Protein AF-0000000066029547 (afdb_homodimer)

Nearest PDB structures (foldseek):
  2bkv-assembly1_A  TM=9.837E-01  e=4.843E-33  Bacillus subtilis
  7lqm-assembly1_A  TM=9.516E-01  e=4.464E-29  Pasteurella multocida subsp. multocida str. Pm70
  4r7t-assembly1_B  TM=9.477E-01  e=7.312E-29  Vibrio cholerae O1 biovar El Tor str. N16961
  2ri0-assembly2_B  TM=9.368E-01  e=5.263E-28  Streptococcus mutans
  7lqm-assembly2_C  TM=9.392E-01  e=7.316E-26  Pasteurella multocida subsp. multocida str. Pm70

pLDDT: mean 96.09, std 4.31, range [75.12, 98.94]

InterPro domains:
  IPR004547 Glucosamine-6-phosphate isomerase [MF_01241] (1-241)
  IPR004547 Glucosamine-6-phosphate isomerase [PTHR11280] (1-239)
  IPR004547 Glucosamine-6-phosphate isomerase [TIGR00502] (1-240)
  IPR004547 Glucosamine-6-phosphate isomerase [cd01399] (10-241)
  IPR006148 Glucosamine/galactosamine-6-phosphate isomerase [PF01182] (13-230)
  IPR018321 Glucosamine-6-phosphate isomerase, conserved site [PS01161] (120-138)
  IPR037171 NagB/RpiA transferase-like [SSF100950] (1-239)

Radius of gyration: 24.26 Å; Cα contacts (8 Å, |Δi|>4): 1106; chains: 2; bounding box: 45×75×63 Å

Secondary structure (DSSP, 8-state):
-EEEEESSHHHHHHHHHHHHHHHHHH-TT-EEEE--SSTTHHHHHHHHHHHHHH----TT-EEEESEEETT--TTSTTSHHHHHHHHTGGGS---GGGEE---TT-S-HHHHHHHHHHHHHHTT--SEEEE---TTS-BTTB-S-SSB--SSEEEEPPHHHHHHHGGGSSSGGGS-SEEEE--HHHHHTSSEEEEEE-SGGGHHHHHHHHHS-BBTTBGGGGGGG-SSEEEEEETTTTTT-/-EEEEESSHHHHHHHHHHHHHHHHHH-TT-EEEE--SSTTHHHHHHHHHHHHHH----TT-EEEESEEETT--TTSTTSHHHHHHHHTGGGS---GGGEE---TT-S-HHHHHHHHHHHHHHTT--SEEEE---TTS-BTTB-S-SSB--S-EEEEPPHHHHHHHGGGSSSGGGS-SEEEE--HHHHHTSSEEEEEE-SGGGHHHHHHHHHS-BBTTBGGGGGGG-SSEEEEEETTTTTT-

Foldseek 3Di:
DAEAAAAALLVLLLVLLVVVLVVCVVPVLAEEEDEDDDRNLSVLVNNLVCCVPVVRANQNYAYEYFKWAAPDQLCPCLTVNVVCCVRHDVSHNHDPVRYDYQGNDDPCFPCSQVVSLVVCVVSVHHQEHEWEADLQQDTWQLAQDQDFFATWHKDFHDPSRLVVCQVVDPGSVPRGRIMTGGTPNSQLRHNAYEYEDEAQSLQVLVCCLAPNDPGSSNPSVVCNPRPHYYYYYYCNSPVND/DAEAAAAALLVLLLVLLVVVLVVCVVPVLAEEEDEDDDRNLSVLVNNLVCCVPVVRANQNYAYEYFKWAAPDQLCPCLTVNVVCCVRHDVSHNHDPVRYDYQGNDDPCFPCSFVVSLVVCVVSVHHQEHEWEADLQQDTWQLAQDQDFFATWGKDFHDPSRLVVCQVVDPGSVPRGRIMTGGTPNSQLRHNAYEYEDEAQSLQVSVCCLAPNDPGSSNPSVVCNVRPHYYYYYYCNSPVND

Structure (mmCIF, N/CA/C/O backbone):
data_AF-0000000066029547-model_v1
#
loop_
_entity.id
_entity.type
_entity.pdbx_description
1 polymer 'Glucosamine-6-phosphate deaminase'
#
loop_
_atom_site.group_PDB
_atom_site.id
_atom_site.type_symbol
_atom_site.label_atom_id
_atom_site.label_alt_id
_atom_site.label_comp_id
_atom_site.label_asym_id
_atom_site.label_entity_id
_atom_site.label_seq_id
_atom_site.pdbx_PDB_ins_code
_atom_site.Cartn_x
_atom_site.Cartn_y
_atom_site.Cartn_z
_atom_site.occupancy
_atom_site.B_iso_or_equiv
_atom_site.auth_seq_id
_atom_site.auth_comp_id
_atom_site.auth_asym_id
_atom_site.auth_atom_id
_atom_site.pdbx_PDB_model_num
ATOM 1 N N . MET A 1 1 ? 11.234 -4.414 2.719 1 90.94 1 MET A N 1
ATOM 2 C CA . MET A 1 1 ? 11.398 -5.492 1.749 1 90.94 1 MET A CA 1
ATOM 3 C C . MET A 1 1 ? 12.734 -6.207 1.957 1 90.94 1 MET A C 1
ATOM 5 O O . MET A 1 1 ? 13.773 -5.562 2.072 1 90.94 1 MET A O 1
ATOM 9 N N . LYS A 1 2 ? 12.672 -7.5 2.094 1 95.5 2 LYS A N 1
ATOM 10 C CA . LYS A 1 2 ? 13.852 -8.352 2.234 1 95.5 2 LYS A CA 1
ATOM 11 C C . LYS A 1 2 ? 14.18 -9.055 0.92 1 95.5 2 LYS A C 1
ATOM 13 O O . LYS A 1 2 ? 13.32 -9.719 0.334 1 95.5 2 LYS A O 1
ATOM 18 N N . ILE A 1 3 ? 15.414 -8.875 0.468 1 98.12 3 ILE A N 1
ATOM 19 C CA . ILE A 1 3 ? 15.828 -9.5 -0.784 1 98.12 3 ILE A CA 1
ATOM 20 C C . ILE A 1 3 ? 16.828 -10.617 -0.499 1 98.12 3 ILE A C 1
ATOM 22 O O . ILE A 1 3 ? 17.891 -10.383 0.09 1 98.12 3 ILE A O 1
ATOM 26 N N . VAL A 1 4 ? 16.516 -11.773 -0.835 1 98.31 4 VAL A N 1
ATOM 27 C CA . VAL A 1 4 ? 17.375 -12.938 -0.723 1 98.31 4 VAL A CA 1
ATOM 28 C C . VAL A 1 4 ? 17.844 -13.375 -2.111 1 98.31 4 VAL A C 1
ATOM 30 O O . VAL A 1 4 ? 17.031 -13.805 -2.934 1 98.31 4 VAL A O 1
ATOM 33 N N . THR A 1 5 ? 19.094 -13.242 -2.361 1 98.5 5 THR A N 1
ATOM 34 C CA . THR A 1 5 ? 19.656 -13.688 -3.631 1 98.5 5 THR A CA 1
ATOM 35 C C . THR A 1 5 ? 20.281 -15.07 -3.492 1 98.5 5 THR A C 1
ATOM 37 O O . THR A 1 5 ? 21.141 -15.281 -2.635 1 98.5 5 THR A O 1
ATOM 40 N N . VAL A 1 6 ? 19.859 -15.938 -4.258 1 98.62 6 VAL A N 1
ATOM 41 C CA . VAL A 1 6 ? 20.375 -17.297 -4.234 1 98.62 6 VAL A CA 1
ATOM 42 C C . VAL A 1 6 ? 21.062 -17.625 -5.555 1 98.62 6 VAL A C 1
ATOM 44 O O . VAL A 1 6 ? 21.078 -16.797 -6.469 1 98.62 6 VAL A O 1
ATOM 47 N N . ASN A 1 7 ? 21.609 -18.828 -5.645 1 97.94 7 ASN A N 1
ATOM 48 C CA . ASN A 1 7 ? 22.469 -19.141 -6.781 1 97.94 7 ASN A CA 1
ATOM 49 C C . ASN A 1 7 ? 21.656 -19.406 -8.047 1 97.94 7 ASN A C 1
ATOM 51 O O . ASN A 1 7 ? 22.016 -18.953 -9.133 1 97.94 7 ASN A O 1
ATOM 55 N N . ASP A 1 8 ? 20.641 -20.203 -7.906 1 98.06 8 ASP A N 1
ATOM 56 C CA . ASP A 1 8 ? 19.891 -20.641 -9.078 1 98.06 8 ASP A CA 1
ATOM 57 C C . ASP A 1 8 ? 18.453 -20.984 -8.711 1 98.06 8 ASP A C 1
ATOM 59 O O . ASP A 1 8 ? 18.031 -20.797 -7.57 1 98.06 8 ASP A O 1
ATOM 63 N N . TYR A 1 9 ? 17.703 -21.406 -9.727 1 98.44 9 TYR A N 1
ATOM 64 C CA . TYR A 1 9 ? 16.297 -21.719 -9.617 1 98.44 9 TYR A CA 1
ATOM 65 C C . TYR A 1 9 ? 16.047 -22.781 -8.547 1 98.44 9 TYR A C 1
ATOM 67 O O . TYR A 1 9 ? 15.102 -22.688 -7.766 1 98.44 9 TYR A O 1
ATOM 75 N N . ASP A 1 10 ? 16.891 -23.781 -8.492 1 98.62 10 ASP A N 1
ATOM 76 C CA . ASP A 1 10 ? 16.734 -24.875 -7.535 1 98.62 10 ASP A CA 1
ATOM 77 C C . ASP A 1 10 ? 16.859 -24.375 -6.098 1 98.62 10 ASP A C 1
ATOM 79 O O . ASP A 1 10 ? 16.031 -24.688 -5.246 1 98.62 10 ASP A O 1
ATOM 83 N N . GLU A 1 11 ? 17.828 -23.594 -5.871 1 98.75 11 GLU A N 1
ATOM 84 C CA . GLU A 1 11 ? 18.016 -23.031 -4.535 1 98.75 11 GLU A CA 1
ATOM 85 C C . GLU A 1 11 ? 16.875 -22.094 -4.164 1 98.75 11 GLU A C 1
ATOM 87 O O . GLU A 1 11 ? 16.438 -22.062 -3.014 1 98.75 11 GLU A O 1
ATOM 92 N N . MET A 1 12 ? 16.422 -21.328 -5.121 1 98.75 12 MET A N 1
ATOM 93 C CA . MET A 1 12 ? 15.266 -20.453 -4.898 1 98.75 12 MET A CA 1
ATOM 94 C C . MET A 1 12 ? 14.055 -21.266 -4.453 1 98.75 12 MET A C 1
ATOM 96 O O . MET A 1 12 ? 13.398 -20.922 -3.469 1 98.75 12 MET A O 1
ATOM 100 N N . SER A 1 13 ? 13.844 -22.328 -5.16 1 98.88 13 SER A N 1
ATOM 101 C CA . SER A 1 13 ? 12.695 -23.188 -4.902 1 98.88 13 SER A CA 1
ATOM 102 C C . SER A 1 13 ? 12.766 -23.797 -3.508 1 98.88 13 SER A C 1
ATOM 104 O O . SER A 1 13 ? 11.773 -23.812 -2.777 1 98.88 13 SER A O 1
ATOM 106 N N . LYS A 1 14 ? 13.922 -24.266 -3.113 1 98.69 14 LYS A N 1
ATOM 107 C CA . LYS A 1 14 ? 14.125 -24.891 -1.806 1 98.69 14 LYS A CA 1
ATOM 108 C C . LYS A 1 14 ? 13.922 -23.875 -0.682 1 98.69 14 LYS A C 1
ATOM 110 O O . LYS A 1 14 ? 13.266 -24.172 0.318 1 98.69 14 LYS A O 1
ATOM 115 N N . PHE A 1 15 ? 14.484 -22.734 -0.875 1 98.69 15 PHE A N 1
ATOM 116 C CA . PHE A 1 15 ? 14.375 -21.688 0.137 1 98.69 15 PHE A CA 1
ATOM 117 C C . PHE A 1 15 ? 12.922 -21.25 0.308 1 98.69 15 PHE A C 1
ATOM 119 O O . PHE A 1 15 ? 12.445 -21.094 1.434 1 98.69 15 PHE A O 1
ATOM 126 N N . ALA A 1 16 ? 12.25 -21.062 -0.806 1 98.81 16 ALA A N 1
ATOM 127 C CA . ALA A 1 16 ? 10.844 -20.672 -0.771 1 98.81 16 ALA A CA 1
ATOM 128 C C . ALA A 1 16 ? 10.008 -21.719 -0.047 1 98.81 16 ALA A C 1
ATOM 130 O O . ALA A 1 16 ? 9.164 -21.375 0.79 1 98.81 16 ALA A O 1
ATOM 131 N N . ALA A 1 17 ? 10.25 -22.953 -0.349 1 98.88 17 ALA A N 1
ATOM 132 C CA . ALA A 1 17 ? 9.508 -24.047 0.28 1 98.88 17 ALA A CA 1
ATOM 133 C C . ALA A 1 17 ? 9.719 -24.047 1.791 1 98.88 17 ALA A C 1
ATOM 135 O O . ALA A 1 17 ? 8.781 -24.297 2.555 1 98.88 17 ALA A O 1
ATOM 136 N N . LYS A 1 18 ? 10.953 -23.781 2.236 1 98.5 18 LYS A N 1
ATOM 137 C CA . LYS A 1 18 ? 11.258 -23.734 3.664 1 98.5 18 LYS A CA 1
ATOM 138 C C . LYS A 1 18 ? 10.453 -22.641 4.363 1 98.5 18 LYS A C 1
ATOM 140 O O . LYS A 1 18 ? 9.977 -22.828 5.48 1 98.5 18 LYS A O 1
ATOM 145 N N . ILE A 1 19 ? 10.32 -21.547 3.729 1 98.69 19 ILE A N 1
ATOM 146 C CA . ILE A 1 19 ? 9.57 -20.438 4.301 1 98.69 19 ILE A CA 1
ATOM 147 C C . ILE A 1 19 ? 8.102 -20.828 4.445 1 98.69 19 ILE A C 1
ATOM 149 O O . ILE A 1 19 ? 7.5 -20.625 5.508 1 98.69 19 ILE A O 1
ATOM 153 N N . ILE A 1 20 ? 7.504 -21.375 3.385 1 98.81 20 ILE A N 1
ATOM 154 C CA . ILE A 1 20 ? 6.105 -21.781 3.416 1 98.81 20 ILE A CA 1
ATOM 155 C C . ILE A 1 20 ? 5.91 -22.875 4.473 1 98.81 20 ILE A C 1
ATOM 157 O O . ILE A 1 20 ? 4.945 -22.828 5.246 1 98.81 20 ILE A O 1
ATOM 161 N N . ALA A 1 21 ? 6.84 -23.812 4.492 1 98.62 21 ALA A N 1
ATOM 162 C CA . ALA A 1 21 ? 6.773 -24.875 5.492 1 98.62 21 ALA A CA 1
ATOM 163 C C . ALA A 1 21 ? 6.809 -24.297 6.906 1 98.62 21 ALA A C 1
ATOM 165 O O . ALA A 1 21 ? 6.051 -24.734 7.777 1 98.62 21 ALA A O 1
ATOM 166 N N . SER A 1 22 ? 7.707 -23.391 7.156 1 98.5 22 SER A N 1
ATOM 167 C CA . SER A 1 22 ? 7.812 -22.75 8.461 1 98.5 22 SER A CA 1
ATOM 168 C C . SER A 1 22 ? 6.512 -22.047 8.844 1 98.5 22 SER A C 1
ATOM 170 O O . SER A 1 22 ? 6.086 -22.125 10 1 98.5 22 SER A O 1
ATOM 172 N N . GLN A 1 23 ? 5.914 -21.391 7.887 1 98.5 23 GLN A N 1
ATOM 173 C CA . GLN A 1 23 ? 4.629 -20.75 8.125 1 98.5 23 GLN A CA 1
ATOM 174 C C . GLN A 1 23 ? 3.58 -21.766 8.578 1 98.5 23 GLN A C 1
ATOM 176 O O . GLN A 1 23 ? 2.838 -21.516 9.531 1 98.5 23 GLN A O 1
ATOM 181 N N . ILE A 1 24 ? 3.512 -22.875 7.898 1 98.31 24 ILE A N 1
ATOM 182 C CA . ILE A 1 24 ? 2.537 -23.922 8.195 1 98.31 24 ILE A CA 1
ATOM 183 C C . ILE A 1 24 ? 2.816 -24.5 9.578 1 98.31 24 ILE A C 1
ATOM 185 O O . ILE A 1 24 ? 1.888 -24.781 10.336 1 98.31 24 ILE A O 1
ATOM 189 N N . ILE A 1 25 ? 4.07 -24.703 9.914 1 97.69 25 ILE A N 1
ATOM 190 C CA . ILE A 1 25 ? 4.469 -25.266 11.203 1 97.69 25 ILE A CA 1
ATOM 191 C C . ILE A 1 25 ? 4.074 -24.312 12.328 1 97.69 25 ILE A C 1
ATOM 193 O O . ILE A 1 25 ? 3.576 -24.75 13.367 1 97.69 25 ILE A O 1
ATOM 197 N N . LEU A 1 26 ? 4.215 -23.031 12.141 1 97.56 26 LEU A N 1
ATOM 198 C CA . LEU A 1 26 ? 3.93 -22.031 13.156 1 97.56 26 LEU A CA 1
ATOM 199 C C . LEU A 1 26 ? 2.428 -21.812 13.297 1 97.56 26 LEU A C 1
ATOM 201 O O . LEU A 1 26 ? 1.951 -21.438 14.375 1 97.56 26 LEU A O 1
ATOM 205 N N . LYS A 1 27 ? 1.722 -22.078 12.195 1 98.31 27 LYS A N 1
ATOM 206 C CA . LYS A 1 27 ? 0.268 -21.953 12.164 1 98.31 27 LYS A CA 1
ATOM 207 C C . LYS A 1 27 ? -0.356 -23.031 11.281 1 98.31 27 LYS A C 1
ATOM 209 O O . LYS A 1 27 ? -0.583 -22.828 10.094 1 98.31 27 LYS A O 1
ATOM 214 N N . GLU A 1 28 ? -0.783 -24.016 11.844 1 97.88 28 GLU A N 1
ATOM 215 C CA . GLU A 1 28 ? -1.191 -25.219 11.125 1 97.88 28 GLU A CA 1
ATOM 216 C C . GLU A 1 28 ? -2.396 -24.953 10.227 1 97.88 28 GLU A C 1
ATOM 218 O O . GLU A 1 28 ? -2.607 -25.641 9.234 1 97.88 28 GLU A O 1
ATOM 223 N N . ASN A 1 29 ? -3.227 -23.953 10.641 1 98.56 29 ASN A N 1
ATOM 224 C CA . ASN A 1 29 ? -4.375 -23.594 9.82 1 98.56 29 ASN A CA 1
ATOM 225 C C . ASN A 1 29 ? -4.094 -22.375 8.961 1 98.56 29 ASN A C 1
ATOM 227 O O . ASN A 1 29 ? -4.973 -21.531 8.766 1 98.56 29 ASN A O 1
ATOM 231 N N . SER A 1 30 ? -2.836 -22.25 8.484 1 98.75 30 SER A N 1
ATOM 232 C CA . SER A 1 30 ? -2.418 -21.125 7.66 1 98.75 30 SER A CA 1
ATOM 233 C C . SER A 1 30 ? -3.295 -20.984 6.422 1 98.75 30 SER A C 1
ATOM 235 O O . SER A 1 30 ? -3.695 -22 5.828 1 98.75 30 SER A O 1
ATOM 237 N N . VAL A 1 31 ? -3.602 -19.75 6.121 1 98.88 31 VAL A N 1
ATOM 238 C CA . VAL A 1 31 ? -4.203 -19.406 4.836 1 98.88 31 VAL A CA 1
ATOM 239 C C . VAL A 1 31 ? -3.111 -19 3.848 1 98.88 31 VAL A C 1
ATOM 241 O O . VAL A 1 31 ? -2.465 -17.969 4.02 1 98.88 31 VAL A O 1
ATOM 244 N N . LEU A 1 32 ? -2.939 -19.812 2.795 1 98.94 32 LEU A N 1
ATOM 245 C CA . LEU A 1 32 ? -1.86 -19.594 1.839 1 98.94 32 LEU A CA 1
ATOM 246 C C . LEU A 1 32 ? -2.404 -19.016 0.533 1 98.94 32 LEU A C 1
ATOM 248 O O . LEU A 1 32 ? -3.375 -19.547 -0.02 1 98.94 32 LEU A O 1
ATOM 252 N N . GLY A 1 33 ? -1.848 -17.891 0.101 1 98.88 33 GLY A N 1
ATOM 253 C CA . GLY A 1 33 ? -2.031 -17.453 -1.273 1 98.88 33 GLY A CA 1
ATOM 254 C C . GLY A 1 33 ? -1.029 -18.062 -2.234 1 98.88 33 GLY A C 1
ATOM 255 O O . GLY A 1 33 ? 0.181 -17.938 -2.035 1 98.88 33 GLY A O 1
ATOM 256 N N . LEU A 1 34 ? -1.495 -18.656 -3.303 1 98.88 34 LEU A N 1
ATOM 257 C CA . LEU A 1 34 ? -0.601 -19.438 -4.148 1 98.88 34 LEU A CA 1
ATOM 258 C C . LEU A 1 34 ? -0.584 -18.891 -5.574 1 98.88 34 LEU A C 1
ATOM 260 O O . LEU A 1 34 ? -1.603 -18.406 -6.066 1 98.88 34 LEU A O 1
ATOM 264 N N . ALA A 1 35 ? 0.521 -18.969 -6.176 1 98.19 35 ALA A N 1
ATOM 265 C CA . ALA A 1 35 ? 0.742 -18.5 -7.539 1 98.19 35 ALA A CA 1
ATOM 266 C C . ALA A 1 35 ? 0.777 -19.656 -8.523 1 98.19 35 ALA A C 1
ATOM 268 O O . ALA A 1 35 ? 0.911 -20.812 -8.125 1 98.19 35 ALA A O 1
ATOM 269 N N . THR A 1 36 ? 0.589 -19.344 -9.734 1 94.88 36 THR A N 1
ATOM 270 C CA . THR A 1 36 ? 0.734 -20.312 -10.82 1 94.88 36 THR A CA 1
ATOM 271 C C . THR A 1 36 ? 1.846 -19.891 -11.773 1 94.88 36 THR A C 1
ATOM 273 O O . THR A 1 36 ? 2.658 -19.016 -11.445 1 94.88 36 THR A O 1
ATOM 276 N N . GLY A 1 37 ? 1.937 -20.656 -12.859 1 91.06 37 GLY A N 1
ATOM 277 C CA . GLY A 1 37 ? 3.023 -20.375 -13.781 1 91.06 37 GLY A CA 1
ATOM 278 C C . GLY A 1 37 ? 4.238 -21.266 -13.562 1 91.06 37 GLY A C 1
ATOM 279 O O . GLY A 1 37 ? 4.156 -22.281 -12.867 1 91.06 37 GLY A O 1
ATOM 280 N N . GLY A 1 38 ? 5.34 -20.875 -14.242 1 92.69 38 GLY A N 1
ATOM 281 C CA . GLY A 1 38 ? 6.531 -21.703 -14.227 1 92.69 38 GLY A CA 1
ATOM 282 C C . GLY A 1 38 ? 7.387 -21.5 -12.992 1 92.69 38 GLY A C 1
ATOM 283 O O . GLY A 1 38 ? 7.988 -22.453 -12.484 1 92.69 38 GLY A O 1
ATOM 284 N N . THR A 1 39 ? 7.387 -20.375 -12.43 1 96.44 39 THR A N 1
ATOM 285 C CA . THR A 1 39 ? 8.32 -19.984 -11.375 1 96.44 39 THR A CA 1
ATOM 286 C C . THR A 1 39 ? 8.039 -20.75 -10.094 1 96.44 39 THR A C 1
ATOM 288 O O . THR A 1 39 ? 8.961 -21.297 -9.469 1 96.44 39 THR A O 1
ATOM 291 N N . PRO A 1 40 ? 6.859 -20.938 -9.633 1 97.94 40 PRO A N 1
ATOM 292 C CA . PRO A 1 40 ? 6.633 -21.547 -8.328 1 97.94 40 PRO A CA 1
ATOM 293 C C . PRO A 1 40 ? 6.664 -23.078 -8.391 1 97.94 40 PRO A C 1
ATOM 295 O O . PRO A 1 40 ? 6.566 -23.75 -7.355 1 97.94 40 PRO A O 1
ATOM 298 N N . LEU A 1 41 ? 6.785 -23.656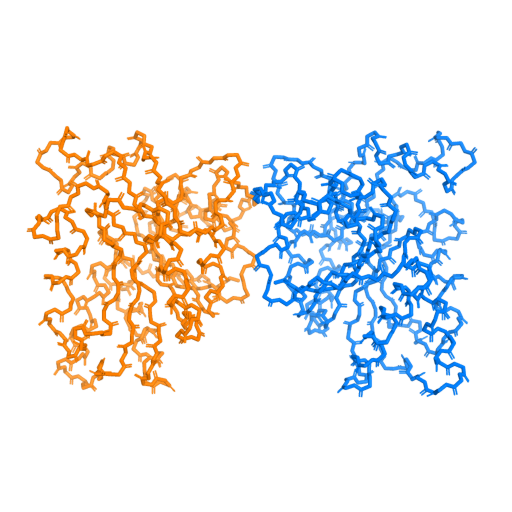 -9.609 1 98 41 LEU A N 1
ATOM 299 C CA . LEU A 1 41 ? 6.719 -25.109 -9.781 1 98 41 LEU A CA 1
ATOM 300 C C . LEU A 1 41 ? 7.738 -25.812 -8.891 1 98 41 LEU A C 1
ATOM 302 O O . LEU A 1 41 ? 7.414 -26.797 -8.219 1 98 41 LEU A O 1
ATOM 306 N N . GLY A 1 42 ? 8.984 -25.297 -8.922 1 98.62 42 GLY A N 1
ATOM 307 C CA . GLY A 1 42 ? 10.023 -25.891 -8.094 1 98.62 42 GLY A CA 1
ATOM 308 C C . GLY A 1 42 ? 9.703 -25.844 -6.609 1 98.62 42 GLY A C 1
ATOM 309 O O . GLY A 1 42 ? 9.992 -26.781 -5.871 1 98.62 42 GLY A O 1
ATOM 310 N N . MET A 1 43 ? 9.141 -24.781 -6.129 1 98.81 43 MET A N 1
ATOM 311 C CA . MET A 1 43 ? 8.734 -24.656 -4.734 1 98.81 43 MET A CA 1
ATOM 312 C C . MET A 1 43 ? 7.688 -25.703 -4.367 1 98.81 43 MET A C 1
ATOM 314 O O . MET A 1 43 ? 7.785 -26.344 -3.318 1 98.81 43 MET A O 1
ATOM 318 N N . TYR A 1 44 ? 6.672 -25.922 -5.262 1 98.81 44 TYR A N 1
ATOM 319 C CA . TYR A 1 44 ? 5.625 -26.906 -5 1 98.81 44 TYR A CA 1
ATOM 320 C C . TYR A 1 44 ? 6.211 -28.312 -4.906 1 98.81 44 TYR A C 1
ATOM 322 O O . TYR A 1 44 ? 5.824 -29.094 -4.035 1 98.81 44 TYR A O 1
ATOM 330 N N . LYS A 1 45 ? 7.125 -28.609 -5.809 1 98.69 45 LYS A N 1
ATOM 331 C CA . LYS A 1 45 ? 7.785 -29.906 -5.766 1 98.69 45 LYS A CA 1
ATOM 332 C C . LYS A 1 45 ? 8.508 -30.109 -4.434 1 98.69 45 LYS A C 1
ATOM 334 O O . LYS A 1 45 ? 8.438 -31.188 -3.846 1 98.69 45 LYS A O 1
ATOM 339 N N . GLU A 1 46 ? 9.188 -29.078 -3.998 1 98.75 46 GLU A N 1
ATOM 340 C CA . GLU A 1 46 ? 9.898 -29.156 -2.729 1 98.75 46 GLU A CA 1
ATOM 341 C C . GLU A 1 46 ? 8.938 -29.297 -1.557 1 98.75 46 GLU A C 1
ATOM 343 O O . GLU A 1 46 ? 9.219 -30.016 -0.592 1 98.75 46 GLU A O 1
ATOM 348 N N . LEU A 1 47 ? 7.828 -28.625 -1.56 1 98.81 47 LEU A N 1
ATOM 349 C CA . LEU A 1 47 ? 6.824 -28.75 -0.508 1 98.81 47 LEU A CA 1
ATOM 350 C C . LEU A 1 47 ? 6.281 -30.188 -0.437 1 98.81 47 LEU A C 1
ATOM 352 O O . LEU A 1 47 ? 6.062 -30.719 0.654 1 98.81 47 LEU A O 1
ATOM 356 N N . ILE A 1 48 ? 6.047 -30.766 -1.633 1 98.75 48 ILE A N 1
ATOM 357 C CA . ILE A 1 48 ? 5.605 -32.156 -1.699 1 98.75 48 ILE A CA 1
ATOM 358 C C . ILE A 1 48 ? 6.652 -33.062 -1.052 1 98.75 48 ILE A C 1
ATOM 360 O O . ILE A 1 48 ? 6.309 -33.969 -0.295 1 98.75 48 ILE A O 1
ATOM 364 N N . ASN A 1 49 ? 7.918 -32.75 -1.324 1 98.38 49 ASN A N 1
ATOM 365 C CA . ASN A 1 49 ? 9 -33.531 -0.711 1 98.38 49 ASN A CA 1
ATOM 366 C C . ASN A 1 49 ? 8.984 -33.406 0.81 1 98.38 49 ASN A C 1
ATOM 368 O O . ASN A 1 49 ? 9.164 -34.406 1.52 1 98.38 49 ASN A O 1
ATOM 372 N N . LEU A 1 50 ? 8.773 -32.25 1.255 1 97.94 50 LEU A N 1
ATOM 373 C CA . LEU A 1 50 ? 8.719 -32 2.693 1 97.94 50 LEU A CA 1
ATOM 374 C C . LEU A 1 50 ? 7.523 -32.719 3.32 1 97.94 50 LEU A C 1
ATOM 376 O O . LEU A 1 50 ? 7.617 -33.219 4.438 1 97.94 50 LEU A O 1
ATOM 380 N N . TYR A 1 51 ? 6.43 -32.656 2.637 1 97.75 51 TYR A N 1
ATOM 381 C CA . TYR A 1 51 ? 5.262 -33.406 3.086 1 97.75 51 TYR A CA 1
ATOM 382 C C . TYR A 1 51 ? 5.574 -34.906 3.205 1 97.75 51 TYR A C 1
ATOM 384 O O . TYR A 1 51 ? 5.281 -35.531 4.227 1 97.75 51 TYR A O 1
ATOM 392 N N . ASN A 1 52 ? 6.266 -35.5 2.215 1 97.56 52 ASN A N 1
ATOM 393 C CA . ASN A 1 52 ? 6.527 -36.938 2.141 1 97.56 52 ASN A CA 1
ATOM 394 C C . ASN A 1 52 ? 7.641 -37.344 3.096 1 97.56 52 ASN A C 1
ATOM 396 O O . ASN A 1 52 ? 7.559 -38.406 3.729 1 97.56 52 ASN A O 1
ATOM 400 N N . LYS A 1 53 ? 8.586 -36.5 3.309 1 95.56 53 LYS A N 1
ATOM 401 C CA . LYS A 1 53 ? 9.797 -36.938 4.008 1 95.56 53 LYS A CA 1
ATOM 402 C C . LYS A 1 53 ? 9.852 -36.344 5.418 1 95.56 53 LYS A C 1
ATOM 404 O O . LYS A 1 53 ? 10.469 -36.938 6.309 1 95.56 53 LYS A O 1
ATOM 409 N N . GLU A 1 54 ? 9.227 -35.219 5.621 1 92.25 54 GLU A N 1
ATOM 410 C CA . GLU A 1 54 ? 9.383 -34.562 6.902 1 92.25 54 GLU A CA 1
ATOM 411 C C . GLU A 1 54 ? 8.039 -34.344 7.59 1 92.25 54 GLU A C 1
ATOM 413 O O . GLU A 1 54 ? 7.926 -33.562 8.531 1 92.25 54 GLU A O 1
ATOM 418 N N . ASN A 1 55 ? 7.047 -34.844 7.133 1 92.62 55 ASN A N 1
ATOM 419 C CA . ASN A 1 55 ? 5.707 -34.875 7.715 1 92.62 55 ASN A CA 1
ATOM 420 C C . ASN A 1 55 ? 5.113 -33.5 7.824 1 92.62 55 ASN A C 1
ATOM 422 O O . ASN A 1 55 ? 4.512 -33.125 8.844 1 92.62 55 ASN A O 1
ATOM 426 N N . LEU A 1 56 ? 5.445 -32.688 6.871 1 96.62 56 LEU A N 1
ATOM 427 C CA . LEU A 1 56 ? 4.707 -31.438 6.789 1 96.62 56 LEU A CA 1
ATOM 428 C C . LEU A 1 56 ? 3.219 -31.688 6.59 1 96.62 56 LEU A C 1
ATOM 430 O O . LEU A 1 56 ? 2.828 -32.406 5.668 1 96.62 56 LEU A O 1
ATOM 434 N N . ASN A 1 57 ? 2.422 -31.188 7.445 1 98.12 57 ASN A N 1
ATOM 435 C CA . ASN A 1 57 ? 0.996 -31.484 7.441 1 98.12 57 ASN A CA 1
ATOM 436 C C . ASN A 1 57 ? 0.179 -30.359 6.84 1 98.12 57 ASN A C 1
ATOM 438 O O . ASN A 1 57 ? 0.169 -29.234 7.371 1 98.12 57 ASN A O 1
ATOM 442 N N . PHE A 1 58 ? -0.538 -30.578 5.766 1 98.62 58 PHE A N 1
ATOM 443 C CA . PHE A 1 58 ? -1.328 -29.562 5.078 1 98.62 58 PHE A CA 1
ATOM 444 C C . PHE A 1 58 ? -2.805 -29.703 5.426 1 98.62 58 PHE A C 1
ATOM 446 O O . PHE A 1 58 ? -3.641 -28.953 4.914 1 98.62 58 PHE A O 1
ATOM 453 N N . SER A 1 59 ? -3.209 -30.562 6.262 1 98.25 59 SER A N 1
ATOM 454 C CA . SER A 1 59 ? -4.598 -30.969 6.422 1 98.25 59 SER A CA 1
ATOM 455 C C . SER A 1 59 ? -5.469 -29.828 6.918 1 98.25 59 SER A C 1
ATOM 457 O O . SER A 1 59 ? -6.684 -29.828 6.723 1 98.25 59 SER A O 1
ATOM 459 N N . LYS A 1 60 ? -4.859 -28.828 7.531 1 98.5 60 LYS A N 1
ATOM 460 C CA . LYS A 1 60 ? -5.637 -27.703 8.07 1 98.5 60 LYS A CA 1
ATOM 461 C C . LYS A 1 60 ? -5.379 -26.422 7.277 1 98.5 60 LYS A C 1
ATOM 463 O O . LYS A 1 60 ? -5.941 -25.375 7.59 1 98.5 60 LYS A O 1
ATOM 468 N N . VAL A 1 61 ? -4.555 -26.547 6.262 1 98.69 61 VAL A N 1
ATOM 469 C CA . VAL A 1 61 ? -4.188 -25.391 5.438 1 98.69 61 VAL A CA 1
ATOM 470 C C . VAL A 1 61 ? -5.344 -25.047 4.504 1 98.69 61 VAL A C 1
ATOM 472 O O . VAL A 1 61 ? -6.016 -25.922 3.973 1 98.69 61 VAL A O 1
ATOM 475 N N . GLN A 1 62 ? -5.617 -23.75 4.391 1 98.88 62 GLN A N 1
ATOM 476 C CA . GLN A 1 62 ? -6.512 -23.219 3.371 1 98.88 62 GLN A CA 1
ATOM 477 C C . GLN A 1 62 ? -5.738 -22.453 2.297 1 98.88 62 GLN A C 1
ATOM 479 O O . GLN A 1 62 ? -4.766 -21.766 2.6 1 98.88 62 GLN A O 1
ATOM 484 N N . THR A 1 63 ? -6.16 -22.641 1.049 1 98.88 63 THR A N 1
ATOM 485 C CA . THR A 1 63 ? -5.402 -22 -0.022 1 98.88 63 THR A CA 1
ATOM 486 C C . THR A 1 63 ? -6.312 -21.141 -0.894 1 98.88 63 THR A C 1
ATOM 488 O O . THR A 1 63 ? -7.492 -21.453 -1.066 1 98.88 63 THR A O 1
ATOM 491 N N . PHE A 1 64 ? -5.832 -20.047 -1.351 1 98.88 64 PHE A N 1
ATOM 492 C CA . PHE A 1 64 ? -6.422 -19.188 -2.371 1 98.88 64 PHE A CA 1
ATOM 493 C C . PHE A 1 64 ? -5.434 -18.938 -3.5 1 98.88 64 PHE A C 1
ATOM 495 O O . PHE A 1 64 ? -4.348 -18.406 -3.27 1 98.88 64 PHE A O 1
ATOM 502 N N . ASN A 1 65 ? -5.801 -19.312 -4.707 1 98.81 65 ASN A N 1
ATOM 503 C CA . ASN A 1 65 ? -4.922 -19.031 -5.836 1 98.81 65 ASN A CA 1
ATOM 504 C C . ASN A 1 65 ? -5.145 -17.625 -6.387 1 98.81 65 ASN A C 1
ATOM 506 O O . ASN A 1 65 ? -6.254 -17.094 -6.324 1 98.81 65 ASN A O 1
ATOM 510 N N . LEU A 1 66 ? -4.125 -17.078 -6.996 1 98.19 66 LEU A N 1
ATOM 511 C CA . LEU A 1 66 ? -4.098 -15.688 -7.449 1 98.19 66 LEU A CA 1
ATOM 512 C C . LEU A 1 66 ? -5.062 -15.477 -8.609 1 98.19 66 LEU A C 1
ATOM 514 O O . LEU A 1 66 ? -5.617 -14.391 -8.766 1 98.19 66 LEU A O 1
ATOM 518 N N . ASP A 1 67 ? -5.117 -16.453 -9.484 1 97.25 67 ASP A N 1
ATOM 519 C CA . ASP A 1 67 ? -5.824 -16.141 -10.727 1 97.25 67 ASP A CA 1
ATOM 520 C C . ASP A 1 67 ? -6.293 -17.406 -11.43 1 97.25 67 ASP A C 1
ATOM 522 O O . ASP A 1 67 ? -6.008 -18.516 -10.969 1 97.25 67 ASP A O 1
ATOM 526 N N . GLU A 1 68 ? -7.148 -17.297 -12.352 1 97.88 68 GLU A N 1
ATOM 527 C CA . GLU A 1 68 ? -7.656 -18.328 -13.25 1 97.88 68 GLU A CA 1
ATOM 528 C C . GLU A 1 68 ? -8.039 -17.734 -14.609 1 97.88 68 GLU A C 1
ATOM 530 O O . GLU A 1 68 ? -8.586 -16.641 -14.688 1 97.88 68 GLU A O 1
ATOM 535 N N . TYR A 1 69 ? -7.668 -18.484 -15.656 1 96.38 69 TYR A N 1
ATOM 536 C CA . TYR A 1 69 ? -8.109 -18.062 -16.984 1 96.38 69 TYR A CA 1
ATOM 537 C C . TYR A 1 69 ? -9.625 -18.047 -17.078 1 96.38 69 TYR A C 1
ATOM 539 O O . TYR A 1 69 ? -10.297 -18.938 -16.531 1 96.38 69 TYR A O 1
ATOM 547 N N . TYR A 1 70 ? -10.125 -17.031 -17.734 1 96.56 70 TYR A N 1
ATOM 548 C CA . TYR A 1 70 ? -11.562 -16.953 -17.969 1 96.56 70 TYR A CA 1
ATOM 549 C C . TYR A 1 70 ? -11.945 -17.703 -19.234 1 96.56 70 TYR A C 1
ATOM 551 O O . TYR A 1 70 ? -11.258 -17.594 -20.25 1 96.56 70 TYR A O 1
ATOM 559 N N . GLY A 1 71 ? -13 -18.438 -19.141 1 93.69 71 GLY A N 1
ATOM 560 C CA . GLY A 1 71 ? -13.492 -19.172 -20.312 1 93.69 71 GLY A CA 1
ATOM 561 C C . GLY A 1 71 ? -12.828 -20.516 -20.484 1 93.69 71 GLY A C 1
ATOM 562 O O . GLY A 1 71 ? -12.938 -21.141 -21.547 1 93.69 71 GLY A O 1
ATOM 563 N N . VAL A 1 72 ? -12.109 -20.953 -19.562 1 93 72 VAL A N 1
ATOM 564 C CA . VAL A 1 72 ? -11.414 -22.219 -19.625 1 93 72 VAL A CA 1
ATOM 565 C C . VAL A 1 72 ? -11.945 -23.156 -18.531 1 93 72 VAL A C 1
ATOM 567 O O . VAL A 1 72 ? -12.023 -22.766 -17.359 1 93 72 VAL A O 1
ATOM 570 N N . SER A 1 73 ? -12.336 -24.281 -18.906 1 93.75 73 SER A N 1
ATOM 571 C CA . SER A 1 73 ? -12.875 -25.219 -17.938 1 93.75 73 SER A CA 1
ATOM 572 C C . SER A 1 73 ? -11.789 -25.734 -17 1 93.75 73 SER A C 1
ATOM 574 O O . SER A 1 73 ? -10.602 -25.719 -17.344 1 93.75 73 SER A O 1
ATOM 576 N N . ASP A 1 74 ? -12.203 -26.203 -15.844 1 93.5 74 ASP A N 1
ATOM 577 C CA . ASP A 1 74 ? -11.273 -26.609 -14.789 1 93.5 74 ASP A CA 1
ATOM 578 C C . ASP A 1 74 ? -10.508 -27.859 -15.188 1 93.5 74 ASP A C 1
ATOM 580 O O . ASP A 1 74 ? -9.43 -28.141 -14.656 1 93.5 74 ASP A O 1
ATOM 584 N N . ASP A 1 75 ? -11.039 -28.656 -16.125 1 91.88 75 ASP A N 1
ATOM 585 C CA . ASP A 1 75 ? -10.391 -29.891 -16.547 1 91.88 75 ASP A CA 1
ATOM 586 C C . ASP A 1 75 ? -9.461 -29.656 -17.734 1 91.88 75 ASP A C 1
ATOM 588 O O . ASP A 1 75 ? -8.711 -30.547 -18.125 1 91.88 75 ASP A O 1
ATOM 592 N N . ASN A 1 76 ? -9.578 -28.438 -18.312 1 91.81 76 ASN A N 1
ATOM 593 C CA . ASN A 1 76 ? -8.641 -28.078 -19.359 1 91.81 76 ASN A CA 1
ATOM 594 C C . ASN A 1 76 ? -7.207 -28.031 -18.844 1 91.81 76 ASN A C 1
ATOM 596 O O . ASN A 1 76 ? -6.934 -27.406 -17.812 1 91.81 76 ASN A O 1
ATOM 600 N N . PRO A 1 77 ? -6.273 -28.688 -19.5 1 91.25 77 PRO A N 1
ATOM 601 C CA . PRO A 1 77 ? -4.887 -28.719 -19.031 1 91.25 77 PRO A CA 1
ATOM 602 C C . PRO A 1 77 ? -4.254 -27.328 -18.938 1 91.25 77 PRO A C 1
ATOM 604 O O . PRO A 1 77 ? -3.225 -27.172 -18.281 1 91.25 77 PRO A O 1
ATOM 607 N N . GLN A 1 78 ? -4.859 -26.391 -19.5 1 88.44 78 GLN A N 1
ATOM 608 C CA . GLN A 1 78 ? -4.312 -25.031 -19.5 1 88.44 78 GLN A CA 1
ATOM 609 C C . GLN A 1 78 ? -4.863 -24.234 -18.328 1 88.44 78 GLN A C 1
ATOM 611 O O . GLN A 1 78 ? -4.391 -23.125 -18.062 1 88.44 78 GLN A O 1
ATOM 616 N N . SER A 1 79 ? -5.918 -24.734 -17.703 1 94.31 79 SER A N 1
ATOM 617 C CA . SER A 1 79 ? -6.492 -24.031 -16.562 1 94.31 79 SER A CA 1
ATOM 618 C C . SER A 1 79 ? -5.57 -24.094 -15.344 1 94.31 79 SER A C 1
ATOM 620 O O . SER A 1 79 ? -4.777 -25.031 -15.211 1 94.31 79 SER A O 1
ATOM 622 N N . TYR A 1 80 ? -5.66 -23.156 -14.523 1 96.12 80 TYR A N 1
ATOM 623 C CA . TYR A 1 80 ? -4.848 -23.156 -13.312 1 96.12 80 TYR A CA 1
ATOM 624 C C . TYR A 1 80 ? -5.418 -24.109 -12.273 1 96.12 80 TYR A C 1
ATOM 626 O O . TYR A 1 80 ? -4.695 -24.594 -11.391 1 96.12 80 TYR A O 1
ATOM 634 N N . HIS A 1 81 ? -6.719 -24.469 -12.391 1 97.12 81 HIS A N 1
ATOM 635 C CA . HIS A 1 81 ? -7.25 -25.594 -11.625 1 97.12 81 HIS A CA 1
ATOM 636 C C . HIS A 1 81 ? -6.469 -26.859 -11.914 1 97.12 81 HIS A C 1
ATOM 638 O O . HIS A 1 81 ? -6 -27.531 -10.992 1 97.12 81 HIS A O 1
ATOM 644 N N . TYR A 1 82 ? -6.363 -27.109 -13.188 1 96.38 82 TYR A N 1
ATOM 645 C CA . TYR A 1 82 ? -5.637 -28.297 -13.625 1 96.38 82 TYR A CA 1
ATOM 646 C C . TYR A 1 82 ? -4.168 -28.219 -13.211 1 96.38 82 TYR A C 1
ATOM 648 O O . TYR A 1 82 ? -3.617 -29.188 -12.68 1 96.38 82 TYR A O 1
ATOM 656 N N . TYR A 1 83 ? -3.605 -27.109 -13.383 1 96.31 83 TYR A N 1
ATOM 657 C CA . TYR A 1 83 ? -2.215 -26.859 -13.023 1 96.31 83 TYR A CA 1
ATOM 658 C C . TYR A 1 83 ? -1.962 -27.203 -11.555 1 96.31 83 TYR A C 1
ATOM 660 O O . TYR A 1 83 ? -1.07 -27.984 -11.242 1 96.31 83 TYR A O 1
ATOM 668 N N . MET A 1 84 ? -2.744 -26.641 -10.695 1 98.38 84 MET A N 1
ATOM 669 C CA . MET A 1 84 ? -2.518 -26.812 -9.266 1 98.38 84 MET A CA 1
ATOM 670 C C . MET A 1 84 ? -2.793 -28.25 -8.836 1 98.38 84 MET A C 1
ATOM 672 O O . MET A 1 84 ? -2.061 -28.812 -8.023 1 98.38 84 MET A O 1
ATOM 676 N N . LYS A 1 85 ? -3.857 -28.781 -9.359 1 98 85 LYS A N 1
ATOM 677 C CA . LYS A 1 85 ? -4.207 -30.172 -9.031 1 98 85 LYS A CA 1
ATOM 678 C C . LYS A 1 85 ? -3.062 -31.125 -9.367 1 98 85 LYS A C 1
ATOM 680 O O . LYS A 1 85 ? -2.676 -31.953 -8.547 1 98 85 LYS A O 1
ATOM 685 N N . ASN A 1 86 ? -2.455 -30.891 -10.477 1 97.62 86 ASN A N 1
ATOM 686 C CA . ASN A 1 86 ? -1.515 -31.875 -11.016 1 97.62 86 ASN A CA 1
ATOM 687 C C . ASN A 1 86 ? -0.08 -31.547 -10.602 1 97.62 86 ASN A C 1
ATOM 689 O O . ASN A 1 86 ? 0.818 -32.375 -10.781 1 97.62 86 ASN A O 1
ATOM 693 N N . ASN A 1 87 ? 0.085 -30.391 -10.039 1 97.88 87 ASN A N 1
ATOM 694 C CA . ASN A 1 87 ? 1.453 -30.047 -9.672 1 97.88 87 ASN A CA 1
ATOM 695 C C . ASN A 1 87 ? 1.605 -29.906 -8.156 1 97.88 87 ASN A C 1
ATOM 697 O O . ASN A 1 87 ? 2.725 -29.859 -7.645 1 97.88 87 ASN A O 1
ATOM 701 N N . PHE A 1 88 ? 0.467 -29.891 -7.426 1 98.75 88 PHE A N 1
ATOM 702 C CA . PHE A 1 88 ? 0.638 -29.641 -5.996 1 98.75 88 PHE A CA 1
ATOM 703 C C . PHE A 1 88 ? -0.444 -30.359 -5.195 1 98.75 88 PHE A C 1
ATOM 705 O O . PHE A 1 88 ? -0.157 -31.297 -4.457 1 98.75 88 PHE A O 1
ATOM 712 N N . PHE A 1 89 ? -1.734 -30.078 -5.438 1 98.69 89 PHE A N 1
ATOM 713 C CA . PHE A 1 89 ? -2.811 -30.438 -4.52 1 98.69 89 PHE A CA 1
ATOM 714 C C . PHE A 1 89 ? -2.955 -31.953 -4.426 1 98.69 89 PHE A C 1
ATOM 716 O O . PHE A 1 89 ? -3.107 -32.5 -3.334 1 98.69 89 PHE A O 1
ATOM 723 N N . LYS A 1 90 ? -2.844 -32.656 -5.539 1 97.81 90 LYS A N 1
ATOM 724 C CA . LYS A 1 90 ? -3.043 -34.125 -5.547 1 97.81 90 LYS A CA 1
ATOM 725 C C . LYS A 1 90 ? -1.922 -34.812 -4.797 1 97.81 90 LYS A C 1
ATOM 727 O O . LYS A 1 90 ? -2.047 -36 -4.457 1 97.81 90 LYS A O 1
ATOM 732 N N . PHE A 1 91 ? -0.854 -34.188 -4.523 1 98.38 91 PHE A N 1
ATOM 733 C CA . PHE A 1 91 ? 0.327 -34.844 -3.945 1 98.38 91 PHE A CA 1
ATOM 734 C C . PHE A 1 91 ? 0.486 -34.438 -2.479 1 98.38 91 PHE A C 1
ATOM 736 O O . PHE A 1 91 ? 1.541 -34.688 -1.883 1 98.38 91 PHE A O 1
ATOM 743 N N . THR A 1 92 ? -0.52 -33.812 -1.887 1 98.19 92 THR A N 1
ATOM 744 C CA . THR A 1 92 ? -0.538 -33.406 -0.481 1 98.19 92 THR A CA 1
ATOM 745 C C . THR A 1 92 ? -1.833 -33.875 0.189 1 98.19 92 THR A C 1
ATOM 747 O O . THR A 1 92 ? -2.672 -34.5 -0.441 1 98.19 92 THR A O 1
ATOM 750 N N . ASN A 1 93 ? -1.977 -33.562 1.487 1 98.44 93 ASN A N 1
ATOM 751 C CA . ASN A 1 93 ? -3.201 -33.938 2.184 1 98.44 93 ASN A CA 1
ATOM 752 C C . ASN A 1 93 ? -4.105 -32.719 2.422 1 98.44 93 ASN A C 1
ATOM 754 O O . ASN A 1 93 ? -4.891 -32.719 3.371 1 98.44 93 ASN A O 1
ATOM 758 N N . ILE A 1 94 ? -3.934 -31.672 1.603 1 98.5 94 ILE A N 1
ATOM 759 C CA . ILE A 1 94 ? -4.863 -30.547 1.667 1 98.5 94 ILE A CA 1
ATOM 760 C C . ILE A 1 94 ? -6.273 -31.031 1.344 1 98.5 94 ILE A C 1
ATOM 762 O O . ILE A 1 94 ? -6.477 -31.781 0.387 1 98.5 94 ILE A O 1
ATOM 766 N N . LYS A 1 95 ? -7.199 -30.641 2.156 1 98.38 95 LYS A N 1
ATOM 767 C CA . LYS A 1 95 ? -8.586 -31.016 1.918 1 98.38 95 LYS A CA 1
ATOM 768 C C . LYS A 1 95 ? -9.18 -30.25 0.74 1 98.38 95 LYS A C 1
ATOM 770 O O . LYS A 1 95 ? -8.93 -29.047 0.592 1 98.38 95 LYS A O 1
ATOM 775 N N . ASN A 1 96 ? -9.945 -30.906 -0.047 1 97.81 96 ASN A N 1
ATOM 776 C CA . ASN A 1 96 ? -10.547 -30.297 -1.229 1 97.81 96 ASN A CA 1
ATOM 777 C C . ASN A 1 96 ? -11.375 -29.062 -0.865 1 97.81 96 ASN A C 1
ATOM 779 O O . ASN A 1 96 ? -11.359 -28.078 -1.588 1 97.81 96 ASN A O 1
ATOM 783 N N . GLU A 1 97 ? -12.055 -29.062 0.236 1 97.88 97 GLU A N 1
ATOM 784 C CA . GLU A 1 97 ? -12.93 -27.969 0.647 1 97.88 97 GLU A CA 1
ATOM 785 C C . GLU A 1 97 ? -12.125 -26.75 1.062 1 97.88 97 GLU A C 1
ATOM 787 O O . GLU A 1 97 ? -12.68 -25.656 1.205 1 97.88 97 GLU A O 1
ATOM 792 N N . ASN A 1 98 ? -10.82 -26.969 1.297 1 98.5 98 ASN A N 1
ATOM 793 C CA . ASN A 1 98 ? -9.953 -25.875 1.726 1 98.5 98 ASN A CA 1
ATOM 794 C C . ASN A 1 98 ? -9.242 -25.234 0.542 1 98.5 98 ASN A C 1
ATOM 796 O O . ASN A 1 98 ? -8.516 -24.25 0.711 1 98.5 98 ASN A O 1
ATOM 800 N N . ILE A 1 99 ? -9.461 -25.812 -0.661 1 98.69 99 ILE A N 1
ATOM 801 C CA . ILE A 1 99 ? -8.836 -25.312 -1.879 1 98.69 99 ILE A CA 1
ATOM 802 C C . ILE A 1 99 ? -9.766 -24.312 -2.559 1 98.69 99 ILE A C 1
ATOM 804 O O . ILE A 1 99 ? -10.93 -24.609 -2.824 1 98.69 99 ILE A O 1
ATOM 808 N N . ASN A 1 100 ? -9.25 -23.094 -2.713 1 98.81 100 ASN A N 1
ATOM 809 C CA . ASN A 1 100 ? -10.047 -22.062 -3.369 1 98.81 100 ASN A CA 1
ATOM 810 C C . ASN A 1 100 ? -9.352 -21.516 -4.613 1 98.81 100 ASN A C 1
ATOM 812 O O . ASN A 1 100 ? -8.266 -20.938 -4.516 1 98.81 100 ASN A O 1
ATOM 816 N N . ILE A 1 101 ? -9.961 -21.734 -5.742 1 98.62 101 ILE A N 1
ATOM 817 C CA . ILE A 1 101 ? -9.555 -21.172 -7.031 1 98.62 101 ILE A CA 1
ATOM 818 C C . ILE A 1 101 ? -10.758 -20.531 -7.719 1 98.62 101 ILE A C 1
ATOM 820 O O . ILE A 1 101 ? -11.875 -21.062 -7.641 1 98.62 101 ILE A O 1
ATOM 824 N N . LEU A 1 102 ? -10.539 -19.422 -8.367 1 98.5 102 LEU A N 1
ATOM 825 C CA . LEU A 1 102 ? -11.609 -18.75 -9.086 1 98.5 102 LEU A CA 1
ATOM 826 C C . LEU A 1 102 ? -12.203 -19.656 -10.156 1 98.5 102 LEU A C 1
ATOM 828 O O . LEU A 1 102 ? -11.484 -20.406 -10.805 1 98.5 102 LEU A O 1
ATOM 832 N N . ASP A 1 103 ? -13.484 -19.531 -10.336 1 98 103 ASP A N 1
ATOM 833 C CA . ASP A 1 103 ? -14.188 -20.281 -11.367 1 98 103 ASP A CA 1
ATOM 834 C C . ASP A 1 103 ? -14.062 -19.609 -12.727 1 98 103 ASP A C 1
ATOM 836 O O . ASP A 1 103 ? -14.766 -18.641 -13.016 1 98 103 ASP A O 1
ATOM 840 N N . GLY A 1 104 ? -13.227 -20.188 -13.555 1 96.94 104 GLY A N 1
ATOM 841 C CA . GLY A 1 104 ? -12.984 -19.609 -14.867 1 96.94 104 GLY A CA 1
ATOM 842 C C . GLY A 1 104 ? -14.156 -19.734 -15.812 1 96.94 104 GLY A C 1
ATOM 843 O O . GLY A 1 104 ? -14.164 -19.156 -16.891 1 96.94 104 GLY A O 1
ATOM 844 N N . THR A 1 105 ? -15.219 -20.422 -15.422 1 96.88 105 THR A N 1
ATOM 845 C CA . THR A 1 105 ? -16.359 -20.641 -16.297 1 96.88 105 THR A CA 1
ATOM 846 C C . THR A 1 105 ? -17.609 -19.953 -15.742 1 96.88 105 THR A C 1
ATOM 848 O O . THR A 1 105 ? -18.719 -20.188 -16.219 1 96.88 105 THR A O 1
ATOM 851 N N . THR A 1 106 ? -17.438 -19.141 -14.789 1 97.25 106 THR A N 1
ATOM 852 C CA . THR A 1 106 ? -18.562 -18.484 -14.133 1 97.25 106 THR A CA 1
ATOM 853 C C . THR A 1 106 ? -19.359 -17.641 -15.133 1 97.25 106 THR A C 1
ATOM 855 O O . THR A 1 106 ? -18.781 -17.016 -16.016 1 97.25 106 THR A O 1
ATOM 858 N N . SER A 1 107 ? -20.672 -17.672 -15.008 1 96.94 107 SER A N 1
ATOM 859 C CA . SER A 1 107 ? -21.531 -16.812 -15.812 1 96.94 107 SER A CA 1
ATOM 860 C C . SER A 1 107 ? -21.766 -15.469 -15.133 1 96.94 107 SER A C 1
ATOM 862 O O . SER A 1 107 ? -22.266 -14.531 -15.758 1 96.94 107 SER A O 1
ATOM 864 N N . ASP A 1 108 ? -21.438 -15.352 -13.898 1 98 108 ASP A N 1
ATOM 865 C CA . ASP A 1 108 ? -21.594 -14.125 -13.117 1 98 108 ASP A CA 1
ATOM 866 C C . ASP A 1 108 ? -20.234 -13.664 -12.562 1 98 108 ASP A C 1
ATOM 868 O O . ASP A 1 108 ? -19.938 -13.875 -11.391 1 98 108 ASP A O 1
ATOM 872 N N . ILE A 1 109 ? -19.562 -12.953 -13.398 1 97.81 109 ILE A N 1
ATOM 873 C CA . ILE A 1 109 ? -18.203 -12.539 -13.125 1 97.81 109 ILE A CA 1
ATOM 874 C C . ILE A 1 109 ? -18.156 -11.68 -11.859 1 97.81 109 ILE A C 1
ATOM 876 O O . ILE A 1 109 ? -17.328 -11.906 -10.977 1 97.81 109 ILE A O 1
ATOM 880 N N . GLU A 1 110 ? -19.047 -10.742 -11.75 1 97.44 110 GLU A N 1
ATOM 881 C CA . GLU A 1 110 ? -19.078 -9.828 -10.609 1 97.44 110 GLU A CA 1
ATOM 882 C C . GLU A 1 110 ? -19.25 -10.594 -9.305 1 97.44 110 GLU A C 1
ATOM 884 O O . GLU A 1 110 ? -18.531 -10.359 -8.336 1 97.44 110 GLU A O 1
ATOM 889 N N . ASN A 1 111 ? -20.172 -11.461 -9.273 1 98.25 111 ASN A N 1
ATOM 890 C CA . ASN A 1 111 ? -20.422 -12.234 -8.062 1 98.25 111 ASN A CA 1
ATOM 891 C C . ASN A 1 111 ? -19.25 -13.156 -7.738 1 98.25 111 ASN A C 1
ATOM 893 O O . ASN A 1 111 ? -18.906 -13.336 -6.57 1 98.25 111 ASN A O 1
ATOM 897 N N . GLU A 1 112 ? -18.688 -13.812 -8.727 1 98.5 112 GLU A N 1
ATOM 898 C CA . GLU A 1 112 ? -17.547 -14.688 -8.516 1 98.5 112 GLU A CA 1
ATOM 899 C C . GLU A 1 112 ? -16.391 -13.93 -7.871 1 98.5 112 GLU A C 1
ATOM 901 O O . GLU A 1 112 ? -15.812 -14.391 -6.879 1 98.5 112 GLU A O 1
ATOM 906 N N . CYS A 1 113 ? -16.125 -12.773 -8.359 1 98.25 113 CYS A N 1
ATOM 907 C CA . CYS A 1 113 ? -15.023 -11.953 -7.855 1 98.25 113 CYS A CA 1
ATOM 908 C C . CYS A 1 113 ? -15.312 -11.469 -6.441 1 98.25 113 CYS A C 1
ATOM 910 O O . CYS A 1 113 ? -14.469 -11.602 -5.551 1 98.25 113 CYS A O 1
ATOM 912 N N . LYS A 1 114 ? -16.516 -10.961 -6.238 1 97.88 114 LYS A N 1
ATOM 913 C CA . LYS A 1 114 ? -16.906 -10.453 -4.926 1 97.88 114 LYS A CA 1
ATOM 914 C C . LYS A 1 114 ? -16.875 -11.562 -3.879 1 97.88 114 LYS A C 1
ATOM 916 O O . LYS A 1 114 ? -16.391 -11.367 -2.766 1 97.88 114 LYS A O 1
ATOM 921 N N . SER A 1 115 ? -17.422 -12.68 -4.242 1 98.38 115 SER A N 1
ATOM 922 C CA . SER A 1 115 ? -17.469 -13.82 -3.33 1 98.38 115 SER A CA 1
ATOM 923 C C . SER A 1 115 ? -16.078 -14.312 -2.979 1 98.38 115 SER A C 1
ATOM 925 O O . SER A 1 115 ? -15.82 -14.719 -1.845 1 98.38 115 SER A O 1
ATOM 927 N N . TYR A 1 116 ? -15.211 -14.312 -3.91 1 98.62 116 TYR A N 1
ATOM 928 C CA . TYR A 1 116 ? -13.836 -14.742 -3.689 1 98.62 116 TYR A CA 1
ATOM 929 C C . TYR A 1 116 ? -13.141 -13.844 -2.678 1 98.62 116 TYR A C 1
ATOM 931 O O . TYR A 1 116 ? -12.539 -14.328 -1.713 1 98.62 116 TYR A O 1
ATOM 939 N N . ASP A 1 117 ? -13.234 -12.531 -2.844 1 98.06 117 ASP A N 1
ATOM 940 C CA . ASP A 1 117 ? -12.672 -11.562 -1.906 1 98.06 117 ASP A CA 1
ATOM 941 C C . ASP A 1 117 ? -13.266 -11.734 -0.512 1 98.06 117 ASP A C 1
ATOM 943 O O . ASP A 1 117 ? -12.547 -11.719 0.487 1 98.06 117 ASP A O 1
ATOM 947 N N . ASN A 1 118 ? -14.57 -11.914 -0.477 1 97.94 118 ASN A N 1
ATOM 948 C CA . ASN A 1 118 ? -15.242 -12.086 0.803 1 97.94 118 ASN A CA 1
ATOM 949 C C . ASN A 1 118 ? -14.781 -13.352 1.516 1 97.94 118 ASN A C 1
ATOM 951 O O . ASN A 1 118 ? -14.656 -13.375 2.74 1 97.94 118 ASN A O 1
ATOM 955 N N . LYS A 1 119 ? -14.586 -14.383 0.74 1 98.56 119 LYS A N 1
ATOM 956 C CA . LYS A 1 119 ? -14.125 -15.641 1.325 1 98.56 119 LYS A CA 1
ATOM 957 C C . LYS A 1 119 ? -12.734 -15.492 1.931 1 98.56 119 LYS A C 1
ATOM 959 O O . LYS A 1 119 ? -12.461 -16.031 3.008 1 98.56 119 LYS A O 1
ATOM 964 N N . ILE A 1 120 ? -11.875 -14.773 1.277 1 98.31 120 ILE A N 1
ATOM 965 C CA . ILE A 1 120 ? -10.539 -14.508 1.806 1 98.31 120 ILE A CA 1
ATOM 966 C C . ILE A 1 120 ? -10.656 -13.758 3.133 1 98.31 120 ILE A C 1
ATOM 968 O O . ILE A 1 120 ? -10.031 -14.148 4.125 1 98.31 120 ILE A O 1
ATOM 972 N N . LEU A 1 121 ? -11.484 -12.742 3.137 1 95.69 121 LEU A N 1
ATOM 973 C CA . LEU A 1 121 ? -11.664 -11.945 4.344 1 95.69 121 LEU A CA 1
ATOM 974 C C . LEU A 1 121 ? -12.227 -12.797 5.477 1 95.69 121 LEU A C 1
ATOM 976 O O . LEU A 1 121 ? -11.75 -12.719 6.609 1 95.69 121 LEU A O 1
ATOM 980 N N . SER A 1 122 ? -13.188 -13.594 5.164 1 97.56 122 SER A N 1
ATOM 981 C CA . SER A 1 122 ? -13.852 -14.422 6.168 1 97.56 122 SER A CA 1
ATOM 982 C C . SER A 1 122 ? -12.914 -15.5 6.711 1 97.56 122 SER A C 1
ATOM 984 O O . SER A 1 122 ? -13.148 -16.047 7.793 1 97.56 122 SER A O 1
ATOM 986 N N . SER A 1 123 ? -11.883 -15.781 5.992 1 98.06 123 SER A N 1
ATOM 987 C CA . SER A 1 123 ? -10.906 -16.781 6.406 1 98.06 123 SER A CA 1
ATOM 988 C C . SER A 1 123 ? -9.82 -16.172 7.285 1 98.06 123 SER A C 1
ATOM 990 O O . SER A 1 123 ? -8.875 -16.859 7.68 1 98.06 123 SER A O 1
ATOM 992 N N . GLY A 1 124 ? -9.945 -14.883 7.539 1 96.06 124 GLY A N 1
ATOM 993 C CA . GLY A 1 124 ? -8.969 -14.195 8.367 1 96.06 124 GLY A CA 1
ATOM 994 C C . GLY A 1 124 ? -7.848 -13.555 7.57 1 96.06 124 GLY A C 1
ATOM 995 O O . GLY A 1 124 ? -6.859 -13.094 8.141 1 96.06 124 GLY A O 1
ATOM 996 N N . GLY A 1 125 ? -8.008 -13.508 6.273 1 97.5 125 GLY A N 1
ATOM 997 C CA . GLY A 1 125 ? -6.973 -12.977 5.406 1 97.5 125 GLY A CA 1
ATOM 998 C C . GLY A 1 125 ? -5.887 -13.984 5.082 1 97.5 125 GLY A C 1
ATOM 999 O O . GLY A 1 125 ? -5.812 -15.047 5.703 1 97.5 125 GLY A O 1
ATOM 1000 N N . ILE A 1 126 ? -5.066 -13.688 4.141 1 98.44 126 ILE A N 1
ATOM 1001 C CA . ILE A 1 126 ? -3.982 -14.562 3.703 1 98.44 126 ILE A CA 1
ATOM 1002 C C . ILE A 1 126 ? -2.764 -14.359 4.602 1 98.44 126 ILE A C 1
ATOM 1004 O O . ILE A 1 126 ? -2.314 -13.227 4.809 1 98.44 126 ILE A O 1
ATOM 1008 N N . ASP A 1 127 ? -2.264 -15.477 5.113 1 98.69 127 ASP A N 1
ATOM 1009 C CA . ASP A 1 127 ? -1.101 -15.414 5.992 1 98.69 127 ASP A CA 1
ATOM 1010 C C . ASP A 1 127 ? 0.175 -15.148 5.199 1 98.69 127 ASP A C 1
ATOM 1012 O O . ASP A 1 127 ? 1.021 -14.359 5.613 1 98.69 127 ASP A O 1
ATOM 1016 N N . ILE A 1 128 ? 0.343 -15.82 4.109 1 98.81 128 ILE A N 1
ATOM 1017 C CA . ILE A 1 128 ? 1.49 -15.602 3.234 1 98.81 128 ILE A CA 1
ATOM 1018 C C . ILE A 1 128 ? 1.066 -15.773 1.776 1 98.81 128 ILE A C 1
ATOM 1020 O O . ILE A 1 128 ? 0.512 -16.812 1.4 1 98.81 128 ILE A O 1
ATOM 1024 N N . GLN A 1 129 ? 1.188 -14.742 0.98 1 98.88 129 GLN A N 1
ATOM 1025 C CA . GLN A 1 129 ? 0.868 -14.719 -0.443 1 98.88 129 GLN A CA 1
ATOM 1026 C C . GLN A 1 129 ? 2.117 -14.93 -1.293 1 98.88 129 GLN A C 1
ATOM 1028 O O . GLN A 1 129 ? 3.039 -14.109 -1.264 1 98.88 129 GLN A O 1
ATOM 1033 N N . VAL A 1 130 ? 2.16 -16.016 -2.021 1 98.94 130 VAL A N 1
ATOM 1034 C CA . VAL A 1 130 ? 3.238 -16.281 -2.967 1 98.94 130 VAL A CA 1
ATOM 1035 C C . VAL A 1 130 ? 2.957 -15.57 -4.285 1 98.94 130 VAL A C 1
ATOM 1037 O O . VAL A 1 130 ? 1.845 -15.648 -4.816 1 98.94 130 VAL A O 1
ATOM 1040 N N . LEU A 1 131 ? 3.941 -14.898 -4.75 1 98.81 131 LEU A N 1
ATOM 1041 C CA . LEU A 1 131 ? 3.82 -14.18 -6.02 1 98.81 131 LEU A CA 1
ATOM 1042 C C . LEU A 1 131 ? 4.957 -14.562 -6.965 1 98.81 131 LEU A C 1
ATOM 1044 O O . LEU A 1 131 ? 6.07 -14.844 -6.52 1 98.81 131 LEU A O 1
ATOM 1048 N N . GLY A 1 132 ? 4.625 -14.672 -8.211 1 98.06 132 GLY A N 1
ATOM 1049 C CA . GLY A 1 132 ? 5.598 -14.445 -9.266 1 98.06 132 GLY A CA 1
ATOM 1050 C C . GLY A 1 132 ? 5.527 -13.039 -9.844 1 98.06 132 GLY A C 1
ATOM 1051 O O . GLY A 1 132 ? 4.695 -12.234 -9.43 1 98.06 132 GLY A O 1
ATOM 1052 N N . ILE A 1 133 ? 6.449 -12.812 -10.773 1 98 133 ILE A N 1
ATOM 1053 C CA . ILE A 1 133 ? 6.441 -11.5 -11.422 1 98 133 ILE A CA 1
ATOM 1054 C C . ILE A 1 133 ? 6.645 -11.664 -12.922 1 98 133 ILE A C 1
ATOM 1056 O O . ILE A 1 133 ? 7.461 -12.484 -13.359 1 98 133 ILE A O 1
ATOM 1060 N N . GLY A 1 134 ? 5.809 -10.992 -13.727 1 96.31 134 GLY A N 1
ATOM 1061 C CA . GLY A 1 134 ? 6.023 -10.969 -15.172 1 96.31 134 GLY A CA 1
ATOM 1062 C C . GLY A 1 134 ? 7.184 -10.086 -15.578 1 96.31 134 GLY A C 1
ATOM 1063 O O . GLY A 1 134 ? 7.652 -9.258 -14.797 1 96.31 134 GLY A O 1
ATOM 1064 N N . GLU A 1 135 ? 7.547 -10.219 -16.797 1 95.62 135 GLU A N 1
ATOM 1065 C CA . GLU A 1 135 ? 8.641 -9.406 -17.328 1 95.62 135 GLU A CA 1
ATOM 1066 C C . GLU A 1 135 ? 8.266 -7.922 -17.344 1 95.62 135 GLU A C 1
ATOM 1068 O O . GLU A 1 135 ? 9.141 -7.055 -17.25 1 95.62 135 GLU A O 1
ATOM 1073 N N . ASN A 1 136 ? 6.984 -7.695 -17.422 1 95 136 ASN A N 1
ATOM 1074 C CA . ASN A 1 136 ? 6.512 -6.316 -17.453 1 95 136 ASN A CA 1
ATOM 1075 C C . ASN A 1 136 ? 6.148 -5.82 -16.047 1 95 136 ASN A C 1
ATOM 1077 O O . ASN A 1 136 ? 5.535 -4.758 -15.906 1 95 136 ASN A O 1
ATOM 1081 N N . GLY A 1 137 ? 6.445 -6.625 -15.094 1 96.94 137 GLY A N 1
ATOM 1082 C CA . GLY A 1 137 ? 6.262 -6.203 -13.711 1 96.94 137 GLY A CA 1
ATOM 1083 C C . GLY A 1 137 ? 4.887 -6.543 -13.164 1 96.94 137 GLY A C 1
ATOM 1084 O O . GLY A 1 137 ? 4.539 -6.145 -12.055 1 96.94 137 GLY A O 1
ATOM 1085 N N . HIS A 1 138 ? 4.035 -7.273 -13.914 1 97.31 138 HIS A N 1
ATOM 1086 C CA . HIS A 1 138 ? 2.727 -7.613 -13.375 1 97.31 138 HIS A CA 1
ATOM 1087 C C . HIS A 1 138 ? 2.842 -8.641 -12.25 1 97.31 138 HIS A C 1
ATOM 1089 O O . HIS A 1 138 ? 3.773 -9.445 -12.242 1 97.31 138 HIS A O 1
ATOM 1095 N N . ILE A 1 139 ? 2 -8.68 -11.305 1 97.56 139 ILE A N 1
ATOM 1096 C CA . ILE A 1 139 ? 1.774 -9.711 -10.297 1 97.56 139 ILE A CA 1
ATOM 1097 C C . ILE A 1 139 ? 0.332 -10.203 -10.375 1 97.56 139 ILE A C 1
ATOM 1099 O O . ILE A 1 139 ? -0.588 -9.414 -10.602 1 97.56 139 ILE A O 1
ATOM 1103 N N . GLY A 1 140 ? 0.111 -11.516 -10.164 1 96.06 140 GLY A N 1
ATOM 1104 C CA . GLY A 1 140 ? -1.142 -12.016 -10.703 1 96.06 140 GLY A CA 1
ATOM 1105 C C . GLY A 1 140 ? -1.344 -11.656 -12.164 1 96.06 140 GLY A C 1
ATOM 1106 O O . GLY A 1 140 ? -0.439 -11.828 -12.984 1 96.06 140 GLY A O 1
ATOM 1107 N N . PHE A 1 141 ? -2.498 -11.297 -12.5 1 95.94 141 PHE A N 1
ATOM 1108 C CA . PHE A 1 141 ? -2.723 -10.805 -13.852 1 95.94 141 PHE A CA 1
ATOM 1109 C C . PHE A 1 141 ? -3.023 -9.312 -13.852 1 95.94 141 PHE A C 1
ATOM 1111 O O . PHE A 1 141 ? -3.744 -8.82 -14.719 1 95.94 141 PHE A O 1
ATOM 1118 N N . ASN A 1 142 ? -2.516 -8.664 -12.734 1 96.94 142 ASN A N 1
ATOM 1119 C CA . ASN A 1 142 ? -2.572 -7.211 -12.75 1 96.94 142 ASN A CA 1
ATOM 1120 C C . ASN A 1 142 ? -1.518 -6.617 -13.68 1 96.94 142 ASN A C 1
ATOM 1122 O O . ASN A 1 142 ? -0.376 -6.398 -13.273 1 96.94 142 ASN A O 1
ATOM 1126 N N . GLU A 1 143 ? -1.925 -6.266 -14.883 1 95.38 143 GLU A N 1
ATOM 1127 C CA . GLU A 1 143 ? -1.061 -5.773 -15.945 1 95.38 143 GLU A CA 1
ATOM 1128 C C . GLU A 1 143 ? -0.773 -4.281 -15.781 1 95.38 143 GLU A C 1
ATOM 1130 O O . GLU A 1 143 ? -1.489 -3.584 -15.062 1 95.38 143 GLU A O 1
ATOM 1135 N N . PRO A 1 144 ? 0.384 -3.838 -16.375 1 95.5 144 PRO A N 1
ATOM 1136 C CA . PRO A 1 144 ? 0.626 -2.393 -16.375 1 95.5 144 PRO A CA 1
ATOM 1137 C C . PRO A 1 144 ? -0.587 -1.589 -16.828 1 95.5 144 PRO A C 1
ATOM 1139 O O . PRO A 1 144 ? -1.261 -1.975 -17.781 1 95.5 144 PRO A O 1
ATOM 1142 N N . ASP A 1 145 ? -0.895 -0.558 -16.172 1 95.25 145 ASP A N 1
ATOM 1143 C CA . ASP A 1 145 ? -2.061 0.282 -16.438 1 95.25 145 ASP A CA 1
ATOM 1144 C C . ASP A 1 145 ? -1.877 1.676 -15.844 1 95.25 145 ASP A C 1
ATOM 1146 O O . ASP A 1 145 ? -0.771 2.041 -15.438 1 95.25 145 ASP A O 1
ATOM 1150 N N . ILE A 1 146 ? -2.939 2.486 -15.852 1 94.12 146 ILE A N 1
ATOM 1151 C CA . ILE A 1 146 ? -2.898 3.83 -15.289 1 94.12 146 ILE A CA 1
ATOM 1152 C C . ILE A 1 146 ? -3.348 3.787 -13.828 1 94.12 146 ILE A C 1
ATOM 1154 O O . ILE A 1 146 ? -3.143 4.746 -13.078 1 94.12 146 ILE A O 1
ATOM 1158 N N . ASN A 1 147 ? -4 2.656 -13.438 1 96.19 147 ASN A N 1
ATOM 1159 C CA . ASN A 1 147 ? -4.453 2.471 -12.062 1 96.19 147 ASN A CA 1
ATOM 1160 C C . ASN A 1 147 ? -4.184 1.052 -11.57 1 96.19 147 ASN A C 1
ATOM 1162 O O . ASN A 1 147 ? -3.938 0.149 -12.375 1 96.19 147 ASN A O 1
ATOM 1166 N N . PHE A 1 148 ? -4.121 0.866 -10.227 1 95.94 148 PHE A N 1
ATOM 1167 C CA . PHE A 1 148 ? -4.109 -0.452 -9.602 1 95.94 148 PHE A CA 1
ATOM 1168 C C . PHE A 1 148 ? -5.531 -0.956 -9.375 1 95.94 148 PHE A C 1
ATOM 1170 O O . PHE A 1 148 ? -6.359 -0.256 -8.789 1 95.94 148 PHE A O 1
ATOM 1177 N N . GLU A 1 149 ? -5.789 -2.107 -9.867 1 93.5 149 GLU A N 1
ATOM 1178 C CA . GLU A 1 149 ? -7.105 -2.678 -9.594 1 93.5 149 GLU A CA 1
ATOM 1179 C C . GLU A 1 149 ? -7.168 -3.256 -8.18 1 93.5 149 GLU A C 1
ATOM 1181 O O . GLU A 1 149 ? -6.375 -4.125 -7.82 1 93.5 149 GLU A O 1
ATOM 1186 N N . ALA A 1 150 ? -8.117 -2.838 -7.434 1 93.38 150 ALA A N 1
ATOM 1187 C CA . ALA A 1 150 ? -8.141 -3.133 -6.004 1 93.38 150 ALA A CA 1
ATOM 1188 C C . ALA A 1 150 ? -8.617 -4.559 -5.746 1 93.38 150 ALA A C 1
ATOM 1190 O O . ALA A 1 150 ? -7.906 -5.355 -5.125 1 93.38 150 ALA A O 1
ATOM 1191 N N . LYS A 1 151 ? -9.781 -4.848 -6.293 1 95.62 151 LYS A N 1
ATOM 1192 C CA . LYS A 1 151 ? -10.445 -6.102 -5.953 1 95.62 151 LYS A CA 1
ATOM 1193 C C . LYS A 1 151 ? -10.273 -7.137 -7.062 1 95.62 151 LYS A C 1
ATOM 1195 O O . LYS A 1 151 ? -9.773 -6.812 -8.148 1 95.62 151 LYS A O 1
ATOM 1200 N N . THR A 1 152 ? -10.555 -8.398 -6.711 1 98 152 THR A N 1
ATOM 1201 C CA . THR A 1 152 ? -10.586 -9.438 -7.738 1 98 152 THR A CA 1
ATOM 1202 C C . THR A 1 152 ? -11.445 -9.008 -8.922 1 98 152 THR A C 1
ATOM 1204 O O . THR A 1 152 ? -12.516 -8.414 -8.734 1 98 152 THR A O 1
ATOM 1207 N N . HIS A 1 153 ? -10.922 -9.273 -10.109 1 97.31 153 HIS A N 1
ATOM 1208 C CA . HIS A 1 153 ? -11.586 -8.703 -11.281 1 97.31 153 HIS A CA 1
ATOM 1209 C C . HIS A 1 153 ? -11.242 -9.484 -12.539 1 97.31 153 HIS A C 1
ATOM 1211 O O . HIS A 1 153 ? -10.312 -10.289 -12.547 1 97.31 153 HIS A O 1
ATOM 1217 N N . LEU A 1 154 ? -12.102 -9.266 -13.547 1 97.31 154 LEU A N 1
ATOM 1218 C CA . LEU A 1 154 ? -11.789 -9.75 -14.891 1 97.31 154 LEU A CA 1
ATOM 1219 C C . LEU A 1 154 ? -10.781 -8.836 -15.578 1 97.31 154 LEU A C 1
ATOM 1221 O O . LEU A 1 154 ? -10.93 -7.617 -15.57 1 97.31 154 LEU A O 1
ATOM 1225 N N . VAL A 1 155 ? -9.727 -9.43 -16.109 1 96.12 155 VAL A N 1
ATOM 1226 C CA . VAL A 1 155 ? -8.68 -8.641 -16.75 1 96.12 155 VAL A CA 1
ATOM 1227 C C . VAL A 1 155 ? -8.438 -9.164 -18.172 1 96.12 155 VAL A C 1
ATOM 1229 O O . VAL A 1 155 ? -8.453 -10.375 -18.406 1 96.12 155 VAL A O 1
ATOM 1232 N N . LYS A 1 156 ? -8.297 -8.234 -19.094 1 92.88 156 LYS A N 1
ATOM 1233 C CA . LYS A 1 156 ? -7.77 -8.57 -20.422 1 92.88 156 LYS A CA 1
ATOM 1234 C C . LYS A 1 156 ? -6.242 -8.641 -20.406 1 92.88 156 LYS A C 1
ATOM 1236 O O . LYS A 1 156 ? -5.578 -7.699 -19.969 1 92.88 156 LYS A O 1
ATOM 1241 N N . LEU A 1 157 ? -5.691 -9.695 -20.875 1 92.5 157 LEU A N 1
ATOM 1242 C CA . LEU A 1 157 ? -4.254 -9.922 -20.797 1 92.5 157 LEU A CA 1
ATOM 1243 C C . LEU A 1 157 ? -3.512 -9.094 -21.844 1 92.5 157 LEU A C 1
ATOM 1245 O O . LEU A 1 157 ? -3.98 -8.953 -22.969 1 92.5 157 LEU A O 1
ATOM 1249 N N . ASP A 1 158 ? -2.424 -8.555 -21.422 1 89.75 158 ASP A N 1
ATOM 1250 C CA . ASP A 1 158 ? -1.55 -7.84 -22.344 1 89.75 158 ASP A CA 1
ATOM 1251 C C . ASP A 1 158 ? -0.956 -8.781 -23.391 1 89.75 158 ASP A C 1
ATOM 1253 O O . ASP A 1 158 ? -0.782 -9.977 -23.125 1 89.75 158 ASP A O 1
ATOM 1257 N N . GLU A 1 159 ? -0.655 -8.164 -24.578 1 86.94 159 GLU A N 1
ATOM 1258 C CA . GLU A 1 159 ? -0.051 -8.953 -25.641 1 86.94 159 GLU A CA 1
ATOM 1259 C C . GLU A 1 159 ? 1.244 -9.617 -25.188 1 86.94 159 GLU A C 1
ATOM 1261 O O . GLU A 1 159 ? 1.522 -10.766 -25.531 1 86.94 159 GLU A O 1
ATOM 1266 N N . LYS A 1 160 ? 1.975 -8.906 -24.422 1 86.44 160 LYS A N 1
ATOM 1267 C CA . LYS A 1 160 ? 3.234 -9.445 -23.922 1 86.44 160 LYS A CA 1
ATOM 1268 C C . LYS A 1 160 ? 2.994 -10.656 -23.016 1 86.44 160 LYS A C 1
ATOM 1270 O O . LYS A 1 160 ? 3.744 -11.633 -23.062 1 86.44 160 LYS A O 1
ATOM 1275 N N . THR A 1 161 ? 2.021 -10.586 -22.172 1 85.5 161 THR A N 1
ATOM 1276 C CA . THR A 1 161 ? 1.663 -11.688 -21.297 1 85.5 161 THR A CA 1
ATOM 1277 C C . THR A 1 161 ? 1.184 -12.891 -22.094 1 85.5 161 THR A C 1
ATOM 1279 O O . THR A 1 161 ? 1.553 -14.031 -21.812 1 85.5 161 THR A O 1
ATOM 1282 N N . ILE A 1 162 ? 0.406 -12.617 -23.109 1 87.19 162 ILE A N 1
ATOM 1283 C CA . ILE A 1 162 ? -0.086 -13.688 -23.984 1 87.19 162 ILE A CA 1
ATOM 1284 C C . ILE A 1 162 ? 1.09 -14.383 -24.656 1 87.19 162 ILE A C 1
ATOM 1286 O O . ILE A 1 162 ? 1.144 -15.609 -24.719 1 87.19 162 ILE A O 1
ATOM 1290 N N . GLU A 1 163 ? 1.998 -13.578 -25.125 1 85.19 163 GLU A N 1
ATOM 1291 C CA . GLU A 1 163 ? 3.189 -14.125 -25.766 1 85.19 163 GLU A CA 1
ATOM 1292 C C . GLU A 1 163 ? 4.008 -14.961 -24.781 1 85.19 163 GLU A C 1
ATOM 1294 O O . GLU A 1 163 ? 4.426 -16.078 -25.109 1 85.19 163 GLU A O 1
ATOM 1299 N N . ALA A 1 164 ? 4.207 -14.453 -23.625 1 81.25 164 ALA A N 1
ATOM 1300 C CA . ALA A 1 164 ? 4.992 -15.164 -22.609 1 81.25 164 ALA A CA 1
ATOM 1301 C C . ALA A 1 164 ? 4.328 -16.484 -22.219 1 81.25 164 ALA A C 1
ATOM 1303 O O . ALA A 1 164 ? 5.008 -17.484 -21.984 1 81.25 164 ALA A O 1
ATOM 1304 N N . ASN A 1 165 ? 3.025 -16.469 -22.203 1 83.94 165 ASN A N 1
ATOM 1305 C CA . ASN A 1 165 ? 2.271 -17.641 -21.766 1 83.94 165 ASN A CA 1
ATOM 1306 C C . ASN A 1 165 ? 2.119 -18.656 -22.891 1 83.94 165 ASN A C 1
ATOM 1308 O O . ASN A 1 165 ? 1.744 -19.797 -22.656 1 83.94 165 ASN A O 1
ATOM 1312 N N . SER A 1 166 ? 2.389 -18.203 -24.078 1 83.06 166 SER A N 1
ATOM 1313 C CA . SER A 1 166 ? 2.221 -19.094 -25.219 1 83.06 166 SER A CA 1
ATOM 1314 C C . SER A 1 166 ? 3.061 -20.344 -25.062 1 83.06 166 SER A C 1
ATOM 1316 O O . SER A 1 166 ? 2.73 -21.391 -25.625 1 83.06 166 SER A O 1
ATOM 1318 N N . ARG A 1 167 ? 4.09 -20.266 -24.25 1 75.88 167 ARG A N 1
ATOM 1319 C CA . ARG A 1 167 ? 4.984 -21.406 -24.047 1 75.88 167 ARG A CA 1
ATOM 1320 C C . ARG A 1 167 ? 4.273 -22.547 -23.312 1 75.88 167 ARG A C 1
ATOM 1322 O O . ARG A 1 167 ? 4.727 -23.688 -23.344 1 75.88 167 ARG A O 1
ATOM 1329 N N . PHE A 1 168 ? 3.168 -22.219 -22.703 1 75.12 168 PHE A N 1
ATOM 1330 C CA . PHE A 1 168 ? 2.422 -23.203 -21.922 1 75.12 168 PHE A CA 1
ATOM 1331 C C . PHE A 1 168 ? 1.303 -23.812 -22.766 1 75.12 168 PHE A C 1
ATOM 1333 O O . PHE A 1 168 ? 0.589 -24.703 -22.297 1 75.12 168 PHE A O 1
ATOM 1340 N N . PHE A 1 169 ? 1.202 -23.328 -24.031 1 81.62 169 PHE A N 1
ATOM 1341 C CA . PHE A 1 169 ? 0.139 -23.766 -24.922 1 81.62 169 PHE A CA 1
ATOM 1342 C C . PHE A 1 169 ? 0.715 -24.266 -26.25 1 81.62 169 PHE A C 1
ATOM 1344 O O . PHE A 1 169 ? 1.907 -24.109 -26.516 1 81.62 169 PHE A O 1
ATOM 1351 N N . ASN A 1 170 ? -0.122 -24.953 -26.969 1 80.69 170 ASN A N 1
ATOM 1352 C CA . ASN A 1 170 ? 0.356 -25.484 -28.234 1 80.69 170 ASN A CA 1
ATOM 1353 C C . ASN A 1 170 ? 0.589 -24.375 -29.266 1 80.69 170 ASN A C 1
ATOM 1355 O O . ASN A 1 170 ? 1.437 -24.516 -30.141 1 80.69 170 ASN A O 1
ATOM 1359 N N . SER A 1 171 ? -0.288 -23.359 -29.203 1 80.56 171 SER A N 1
ATOM 1360 C CA . SER A 1 171 ? -0.142 -22.188 -30.078 1 80.56 171 SER A CA 1
ATOM 1361 C C . SER A 1 171 ? -0.58 -20.922 -29.359 1 80.56 171 SER A C 1
ATOM 1363 O O . SER A 1 171 ? -1.347 -20.969 -2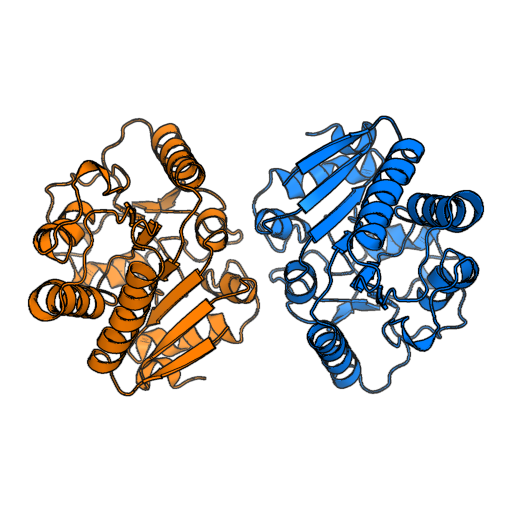8.391 1 80.56 171 SER A O 1
ATOM 1365 N N . LYS A 1 172 ? -0.065 -19.781 -29.844 1 81.31 172 LYS A N 1
ATOM 1366 C CA . LYS A 1 172 ? -0.415 -18.484 -29.281 1 81.31 172 LYS A CA 1
ATOM 1367 C C . LYS A 1 172 ? -1.924 -18.25 -29.328 1 81.31 172 LYS A C 1
ATOM 1369 O O . LYS A 1 172 ? -2.486 -17.641 -28.422 1 81.31 172 LYS A O 1
ATOM 1374 N N . ASN A 1 173 ? -2.531 -18.766 -30.312 1 81.06 173 ASN A N 1
ATOM 1375 C CA . ASN A 1 173 ? -3.961 -18.562 -30.5 1 81.06 173 ASN A CA 1
ATOM 1376 C C . ASN A 1 173 ? -4.785 -19.297 -29.453 1 81.06 173 ASN A C 1
ATOM 1378 O O . ASN A 1 173 ? -5.969 -19 -29.281 1 81.06 173 ASN A O 1
ATOM 1382 N N . GLU A 1 174 ? -4.16 -20.172 -28.703 1 82.81 174 GLU A N 1
ATOM 1383 C CA . GLU A 1 174 ? -4.863 -20.953 -27.688 1 82.81 174 GLU A CA 1
ATOM 1384 C C . GLU A 1 174 ? -4.789 -20.281 -26.328 1 82.81 174 GLU A C 1
ATOM 1386 O O . GLU A 1 174 ? -5.48 -20.688 -25.391 1 82.81 174 GLU A O 1
ATOM 1391 N N . VAL A 1 175 ? -3.965 -19.359 -26.234 1 83.69 175 VAL A N 1
ATOM 1392 C CA . VAL A 1 175 ? -3.818 -18.656 -24.953 1 83.69 175 VAL A CA 1
ATOM 1393 C C . VAL A 1 175 ? -5.055 -17.812 -24.688 1 83.69 175 VAL A C 1
ATOM 1395 O O . VAL A 1 175 ? -5.43 -16.969 -25.5 1 83.69 175 VAL A O 1
ATOM 1398 N N . PRO A 1 176 ? -5.656 -18.109 -23.547 1 88.88 176 PRO A N 1
ATOM 1399 C CA . PRO A 1 176 ? -6.797 -17.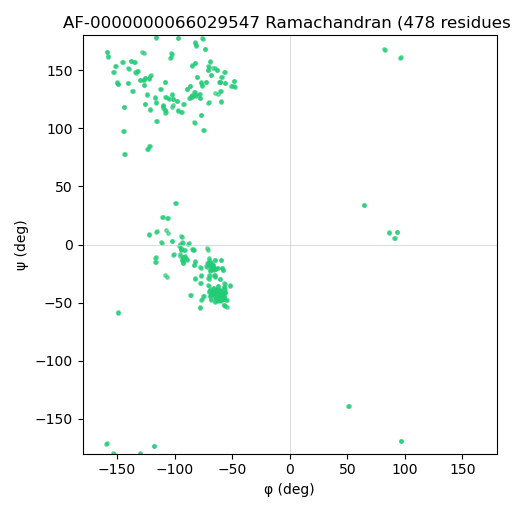25 -23.219 1 88.88 176 PRO A CA 1
ATOM 1400 C C . PRO A 1 176 ? -6.422 -15.773 -23.156 1 88.88 176 PRO A C 1
ATOM 1402 O O . PRO A 1 176 ? -5.305 -15.43 -22.766 1 88.88 176 PRO A O 1
ATOM 1405 N N . THR A 1 177 ? -7.359 -14.906 -23.516 1 91.38 177 THR A N 1
ATOM 1406 C CA . THR A 1 177 ? -7.055 -13.484 -23.609 1 91.38 177 THR A CA 1
ATOM 1407 C C . THR A 1 177 ? -7.559 -12.734 -22.375 1 91.38 177 THR A C 1
ATOM 1409 O O . THR A 1 177 ? -7.301 -11.539 -22.219 1 91.38 177 THR A O 1
ATOM 1412 N N . SER A 1 178 ? -8.312 -13.469 -21.562 1 95.62 178 SER A N 1
ATOM 1413 C CA . SER A 1 178 ? -8.797 -12.859 -20.328 1 95.62 178 SER A CA 1
ATOM 1414 C C . SER A 1 178 ? -8.625 -13.805 -19.141 1 95.62 178 SER A C 1
ATOM 1416 O O . SER A 1 178 ? -8.5 -15.023 -19.328 1 95.62 178 SER A O 1
ATOM 1418 N N . ALA A 1 179 ? -8.586 -13.258 -18.016 1 97.25 179 ALA A N 1
ATOM 1419 C CA . ALA A 1 179 ? -8.43 -14.016 -16.766 1 97.25 179 ALA A CA 1
ATOM 1420 C C . ALA A 1 179 ? -9.094 -13.297 -15.602 1 97.25 179 ALA A C 1
ATOM 1422 O O . ALA A 1 179 ? -9.359 -12.094 -15.672 1 97.25 179 ALA A O 1
ATOM 1423 N N . LEU A 1 180 ? -9.477 -14.055 -14.625 1 98.06 180 LEU A N 1
ATOM 1424 C CA . LEU A 1 180 ? -9.812 -13.508 -13.312 1 98.06 180 LEU A CA 1
ATOM 1425 C C . LEU A 1 180 ? -8.578 -13.445 -12.414 1 98.06 180 LEU A C 1
ATOM 1427 O O . LEU A 1 180 ? -7.797 -14.398 -12.367 1 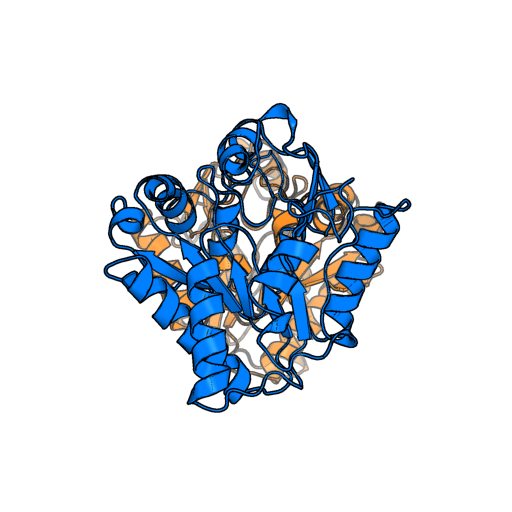98.06 180 LEU A O 1
ATOM 1431 N N . SER A 1 181 ? -8.359 -12.344 -11.734 1 98.25 181 SER A N 1
ATOM 1432 C CA . SER A 1 181 ? -7.184 -12.18 -10.891 1 98.25 181 SER A CA 1
ATOM 1433 C C . SER A 1 181 ? -7.523 -11.453 -9.594 1 98.25 181 SER A C 1
ATOM 1435 O O . SER A 1 181 ? -8.312 -10.5 -9.602 1 98.25 181 SER A O 1
ATOM 1437 N N . MET A 1 182 ? -6.926 -11.953 -8.492 1 98.19 182 MET A N 1
ATOM 1438 C CA . MET A 1 182 ? -6.93 -11.109 -7.301 1 98.19 182 MET A CA 1
ATOM 1439 C C . MET A 1 182 ? -6.473 -9.695 -7.637 1 98.19 182 MET A C 1
ATOM 1441 O O . MET A 1 182 ? -5.562 -9.508 -8.445 1 98.19 182 MET A O 1
ATOM 1445 N N . GLY A 1 183 ? -7.105 -8.773 -7.047 1 97.12 183 GLY A N 1
ATOM 1446 C CA . GLY A 1 183 ? -6.672 -7.395 -7.211 1 97.12 183 GLY A CA 1
ATOM 1447 C C . GLY A 1 183 ? -5.508 -7.02 -6.312 1 97.12 183 GLY A C 1
ATOM 1448 O O . GLY A 1 183 ? -5.133 -7.789 -5.426 1 97.12 183 GLY A O 1
ATOM 1449 N N . ILE A 1 184 ? -4.992 -5.855 -6.566 1 97.62 184 ILE A N 1
ATOM 1450 C CA . ILE A 1 184 ? -3.801 -5.375 -5.871 1 97.62 184 ILE A CA 1
ATOM 1451 C C . ILE A 1 184 ? -4.105 -5.203 -4.387 1 97.62 184 ILE A C 1
ATOM 1453 O O . ILE A 1 184 ? -3.273 -5.527 -3.533 1 97.62 184 ILE A O 1
ATOM 1457 N N . LYS A 1 185 ? -5.258 -4.656 -4.035 1 95.06 185 LYS A N 1
ATOM 1458 C CA . LYS A 1 185 ? -5.621 -4.484 -2.633 1 95.06 185 LYS A CA 1
ATOM 1459 C C . LYS A 1 185 ? -5.68 -5.828 -1.912 1 95.06 185 LYS A C 1
ATOM 1461 O O . LYS A 1 185 ? -5.164 -5.965 -0.799 1 95.06 185 LYS A O 1
ATOM 1466 N N . THR A 1 186 ? -6.309 -6.801 -2.578 1 95.62 186 THR A N 1
ATOM 1467 C CA . THR A 1 186 ? -6.391 -8.141 -2.008 1 95.62 186 THR A CA 1
ATOM 1468 C C . THR A 1 186 ? -5 -8.711 -1.752 1 95.62 186 THR A C 1
ATOM 1470 O O . THR A 1 186 ? -4.73 -9.25 -0.676 1 95.62 186 THR A O 1
ATOM 1473 N N . ILE A 1 187 ? -4.129 -8.562 -2.676 1 97.75 187 ILE A N 1
ATOM 1474 C CA . ILE A 1 187 ? -2.756 -9.039 -2.555 1 97.75 187 ILE A CA 1
ATOM 1475 C C . ILE A 1 187 ? -2.059 -8.305 -1.41 1 97.75 187 ILE A C 1
ATOM 1477 O O . ILE A 1 187 ? -1.45 -8.938 -0.542 1 97.75 187 ILE A O 1
ATOM 1481 N N . MET A 1 188 ? -2.229 -7.031 -1.346 1 96.56 188 MET A N 1
ATOM 1482 C CA . MET A 1 188 ? -1.517 -6.184 -0.396 1 96.56 188 MET A CA 1
ATOM 1483 C C . MET A 1 188 ? -2.043 -6.391 1.021 1 96.56 188 MET A C 1
ATOM 1485 O O . MET A 1 188 ? -1.378 -6.031 1.993 1 96.56 188 MET A O 1
ATOM 1489 N N . GLN A 1 189 ? -3.195 -6.926 1.186 1 94.56 189 GLN A N 1
ATOM 1490 C CA . GLN A 1 189 ? -3.793 -7.148 2.498 1 94.56 189 GLN A CA 1
ATOM 1491 C C . GLN A 1 189 ? -3.307 -8.461 3.109 1 94.56 189 GLN A C 1
ATOM 1493 O O . GLN A 1 189 ? -3.629 -8.773 4.258 1 94.56 189 GLN A O 1
ATOM 1498 N N . SER A 1 190 ? -2.51 -9.227 2.377 1 97.06 190 SER A N 1
ATOM 1499 C CA . SER A 1 190 ? -1.874 -10.398 2.967 1 97.06 190 SER A CA 1
ATOM 1500 C C . SER A 1 190 ? -0.92 -10.008 4.09 1 97.06 190 SER A C 1
ATOM 1502 O O . SER A 1 190 ? -0.334 -8.922 4.062 1 97.06 190 SER A O 1
ATOM 1504 N N . LYS A 1 191 ? -0.794 -10.922 5.043 1 96.56 191 LYS A N 1
ATOM 1505 C CA . LYS A 1 191 ? 0.069 -10.617 6.18 1 96.56 191 LYS A CA 1
ATOM 1506 C C . LYS A 1 191 ? 1.539 -10.609 5.77 1 96.56 191 LYS A C 1
ATOM 1508 O O . LYS A 1 191 ? 2.305 -9.742 6.195 1 96.56 191 LYS A O 1
ATOM 1513 N N . LYS A 1 192 ? 1.926 -11.547 4.922 1 98.06 192 LYS A N 1
ATOM 1514 C CA . LYS A 1 192 ? 3.264 -11.656 4.348 1 98.06 192 LYS A CA 1
ATOM 1515 C C . LYS A 1 192 ? 3.195 -11.875 2.838 1 98.06 192 LYS A C 1
ATOM 1517 O O . LYS A 1 192 ? 2.238 -12.469 2.334 1 98.06 192 LYS A O 1
ATOM 1522 N N . ILE A 1 193 ? 4.195 -11.391 2.148 1 98.69 193 ILE A N 1
ATOM 1523 C CA . ILE A 1 193 ? 4.301 -11.625 0.712 1 98.69 193 ILE A CA 1
ATOM 1524 C C . ILE A 1 193 ? 5.645 -12.273 0.393 1 98.69 193 ILE A C 1
ATOM 1526 O O . ILE A 1 193 ? 6.684 -11.852 0.908 1 98.69 193 ILE A O 1
ATOM 1530 N N . LEU A 1 194 ? 5.633 -13.32 -0.313 1 98.88 194 LEU A N 1
ATOM 1531 C CA . LEU A 1 194 ? 6.812 -14.023 -0.82 1 98.88 194 LEU A CA 1
ATOM 1532 C C . LEU A 1 194 ? 6.848 -13.984 -2.344 1 98.88 194 LEU A C 1
ATOM 1534 O O . LEU A 1 194 ? 6.051 -14.656 -3.004 1 98.88 194 LEU A O 1
ATOM 1538 N N . LEU A 1 195 ? 7.715 -13.195 -2.893 1 98.88 195 LEU A N 1
ATOM 1539 C CA . LEU A 1 195 ? 7.824 -13.102 -4.344 1 98.88 195 LEU A CA 1
ATOM 1540 C C . LEU A 1 195 ? 9.023 -13.891 -4.852 1 98.88 195 LEU A C 1
ATOM 1542 O O . LEU A 1 195 ? 10.133 -13.75 -4.324 1 98.88 195 LEU A O 1
ATOM 1546 N N . LEU A 1 196 ? 8.781 -14.734 -5.836 1 98.88 196 LEU A N 1
ATOM 1547 C CA . LEU A 1 196 ? 9.812 -15.57 -6.457 1 98.88 196 LEU A CA 1
ATOM 1548 C C . LEU A 1 196 ? 10.062 -15.133 -7.898 1 98.88 196 LEU A C 1
ATOM 1550 O O . LEU A 1 196 ? 9.125 -14.93 -8.664 1 98.88 196 LEU A O 1
ATOM 1554 N N . ALA A 1 197 ? 11.289 -15.008 -8.273 1 98.75 197 ALA A N 1
ATOM 1555 C CA . ALA A 1 197 ? 11.656 -14.703 -9.648 1 98.75 197 ALA A CA 1
ATOM 1556 C C . ALA A 1 197 ? 13.016 -15.297 -10 1 98.75 197 ALA A C 1
ATOM 1558 O O . ALA A 1 197 ? 13.938 -15.289 -9.18 1 98.75 197 ALA A O 1
ATOM 1559 N N . ASN A 1 198 ? 13.125 -15.82 -11.156 1 98.25 198 ASN A N 1
ATOM 1560 C CA . ASN A 1 198 ? 14.383 -16.375 -11.625 1 98.25 198 ASN A CA 1
ATOM 1561 C C . ASN A 1 198 ? 14.641 -16.047 -13.094 1 98.25 198 ASN A C 1
ATOM 1563 O O . ASN A 1 198 ? 13.695 -15.891 -13.875 1 98.25 198 ASN A O 1
ATOM 1567 N N . GLY A 1 199 ? 15.922 -15.961 -13.445 1 97.69 199 GLY A N 1
ATOM 1568 C CA . GLY A 1 199 ? 16.312 -15.766 -14.836 1 97.69 199 GLY A CA 1
ATOM 1569 C C . GLY A 1 199 ? 16.578 -14.312 -15.18 1 97.69 199 GLY A C 1
ATOM 1570 O O . GLY A 1 199 ? 15.977 -13.414 -14.586 1 97.69 199 GLY A O 1
ATOM 1571 N N . GLU A 1 200 ? 17.281 -14.133 -16.25 1 97.75 200 GLU A N 1
ATOM 1572 C CA . GLU A 1 200 ? 17.719 -12.805 -16.656 1 97.75 200 GLU A CA 1
ATOM 1573 C C . GLU A 1 200 ? 16.547 -11.977 -17.156 1 97.75 200 GLU A C 1
ATOM 1575 O O . GLU A 1 200 ? 16.531 -10.75 -17 1 97.75 200 GLU A O 1
ATOM 1580 N N . LYS A 1 201 ? 15.578 -12.648 -17.688 1 96.75 201 LYS A N 1
ATOM 1581 C CA . LYS A 1 201 ? 14.43 -11.961 -18.281 1 96.75 201 LYS A CA 1
ATOM 1582 C C . LYS A 1 201 ? 13.633 -11.211 -17.203 1 96.75 201 LYS A C 1
ATOM 1584 O O . LYS A 1 201 ? 12.852 -10.312 -17.531 1 96.75 201 LYS A O 1
ATOM 1589 N N . LYS A 1 202 ? 13.781 -11.633 -15.953 1 97.88 202 LYS A N 1
ATOM 1590 C CA . LYS A 1 202 ? 13.023 -11.008 -14.867 1 97.88 202 LYS A CA 1
ATOM 1591 C C . LYS A 1 202 ? 13.797 -9.859 -14.242 1 97.88 202 LYS A C 1
ATOM 1593 O O . LYS A 1 202 ? 13.273 -9.133 -13.398 1 97.88 202 LYS A O 1
ATOM 1598 N N . ALA A 1 203 ? 15.023 -9.625 -14.648 1 98.44 203 ALA A N 1
ATOM 1599 C CA . ALA A 1 203 ? 15.938 -8.711 -13.961 1 98.44 203 ALA A CA 1
ATOM 1600 C C . ALA A 1 203 ? 15.406 -7.281 -13.984 1 98.44 203 ALA A C 1
ATOM 1602 O O . ALA A 1 203 ? 15.438 -6.586 -12.969 1 98.44 203 ALA A O 1
ATOM 1603 N N . GLU A 1 204 ? 14.961 -6.84 -15.125 1 98.31 204 GLU A N 1
ATOM 1604 C CA . GLU A 1 204 ? 14.469 -5.469 -15.234 1 98.31 204 GLU A CA 1
ATOM 1605 C C . GLU A 1 204 ? 13.227 -5.258 -14.367 1 98.31 204 GLU A C 1
ATOM 1607 O O . GLU A 1 204 ? 13.109 -4.242 -13.688 1 98.31 204 GLU A O 1
ATOM 1612 N N . ALA A 1 205 ? 12.312 -6.207 -14.445 1 98.19 205 ALA A N 1
ATOM 1613 C CA . ALA A 1 205 ? 11.102 -6.125 -13.633 1 98.19 205 ALA A CA 1
ATOM 1614 C C . ALA A 1 205 ? 11.445 -6.074 -12.148 1 98.19 205 ALA A C 1
ATOM 1616 O O . ALA A 1 205 ? 10.859 -5.281 -11.398 1 98.19 205 ALA A O 1
ATOM 1617 N N . ILE A 1 206 ? 12.406 -6.895 -11.719 1 98.56 206 ILE A N 1
ATOM 1618 C CA . ILE A 1 206 ? 12.828 -6.934 -10.32 1 98.56 206 ILE A CA 1
ATOM 1619 C C . ILE A 1 206 ? 13.43 -5.59 -9.93 1 98.56 206 ILE A C 1
ATOM 1621 O O . ILE A 1 206 ? 13.102 -5.035 -8.875 1 98.56 206 ILE A O 1
ATOM 1625 N N . PHE A 1 207 ? 14.258 -5.043 -10.789 1 98.31 207 PHE A N 1
ATOM 1626 C CA . PHE A 1 207 ? 14.875 -3.752 -10.516 1 98.31 207 PHE A CA 1
ATOM 1627 C C . PHE A 1 207 ? 13.82 -2.664 -10.352 1 98.31 207 PHE A C 1
ATOM 1629 O O . PHE A 1 207 ? 13.852 -1.905 -9.383 1 98.31 207 PHE A O 1
ATOM 1636 N N . LYS A 1 208 ? 12.883 -2.617 -11.266 1 97.81 208 LYS A N 1
ATOM 1637 C CA . LYS A 1 208 ? 11.844 -1.597 -11.242 1 97.81 208 LYS A CA 1
ATOM 1638 C C . LYS A 1 208 ? 10.93 -1.766 -10.023 1 97.81 208 LYS A C 1
ATOM 1640 O O . LYS A 1 208 ? 10.508 -0.78 -9.422 1 97.81 208 LYS A O 1
ATOM 1645 N N . MET A 1 209 ? 10.641 -2.986 -9.656 1 97.75 209 MET A N 1
ATOM 1646 C CA . MET A 1 209 ? 9.773 -3.271 -8.516 1 97.75 209 MET A CA 1
ATOM 1647 C C . MET A 1 209 ? 10.43 -2.812 -7.215 1 97.75 209 MET A C 1
ATOM 1649 O O . MET A 1 209 ? 9.758 -2.258 -6.344 1 97.75 209 MET A O 1
ATOM 1653 N N . VAL A 1 210 ? 11.727 -3.031 -7.121 1 96.81 210 VAL A N 1
ATOM 1654 C CA . VAL A 1 210 ? 12.438 -2.807 -5.867 1 96.81 210 VAL A CA 1
ATOM 1655 C C . VAL A 1 210 ? 12.859 -1.342 -5.77 1 96.81 210 VAL A C 1
ATOM 1657 O O . VAL A 1 210 ? 12.672 -0.704 -4.73 1 96.81 210 VAL A O 1
ATOM 1660 N N . ASN A 1 211 ? 13.375 -0.785 -6.875 1 94.62 211 ASN A N 1
ATOM 1661 C CA . ASN A 1 211 ? 14.055 0.503 -6.801 1 94.62 211 ASN A CA 1
ATOM 1662 C C . ASN A 1 211 ? 13.32 1.572 -7.605 1 94.62 211 ASN A C 1
ATOM 1664 O O . ASN A 1 211 ? 13.648 2.756 -7.523 1 94.62 211 ASN A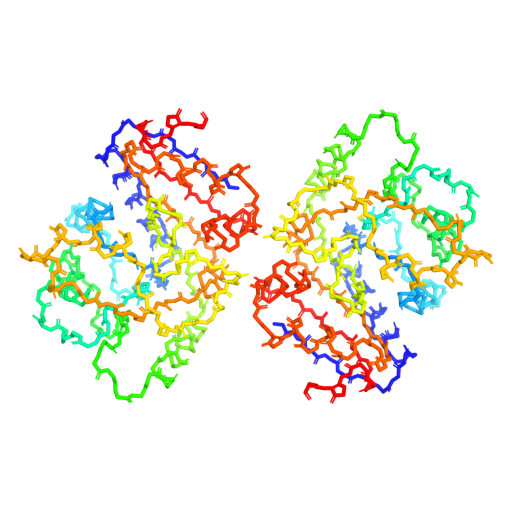 O 1
ATOM 1668 N N . GLY A 1 212 ? 12.453 1.166 -8.422 1 94.12 212 GLY A N 1
ATOM 1669 C CA . GLY A 1 212 ? 11.758 2.111 -9.281 1 94.12 212 GLY A CA 1
ATOM 1670 C C . GLY A 1 212 ? 10.688 2.906 -8.562 1 94.12 212 GLY A C 1
ATOM 1671 O O . GLY A 1 212 ? 10.469 2.717 -7.359 1 94.12 212 GLY A O 1
ATOM 1672 N N . LYS A 1 213 ? 10.062 3.812 -9.289 1 94.5 213 LYS A N 1
ATOM 1673 C CA . LYS A 1 213 ? 8.93 4.566 -8.766 1 94.5 213 LYS A CA 1
ATOM 1674 C C . LYS A 1 213 ? 7.715 3.666 -8.562 1 94.5 213 LYS A C 1
ATOM 1676 O O . LYS A 1 213 ? 7.547 2.676 -9.281 1 94.5 213 LYS A O 1
ATOM 1681 N N . ILE A 1 214 ? 6.953 3.953 -7.566 1 97.19 214 ILE A N 1
ATOM 1682 C CA . ILE A 1 214 ? 5.715 3.213 -7.355 1 97.19 214 ILE A CA 1
ATOM 1683 C C . ILE A 1 214 ? 4.652 3.697 -8.336 1 97.19 214 ILE A C 1
ATOM 1685 O O . ILE A 1 214 ? 4.207 4.844 -8.266 1 97.19 214 ILE A O 1
ATOM 1689 N N . SER A 1 215 ? 4.309 2.811 -9.273 1 96.81 215 SER A N 1
ATOM 1690 C CA . SER A 1 215 ? 3.418 3.209 -10.359 1 96.81 215 SER A CA 1
ATOM 1691 C C . SER A 1 215 ? 2.631 2.016 -10.891 1 96.81 215 SER A C 1
ATOM 1693 O O . SER A 1 215 ? 3.15 0.9 -10.953 1 96.81 215 SER A O 1
ATOM 1695 N N . PRO A 1 216 ? 1.369 2.307 -11.375 1 96.75 216 PRO A N 1
ATOM 1696 C CA . PRO A 1 216 ? 0.613 1.223 -12.008 1 96.75 216 PRO A CA 1
ATOM 1697 C C . PRO A 1 216 ? 1.262 0.722 -13.297 1 96.75 216 PRO A C 1
ATOM 1699 O O . PRO A 1 216 ? 0.899 -0.343 -13.797 1 96.75 216 PRO A O 1
ATOM 1702 N N . GLU A 1 217 ? 2.234 1.463 -13.828 1 96.88 217 GLU A N 1
ATOM 1703 C CA . GLU A 1 217 ? 2.967 1.02 -15.008 1 96.88 217 GLU A CA 1
ATOM 1704 C C . GLU A 1 217 ? 3.871 -0.166 -14.68 1 96.88 217 GLU A C 1
ATOM 1706 O O . GLU A 1 217 ? 4.324 -0.875 -15.586 1 96.88 217 GLU A O 1
ATOM 1711 N N . VAL A 1 218 ? 4.281 -0.292 -13.461 1 97.44 218 VAL A N 1
ATOM 1712 C CA . VAL A 1 218 ? 4.973 -1.442 -12.891 1 97.44 218 VAL A CA 1
ATOM 1713 C C . VAL A 1 218 ? 4.199 -1.956 -11.672 1 97.44 218 VAL A C 1
ATOM 1715 O O . VAL A 1 218 ? 4.566 -1.667 -10.531 1 97.44 218 VAL A O 1
ATOM 1718 N N . PRO A 1 219 ? 3.189 -2.74 -11.914 1 97.88 219 PRO A N 1
ATOM 1719 C CA . PRO A 1 219 ? 2.273 -3.109 -10.836 1 97.88 219 PRO A CA 1
ATOM 1720 C C . PRO A 1 219 ? 3 -3.666 -9.609 1 97.88 219 PRO A C 1
ATOM 1722 O O . PRO A 1 219 ? 2.631 -3.355 -8.477 1 97.88 219 PRO A O 1
ATOM 1725 N N . ALA A 1 220 ? 4.066 -4.387 -9.812 1 98.44 220 ALA A N 1
ATOM 1726 C CA . ALA A 1 220 ? 4.801 -4.996 -8.711 1 98.44 220 ALA A CA 1
ATOM 1727 C C . ALA A 1 220 ? 5.449 -3.932 -7.828 1 98.44 220 ALA A C 1
ATOM 1729 O O . ALA A 1 220 ? 5.855 -4.215 -6.699 1 98.44 220 ALA A O 1
ATOM 1730 N N . SER A 1 221 ? 5.586 -2.676 -8.352 1 97.81 221 SER A N 1
ATOM 1731 C CA . SER A 1 221 ? 6.211 -1.604 -7.586 1 97.81 221 SER A CA 1
ATOM 1732 C C . SER A 1 221 ? 5.41 -1.289 -6.324 1 97.81 221 SER A C 1
ATOM 1734 O O . SER A 1 221 ? 5.957 -0.768 -5.352 1 97.81 221 SER A O 1
ATOM 1736 N N . ILE A 1 222 ? 4.117 -1.675 -6.301 1 97.88 222 ILE A N 1
ATOM 1737 C CA . ILE A 1 222 ? 3.219 -1.399 -5.188 1 97.88 222 ILE A CA 1
ATOM 1738 C C . ILE A 1 222 ? 3.682 -2.162 -3.947 1 97.88 222 ILE A C 1
ATOM 1740 O O . ILE A 1 222 ? 3.359 -1.782 -2.82 1 97.88 222 ILE A O 1
ATOM 1744 N N . LEU A 1 223 ? 4.477 -3.217 -4.105 1 97.81 223 LEU A N 1
ATOM 1745 C CA . LEU A 1 223 ? 4.926 -4.066 -3.01 1 97.81 223 LEU A CA 1
ATOM 1746 C C . LEU A 1 223 ? 5.898 -3.314 -2.105 1 97.81 223 LEU A C 1
ATOM 1748 O O . LEU A 1 223 ? 6.156 -3.74 -0.977 1 97.81 223 LEU A O 1
ATOM 1752 N N . GLN A 1 224 ? 6.477 -2.207 -2.59 1 96.06 224 GLN A N 1
ATOM 1753 C CA . GLN A 1 224 ? 7.34 -1.361 -1.77 1 96.06 224 GLN A CA 1
ATOM 1754 C C . GLN A 1 224 ? 6.59 -0.839 -0.546 1 96.06 224 GLN A C 1
ATOM 1756 O O . GLN A 1 224 ? 7.211 -0.429 0.438 1 96.06 224 GLN A O 1
ATOM 1761 N N . LEU A 1 225 ? 5.258 -0.87 -0.641 1 94.81 225 LEU A N 1
ATOM 1762 C CA . LEU A 1 225 ? 4.445 -0.292 0.426 1 94.81 225 LEU A CA 1
ATOM 1763 C C . LEU A 1 225 ? 4.074 -1.35 1.46 1 94.81 225 LEU A C 1
ATOM 1765 O O . LEU A 1 225 ? 3.518 -1.026 2.512 1 94.81 225 LEU A O 1
ATOM 1769 N N . HIS A 1 226 ? 4.305 -2.576 1.188 1 94.5 226 HIS A N 1
ATOM 1770 C CA . HIS A 1 226 ? 3.939 -3.646 2.109 1 94.5 226 HIS A CA 1
ATOM 1771 C C . HIS A 1 226 ? 4.969 -3.787 3.225 1 94.5 226 HIS A C 1
ATOM 1773 O O . HIS A 1 226 ? 6.176 -3.697 2.977 1 94.5 226 HIS A O 1
ATOM 1779 N N . ASN A 1 227 ? 4.609 -4.094 4.426 1 89.25 227 ASN A N 1
ATOM 1780 C CA . ASN A 1 227 ? 5.477 -4.062 5.598 1 89.25 227 ASN A CA 1
ATOM 1781 C C . ASN A 1 227 ? 6.305 -5.34 5.719 1 89.25 227 ASN A C 1
ATOM 1783 O O . ASN A 1 227 ? 7.285 -5.379 6.461 1 89.25 227 ASN A O 1
ATOM 1787 N N . ASP A 1 228 ? 5.871 -6.398 4.996 1 95.19 228 ASP A N 1
ATOM 1788 C CA . ASP A 1 228 ? 6.547 -7.684 5.137 1 95.19 228 ASP A CA 1
ATOM 1789 C C . ASP A 1 228 ? 6.613 -8.414 3.799 1 95.19 228 ASP A C 1
ATOM 1791 O O . ASP A 1 228 ? 5.832 -9.336 3.549 1 95.19 228 ASP A O 1
ATOM 1795 N N . THR A 1 229 ? 7.5 -8.031 2.943 1 97.81 229 THR A N 1
ATOM 1796 C CA . THR A 1 229 ? 7.73 -8.648 1.639 1 97.81 229 THR A CA 1
ATOM 1797 C C . THR A 1 229 ? 9.125 -9.266 1.569 1 97.81 229 THR A C 1
ATOM 1799 O O . THR A 1 229 ? 10.125 -8.594 1.843 1 97.81 229 THR A O 1
ATOM 1802 N N . THR A 1 230 ? 9.188 -10.523 1.297 1 98.62 230 THR A N 1
ATOM 1803 C CA . THR A 1 230 ? 10.438 -11.227 1.003 1 98.62 230 THR A CA 1
ATOM 1804 C C . THR A 1 230 ? 10.516 -11.586 -0.478 1 98.62 230 THR A C 1
ATOM 1806 O O . THR A 1 230 ? 9.586 -12.18 -1.028 1 98.62 230 THR A O 1
ATOM 1809 N N . ILE A 1 231 ? 11.586 -11.195 -1.057 1 98.75 231 ILE A N 1
ATOM 1810 C CA . ILE A 1 231 ? 11.852 -11.516 -2.455 1 98.75 231 ILE A CA 1
ATOM 1811 C C . ILE A 1 231 ? 12.992 -12.523 -2.543 1 98.75 231 ILE A C 1
ATOM 1813 O O . ILE A 1 231 ? 14.086 -12.281 -2.035 1 98.75 231 ILE A O 1
ATOM 1817 N N . ILE A 1 232 ? 12.719 -13.641 -3.086 1 98.88 232 ILE A N 1
ATOM 1818 C CA . ILE A 1 232 ? 13.766 -14.625 -3.346 1 98.88 232 ILE A CA 1
ATOM 1819 C C . ILE A 1 232 ? 14.039 -14.703 -4.844 1 98.88 232 ILE A C 1
ATOM 1821 O O . ILE A 1 232 ? 13.18 -15.109 -5.625 1 98.88 232 ILE A O 1
ATOM 1825 N N . ILE A 1 233 ? 15.227 -14.336 -5.242 1 98.75 233 ILE A N 1
ATOM 1826 C CA . ILE A 1 233 ? 15.586 -14.273 -6.652 1 98.75 233 ILE A CA 1
ATOM 1827 C C . ILE A 1 233 ? 16.953 -14.93 -6.867 1 98.75 233 ILE A C 1
ATOM 1829 O O . ILE A 1 233 ? 17.781 -14.961 -5.957 1 98.75 233 ILE A O 1
ATOM 1833 N N . ASP A 1 234 ? 17.094 -15.516 -8.047 1 98.56 234 ASP A N 1
ATOM 1834 C CA . ASP A 1 234 ? 18.406 -16.062 -8.344 1 98.56 234 ASP A CA 1
ATOM 1835 C C . ASP A 1 234 ? 19.359 -14.984 -8.844 1 98.56 234 ASP A C 1
ATOM 1837 O O . ASP A 1 234 ? 18.953 -13.844 -9.062 1 98.56 234 ASP A O 1
ATOM 1841 N N . LYS A 1 235 ? 20.578 -15.344 -9.016 1 98.44 235 LYS A N 1
ATOM 1842 C CA . LYS A 1 235 ? 21.609 -14.391 -9.414 1 98.44 235 LYS A CA 1
ATOM 1843 C C . LYS A 1 235 ? 21.266 -13.719 -10.742 1 98.44 235 LYS A C 1
ATOM 1845 O O . LYS A 1 235 ? 21.5 -12.523 -10.914 1 98.44 235 LYS A O 1
ATOM 1850 N N . ALA A 1 236 ? 20.766 -14.484 -11.641 1 98.25 236 ALA A N 1
ATOM 1851 C CA . ALA A 1 236 ? 20.422 -13.961 -12.961 1 98.25 236 ALA A CA 1
ATOM 1852 C C . ALA A 1 236 ? 19.359 -12.875 -12.859 1 98.25 236 ALA A C 1
ATOM 1854 O O . ALA A 1 236 ? 19.484 -11.812 -13.469 1 98.25 236 ALA A O 1
ATOM 1855 N N . ALA A 1 237 ? 18.297 -13.102 -12.086 1 98.31 237 ALA A N 1
ATOM 1856 C CA . ALA A 1 237 ? 17.203 -12.141 -11.898 1 98.31 237 ALA A CA 1
ATOM 1857 C C . ALA A 1 237 ? 17.688 -10.93 -11.102 1 98.31 237 ALA A C 1
ATOM 1859 O O . ALA A 1 237 ? 17.094 -9.852 -11.195 1 98.31 237 ALA A O 1
ATOM 1860 N N . ALA A 1 238 ? 18.75 -11.078 -10.367 1 98.12 238 ALA A N 1
ATOM 1861 C CA . ALA A 1 238 ? 19.234 -10.023 -9.477 1 98.12 238 ALA A CA 1
ATOM 1862 C C . ALA A 1 238 ? 20.297 -9.164 -10.18 1 98.12 238 ALA A C 1
ATOM 1864 O O . ALA A 1 238 ? 20.844 -8.234 -9.578 1 98.12 238 ALA A O 1
ATOM 1865 N N . LYS A 1 239 ? 20.547 -9.445 -11.367 1 97.56 239 LYS A N 1
ATOM 1866 C CA . LYS A 1 239 ? 21.719 -8.906 -12.039 1 97.56 239 LYS A CA 1
ATOM 1867 C C . LYS A 1 239 ? 21.688 -7.383 -12.078 1 97.56 239 LYS A C 1
ATOM 1869 O O . LYS A 1 239 ? 22.734 -6.73 -12.086 1 97.56 239 LYS A O 1
ATOM 1874 N N . MET A 1 240 ? 20.516 -6.797 -12.102 1 96.88 240 MET A N 1
ATOM 1875 C CA . MET A 1 240 ? 20.406 -5.348 -12.234 1 96.88 240 MET A CA 1
ATOM 1876 C C . MET A 1 240 ? 20.297 -4.684 -10.867 1 96.88 240 MET A C 1
ATOM 1878 O O . MET A 1 240 ? 20.203 -3.459 -10.773 1 96.88 240 MET A O 1
ATOM 1882 N N . LEU A 1 241 ? 20.234 -5.379 -9.789 1 95.62 241 LEU A N 1
ATOM 1883 C CA . LEU A 1 241 ? 20.078 -4.832 -8.445 1 95.62 241 LEU A CA 1
ATOM 1884 C C . LEU A 1 241 ? 21.422 -4.371 -7.895 1 95.62 241 LEU A C 1
ATOM 1886 O O . LEU A 1 241 ? 22.469 -4.969 -8.195 1 95.62 241 LEU A O 1
ATOM 1890 N N . MET B 1 1 ? -11.031 0.289 5.621 1 90.94 1 MET B N 1
ATOM 1891 C CA . MET B 1 1 ? -11.219 1.719 5.848 1 90.94 1 MET B CA 1
ATOM 1892 C C . MET B 1 1 ? -12.523 1.985 6.594 1 90.94 1 MET B C 1
ATOM 1894 O O . MET B 1 1 ? -13.578 1.469 6.211 1 90.94 1 MET B O 1
ATOM 1898 N N . LYS B 1 2 ? -12.438 2.697 7.684 1 95.5 2 LYS B N 1
ATOM 1899 C CA . LYS B 1 2 ? -13.586 3.104 8.492 1 95.5 2 LYS B CA 1
ATOM 1900 C C . LYS B 1 2 ? -13.953 4.559 8.219 1 95.5 2 LYS B C 1
ATOM 1902 O O . LYS B 1 2 ? -13.109 5.449 8.328 1 95.5 2 LYS B O 1
ATOM 1907 N N . ILE B 1 3 ? -15.219 4.777 7.855 1 98.12 3 ILE B N 1
ATOM 1908 C CA . ILE B 1 3 ? -15.68 6.133 7.57 1 98.12 3 ILE B CA 1
ATOM 1909 C C . ILE B 1 3 ? -16.641 6.594 8.664 1 98.12 3 ILE B C 1
ATOM 1911 O O . ILE B 1 3 ? -17.672 5.965 8.898 1 98.12 3 ILE B O 1
ATOM 1915 N N . VAL B 1 4 ? -16.297 7.586 9.344 1 98.31 4 VAL B N 1
ATOM 1916 C CA . VAL B 1 4 ? -17.141 8.211 10.359 1 98.31 4 VAL B CA 1
ATOM 1917 C C . VAL B 1 4 ? -17.656 9.555 9.844 1 98.31 4 VAL B C 1
ATOM 1919 O O . VAL B 1 4 ? -16.875 10.484 9.625 1 98.31 4 VAL B O 1
ATOM 1922 N N . THR B 1 5 ? -18.922 9.641 9.648 1 98.5 5 THR B N 1
ATOM 1923 C CA . THR B 1 5 ? -19.531 10.891 9.219 1 98.5 5 THR B CA 1
ATOM 1924 C C . THR B 1 5 ? -20.109 11.641 10.406 1 98.5 5 THR B C 1
ATOM 1926 O O . THR B 1 5 ? -20.938 11.094 11.156 1 98.5 5 THR B O 1
ATOM 1929 N N . VAL B 1 6 ? -19.703 12.789 10.578 1 98.62 6 VAL B N 1
ATOM 1930 C CA . VAL B 1 6 ? -20.172 13.625 11.68 1 98.62 6 VAL B CA 1
ATOM 1931 C C . VAL B 1 6 ? -20.922 14.836 11.133 1 98.62 6 VAL B C 1
ATOM 1933 O O . VAL B 1 6 ? -21.016 15.016 9.914 1 98.62 6 VAL B O 1
ATOM 1936 N N . ASN B 1 7 ? -21.438 15.648 12.023 1 97.94 7 ASN B N 1
ATOM 1937 C CA . ASN B 1 7 ? -22.344 16.703 11.594 1 97.94 7 ASN B CA 1
ATOM 1938 C C . ASN B 1 7 ? -21.578 17.875 10.961 1 97.94 7 ASN B C 1
ATOM 1940 O O . ASN B 1 7 ? -22.016 18.422 9.945 1 97.94 7 ASN B O 1
ATOM 1944 N N . ASP B 1 8 ? -20.547 18.297 11.641 1 98.06 8 ASP B N 1
ATOM 1945 C CA . ASP B 1 8 ? -19.844 19.5 11.211 1 98.06 8 ASP B CA 1
ATOM 1946 C C . ASP B 1 8 ? -18.391 19.469 11.641 1 98.06 8 ASP B C 1
ATOM 1948 O O . ASP B 1 8 ? -17.922 18.469 12.188 1 98.06 8 ASP B O 1
ATOM 1952 N N . TYR B 1 9 ? -17.688 20.531 11.289 1 98.44 9 TYR B N 1
ATOM 1953 C CA . TYR B 1 9 ? -16.266 20.672 11.539 1 98.44 9 TYR B CA 1
ATOM 1954 C C . TYR B 1 9 ? -15.953 20.516 13.023 1 98.44 9 TYR B C 1
ATOM 1956 O O . TYR B 1 9 ? -14.969 19.875 13.398 1 98.44 9 TYR B O 1
ATOM 1964 N N . ASP B 1 10 ? -16.766 21.078 13.875 1 98.62 10 ASP B N 1
ATOM 1965 C CA . ASP B 1 10 ? -16.547 21.031 15.32 1 98.62 10 ASP B CA 1
ATOM 1966 C C . ASP B 1 10 ? -16.609 19.594 15.836 1 98.62 10 ASP B C 1
ATOM 1968 O O . ASP B 1 10 ? -15.734 19.156 16.578 1 98.62 10 ASP B O 1
ATOM 1972 N N . GLU B 1 11 ? -17.594 18.906 15.422 1 98.75 11 GLU B N 1
ATOM 1973 C CA . GLU B 1 11 ? -17.719 17.516 15.836 1 98.75 11 GLU B CA 1
ATOM 1974 C C . GLU B 1 11 ? -16.578 16.656 15.289 1 98.75 11 GLU B C 1
ATOM 1976 O O . GLU B 1 11 ? -16.094 15.75 15.961 1 98.75 11 GLU B O 1
ATOM 1981 N N . MET B 1 12 ? -16.188 16.922 14.055 1 98.75 12 MET B N 1
ATOM 1982 C CA . MET B 1 12 ? -15.047 16.234 13.469 1 98.75 12 MET B CA 1
ATOM 1983 C C . MET B 1 12 ? -13.797 16.422 14.32 1 98.75 12 MET B C 1
ATOM 1985 O O . MET B 1 12 ? -13.109 15.453 14.641 1 98.75 12 MET B O 1
ATOM 1989 N N . SER B 1 13 ? -13.594 17.641 14.688 1 98.88 13 SER B N 1
ATOM 1990 C CA . SER B 1 13 ? -12.414 18 15.469 1 98.88 13 SER B CA 1
ATOM 1991 C C . SER B 1 13 ? -12.406 17.312 16.828 1 98.88 13 SER B C 1
ATOM 1993 O O . SER B 1 13 ? -11.383 16.766 17.25 1 98.88 13 SER B O 1
ATOM 1995 N N . LYS B 1 14 ? -13.539 17.281 17.484 1 98.69 14 LYS B N 1
ATOM 1996 C CA . LYS B 1 14 ? -13.664 16.641 18.797 1 98.69 14 LYS B CA 1
ATOM 1997 C C . LYS B 1 14 ? -13.438 15.141 18.703 1 98.69 14 LYS B C 1
ATOM 1999 O O . LYS B 1 14 ? -12.727 14.562 19.531 1 98.69 14 LYS B O 1
ATOM 2004 N N . PHE B 1 15 ? -14.031 14.555 17.734 1 98.69 15 PHE B N 1
ATOM 2005 C CA . PHE B 1 15 ? -13.891 13.117 17.547 1 98.69 15 PHE B CA 1
ATOM 2006 C C . PHE B 1 15 ? -12.445 12.742 17.25 1 98.69 15 PHE B C 1
ATOM 2008 O O . PHE B 1 15 ? -11.922 11.773 17.797 1 98.69 15 PHE B O 1
ATOM 2015 N N . ALA B 1 16 ? -11.836 13.492 16.359 1 98.81 16 ALA B N 1
ATOM 2016 C CA . ALA B 1 16 ? -10.438 13.258 16.016 1 98.81 16 ALA B CA 1
ATOM 2017 C C . ALA B 1 16 ? -9.539 13.367 17.25 1 98.81 16 ALA B C 1
ATOM 2019 O O . ALA B 1 16 ? -8.672 12.523 17.469 1 98.81 16 ALA B O 1
ATOM 2020 N N . ALA B 1 17 ? -9.766 14.375 18.031 1 98.88 17 ALA B N 1
ATOM 2021 C CA . ALA B 1 17 ? -8.977 14.594 19.234 1 98.88 17 ALA B CA 1
ATOM 2022 C C . ALA B 1 17 ? -9.117 13.414 20.203 1 98.88 17 ALA B C 1
ATOM 2024 O O . ALA B 1 17 ? -8.148 13 20.828 1 98.88 17 ALA B O 1
ATOM 2025 N N . LYS B 1 18 ? -10.344 12.875 20.328 1 98.5 18 LYS B N 1
ATOM 2026 C CA . LYS B 1 18 ? -10.578 11.727 21.203 1 98.5 18 LYS B CA 1
ATOM 2027 C C . LYS B 1 18 ? -9.773 10.516 20.75 1 98.5 18 LYS B C 1
ATOM 2029 O O . LYS B 1 18 ? -9.234 9.773 21.594 1 98.5 18 LYS B O 1
ATOM 2034 N N . ILE B 1 19 ? -9.688 10.32 19.5 1 98.69 19 ILE B N 1
ATOM 2035 C CA . ILE B 1 19 ? -8.93 9.195 18.969 1 98.69 19 ILE B CA 1
ATOM 2036 C C . ILE B 1 19 ? -7.449 9.359 19.297 1 98.69 19 ILE B C 1
ATOM 2038 O O . ILE B 1 19 ? -6.805 8.43 19.781 1 98.69 19 ILE B O 1
ATOM 2042 N N . ILE B 1 20 ? -6.895 10.547 19.016 1 98.81 20 ILE B N 1
ATOM 2043 C CA . ILE B 1 20 ? -5.484 10.812 19.297 1 98.81 20 ILE B CA 1
ATOM 2044 C C . ILE B 1 20 ? -5.215 10.68 20.797 1 98.81 20 ILE B C 1
ATOM 2046 O O . ILE B 1 20 ? -4.219 10.07 21.203 1 98.81 20 ILE B O 1
ATOM 2050 N N . ALA B 1 21 ? -6.129 11.234 21.578 1 98.62 21 ALA B N 1
ATOM 2051 C CA . ALA B 1 21 ? -5.992 11.133 23.031 1 98.62 21 ALA B CA 1
ATOM 2052 C C . ALA B 1 21 ? -5.977 9.672 23.484 1 98.62 21 ALA B C 1
ATOM 2054 O O . ALA B 1 21 ? -5.168 9.281 24.328 1 98.62 21 ALA B O 1
ATOM 2055 N N . SER B 1 22 ? -6.875 8.875 22.969 1 98.44 22 SER B N 1
ATOM 2056 C CA . SER B 1 22 ? -6.934 7.457 23.297 1 98.44 22 SER B CA 1
ATOM 2057 C C . SER B 1 22 ? -5.633 6.75 22.938 1 98.44 22 SER B C 1
ATOM 2059 O O . SER B 1 22 ? -5.152 5.902 23.688 1 98.44 22 SER B O 1
ATOM 2061 N N . GLN B 1 23 ? -5.094 7.098 21.797 1 98.5 23 GLN B N 1
ATOM 2062 C CA . GLN B 1 23 ? -3.809 6.539 21.391 1 98.5 23 GLN B CA 1
ATOM 2063 C C . GLN B 1 23 ? -2.723 6.852 22.422 1 98.5 23 GLN B C 1
ATOM 2065 O O . GLN B 1 23 ? -1.941 5.973 22.781 1 98.5 23 GLN B O 1
ATOM 2070 N N . ILE B 1 24 ? -2.664 8.078 22.844 1 98.31 24 ILE B N 1
ATOM 2071 C CA . ILE B 1 24 ? -1.656 8.531 23.797 1 98.31 24 ILE B CA 1
ATOM 2072 C C . ILE B 1 24 ? -1.86 7.824 25.141 1 98.31 24 ILE B C 1
ATOM 2074 O O . ILE B 1 24 ? -0.892 7.434 25.797 1 98.31 24 ILE B O 1
ATOM 2078 N N . ILE B 1 25 ? -3.094 7.648 25.562 1 97.69 25 ILE B N 1
ATOM 2079 C CA . ILE B 1 25 ? -3.418 7.004 26.828 1 97.69 25 ILE B CA 1
ATOM 2080 C C . ILE B 1 25 ? -2.994 5.539 26.781 1 97.69 25 ILE B C 1
ATOM 2082 O O . ILE B 1 25 ? -2.438 5.016 27.75 1 97.69 25 ILE B O 1
ATOM 2086 N N . LEU B 1 26 ? -3.17 4.883 25.688 1 97.62 26 LEU B N 1
ATOM 2087 C CA . LEU B 1 26 ? -2.863 3.463 25.547 1 97.62 26 LEU B CA 1
ATOM 2088 C C . LEU B 1 26 ? -1.363 3.242 25.391 1 97.62 26 LEU B C 1
ATOM 2090 O O . LEU B 1 26 ? -0.846 2.186 25.75 1 97.62 26 LEU B O 1
ATOM 2094 N N . LYS B 1 27 ? -0.701 4.277 24.875 1 98.31 27 LYS B N 1
ATOM 2095 C CA . LYS B 1 27 ? 0.747 4.258 24.688 1 98.31 27 LYS B CA 1
ATOM 2096 C C . LYS B 1 27 ? 1.354 5.633 24.938 1 98.31 27 LYS B C 1
ATOM 2098 O O . LYS B 1 27 ? 1.518 6.43 24.016 1 98.31 27 LYS B O 1
ATOM 2103 N N . GLU B 1 28 ? 1.831 5.824 26.031 1 97.88 28 GLU B N 1
ATOM 2104 C CA . GLU B 1 28 ? 2.234 7.148 26.484 1 97.88 28 GLU B CA 1
ATOM 2105 C C . GLU B 1 28 ? 3.391 7.695 25.656 1 97.88 28 GLU B C 1
ATOM 2107 O O . GLU B 1 28 ? 3.574 8.914 25.562 1 97.88 28 GLU B O 1
ATOM 2112 N N . ASN B 1 29 ? 4.211 6.766 25.094 1 98.56 29 ASN B N 1
ATOM 2113 C CA . ASN B 1 29 ? 5.312 7.207 24.25 1 98.56 29 ASN B CA 1
ATOM 2114 C C . ASN B 1 29 ? 4.965 7.094 22.766 1 98.56 29 ASN B C 1
ATOM 2116 O O . ASN B 1 29 ? 5.812 6.738 21.953 1 98.56 29 ASN B O 1
ATOM 2120 N N . SER B 1 30 ? 3.686 7.355 22.438 1 98.75 30 SER B N 1
ATOM 2121 C CA . SER B 1 30 ? 3.203 7.281 21.062 1 98.75 30 SER B CA 1
ATOM 2122 C C . SER B 1 30 ? 4.023 8.18 20.141 1 98.75 30 SER B C 1
ATOM 2124 O O . SER B 1 30 ? 4.422 9.273 20.531 1 98.75 30 SER B O 1
ATOM 2126 N N . VAL B 1 31 ? 4.285 7.637 18.969 1 98.88 31 VAL B N 1
ATOM 2127 C CA . VAL B 1 31 ? 4.816 8.43 17.875 1 98.88 31 VAL B CA 1
ATOM 2128 C C . VAL B 1 31 ? 3.67 8.922 16.984 1 98.88 31 VAL B C 1
ATOM 2130 O O . VAL B 1 31 ? 3.01 8.117 16.312 1 98.88 31 VAL B O 1
ATOM 2133 N N . LEU B 1 32 ? 3.471 10.242 16.969 1 98.94 32 LEU B N 1
ATOM 2134 C CA . LEU B 1 32 ? 2.346 10.82 16.25 1 98.94 32 LEU B CA 1
ATOM 2135 C C . LEU B 1 32 ? 2.814 11.484 14.953 1 98.94 32 LEU B C 1
ATOM 2137 O O . LEU B 1 32 ? 3.773 12.266 14.961 1 98.94 32 LEU B O 1
ATOM 2141 N N . GLY B 1 33 ? 2.219 11.086 13.82 1 98.88 33 GLY B N 1
ATOM 2142 C CA . GLY B 1 33 ? 2.326 11.883 12.609 1 98.88 33 GLY B CA 1
ATOM 2143 C C . GLY B 1 33 ? 1.297 12.992 12.523 1 98.88 33 GLY B C 1
ATOM 2144 O O . GLY B 1 33 ? 0.094 12.742 12.625 1 98.88 33 GLY B O 1
ATOM 2145 N N . LEU B 1 34 ? 1.723 14.219 12.305 1 98.88 34 LEU B N 1
ATOM 2146 C CA . LEU B 1 34 ? 0.812 15.352 12.422 1 98.88 34 LEU B CA 1
ATOM 2147 C C . LEU B 1 34 ? 0.719 16.109 11.102 1 98.88 34 LEU B C 1
ATOM 2149 O O . LEU B 1 34 ? 1.7 16.203 10.359 1 98.88 34 LEU B O 1
ATOM 2153 N N . ALA B 1 35 ? -0.408 16.609 10.836 1 98.19 35 ALA B N 1
ATOM 2154 C CA . ALA B 1 35 ? -0.701 17.359 9.617 1 98.19 35 ALA B CA 1
ATOM 2155 C C . ALA B 1 35 ? -0.757 18.859 9.906 1 98.19 35 ALA B C 1
ATOM 2157 O O . ALA B 1 35 ? -0.852 19.281 11.062 1 98.19 35 ALA B O 1
ATOM 2158 N N . THR B 1 36 ? -0.627 19.609 8.891 1 94.94 36 THR B N 1
ATOM 2159 C CA . THR B 1 36 ? -0.796 21.047 8.969 1 94.94 36 THR B CA 1
ATOM 2160 C C . THR B 1 36 ? -1.957 21.516 8.094 1 94.94 36 THR B C 1
ATOM 2162 O O . THR B 1 36 ? -2.766 20.688 7.648 1 94.94 36 THR B O 1
ATOM 2165 N N . GLY B 1 37 ? -2.088 22.828 8.008 1 91.12 37 GLY B N 1
ATOM 2166 C CA . GLY B 1 37 ? -3.221 23.344 7.262 1 91.12 37 GLY B CA 1
ATOM 2167 C C . GLY B 1 37 ? -4.402 23.703 8.141 1 91.12 37 GLY B C 1
ATOM 2168 O O . GLY B 1 37 ? -4.266 23.812 9.359 1 91.12 37 GLY B O 1
ATOM 2169 N N . GLY B 1 38 ? -5.543 23.969 7.457 1 92.75 38 GLY B N 1
ATOM 2170 C CA . GLY B 1 38 ? -6.711 24.453 8.172 1 92.75 38 GLY B CA 1
ATOM 2171 C C . GLY B 1 38 ? -7.516 23.344 8.828 1 92.75 38 GLY B C 1
ATOM 2172 O O . GLY B 1 38 ? -8.078 23.531 9.906 1 92.75 38 GLY B O 1
ATOM 2173 N N . THR B 1 39 ? -7.508 22.188 8.312 1 96.5 39 THR B N 1
ATOM 2174 C CA . THR B 1 39 ? -8.398 21.109 8.711 1 96.5 39 THR B CA 1
ATOM 2175 C C . THR B 1 39 ? -8.047 20.609 10.109 1 96.5 39 THR B C 1
ATOM 2177 O O . THR B 1 39 ? -8.93 20.438 10.953 1 96.5 39 THR B O 1
ATOM 2180 N N . PRO B 1 40 ? -6.848 20.391 10.492 1 97.94 40 PRO B N 1
ATOM 2181 C CA . PRO B 1 40 ? -6.547 19.766 11.781 1 97.94 40 PRO B CA 1
ATOM 2182 C C . PRO B 1 40 ? -6.551 20.781 12.93 1 97.94 40 PRO B C 1
ATOM 2184 O O . PRO B 1 40 ? -6.395 20.391 14.094 1 97.94 40 PRO B O 1
ATOM 2187 N N . LEU B 1 41 ? -6.719 22.094 12.617 1 98 41 LEU B N 1
ATOM 2188 C CA . LEU B 1 41 ? -6.629 23.141 13.633 1 98 41 LEU B CA 1
ATOM 2189 C C . LEU B 1 41 ? -7.594 22.859 14.781 1 98 41 LEU B C 1
ATOM 2191 O O . LEU B 1 41 ? -7.219 22.969 15.953 1 98 41 LEU B O 1
ATOM 2195 N N . GLY B 1 42 ? -8.852 22.531 14.43 1 98.62 42 GLY B N 1
ATOM 2196 C CA . GLY B 1 42 ? -9.836 22.234 15.461 1 98.62 42 GLY B CA 1
ATOM 2197 C C . GLY B 1 42 ? -9.445 21.062 16.328 1 98.62 42 GLY B C 1
ATOM 2198 O O . GLY B 1 42 ? -9.68 21.078 17.547 1 98.62 42 GLY B O 1
ATOM 2199 N N . MET B 1 43 ? -8.891 20.047 15.781 1 98.81 43 MET B N 1
ATOM 2200 C CA . MET B 1 43 ? -8.422 18.891 16.531 1 98.81 43 MET B CA 1
ATOM 2201 C C . MET B 1 43 ? -7.34 19.281 17.531 1 98.81 43 MET B C 1
ATOM 2203 O O . MET B 1 43 ? -7.371 18.875 18.688 1 98.81 43 MET B O 1
ATOM 2207 N N . TYR B 1 44 ? -6.355 20.141 17.094 1 98.81 44 TYR B N 1
ATOM 2208 C CA . TYR B 1 44 ? -5.281 20.578 17.969 1 98.81 44 TYR B CA 1
ATOM 2209 C C . TYR B 1 44 ? -5.828 21.375 19.141 1 98.81 44 TYR B C 1
ATOM 2211 O O . TYR B 1 44 ? -5.387 21.203 20.281 1 98.81 44 TYR B O 1
ATOM 2219 N N . LYS B 1 45 ? -6.785 22.234 18.859 1 98.69 45 LYS B N 1
ATOM 2220 C CA . LYS B 1 45 ? -7.418 23.016 19.922 1 98.69 45 LYS B CA 1
ATOM 2221 C C . LYS B 1 45 ? -8.07 22.094 20.953 1 98.69 45 LYS B C 1
ATOM 2223 O O . LYS B 1 45 ? -7.945 22.312 22.156 1 98.69 45 LYS B O 1
ATOM 2228 N N . GLU B 1 46 ? -8.742 21.078 20.453 1 98.75 46 GLU B N 1
ATOM 2229 C CA . GLU B 1 46 ? -9.398 20.141 21.344 1 98.75 46 GLU B CA 1
ATOM 2230 C C . GLU B 1 46 ? -8.375 19.344 22.156 1 98.75 46 GLU B C 1
ATOM 2232 O O . GLU B 1 46 ? -8.594 19.031 23.328 1 98.75 46 GLU B O 1
ATOM 2237 N N . LEU B 1 47 ? -7.277 18.953 21.578 1 98.81 47 LEU B N 1
ATOM 2238 C CA . LEU B 1 47 ? -6.223 18.234 22.297 1 98.81 47 LEU B CA 1
ATOM 2239 C C . LEU B 1 47 ? -5.648 19.094 23.422 1 98.81 47 LEU B C 1
ATOM 2241 O O . LEU B 1 47 ? -5.367 18.594 24.5 1 98.81 47 LEU B O 1
ATOM 2245 N N . ILE B 1 48 ? -5.457 20.391 23.109 1 98.69 48 ILE B N 1
ATOM 2246 C CA . ILE B 1 48 ? -4.988 21.328 24.125 1 98.69 48 ILE B CA 1
ATOM 2247 C C . ILE B 1 48 ? -5.984 21.375 25.281 1 98.69 48 ILE B C 1
ATOM 2249 O O . ILE B 1 48 ? -5.586 21.375 26.453 1 98.69 48 ILE B O 1
ATOM 2253 N N . ASN B 1 49 ? -7.27 21.359 24.938 1 98.38 49 ASN B N 1
ATOM 2254 C CA . ASN B 1 49 ? -8.305 21.344 25.953 1 98.38 49 ASN B CA 1
ATOM 2255 C C . ASN B 1 49 ? -8.211 20.094 26.828 1 98.38 49 ASN B C 1
ATOM 2257 O O . ASN B 1 49 ? -8.336 20.156 28.047 1 98.38 49 ASN B O 1
ATOM 2261 N N . LEU B 1 50 ? -8.008 19.016 26.188 1 97.94 50 LEU B N 1
ATOM 2262 C CA . LEU B 1 50 ? -7.895 17.75 26.906 1 97.94 50 LEU B CA 1
ATOM 2263 C C . LEU B 1 50 ? -6.656 17.734 27.797 1 97.94 50 LEU B C 1
ATOM 2265 O O . LEU B 1 50 ? -6.68 17.188 28.906 1 97.94 50 LEU B O 1
ATOM 2269 N N . TYR B 1 51 ? -5.598 18.266 27.281 1 97.75 51 TYR B N 1
ATOM 2270 C CA . TYR B 1 51 ? -4.391 18.422 28.094 1 97.75 51 TYR B CA 1
ATOM 2271 C C . TYR B 1 51 ? -4.664 19.25 29.328 1 97.75 51 TYR B C 1
ATOM 2273 O O . TYR B 1 51 ? -4.309 18.859 30.453 1 97.75 51 TYR B O 1
ATOM 2281 N N . ASN B 1 52 ? -5.391 20.375 29.219 1 97.5 52 ASN B N 1
ATOM 2282 C CA . ASN B 1 52 ? -5.625 21.328 30.297 1 97.5 52 ASN B CA 1
ATOM 2283 C C . ASN B 1 52 ? -6.684 20.828 31.266 1 97.5 52 ASN B C 1
ATOM 2285 O O . ASN B 1 52 ? -6.551 21.016 32.469 1 97.5 52 ASN B O 1
ATOM 2289 N N . LYS B 1 53 ? -7.637 20.109 30.781 1 95.56 53 LYS B N 1
ATOM 2290 C CA . LYS B 1 53 ? -8.805 19.797 31.609 1 95.56 53 LYS B CA 1
ATOM 2291 C C . LYS B 1 53 ? -8.805 18.344 32.062 1 95.56 53 LYS B C 1
ATOM 2293 O O . LYS B 1 53 ? -9.367 18 33.094 1 95.56 53 LYS B O 1
ATOM 2298 N N . GLU B 1 54 ? -8.195 17.484 31.281 1 92.25 54 GLU B N 1
ATOM 2299 C CA . GLU B 1 54 ? -8.305 16.062 31.562 1 92.25 54 GLU B CA 1
ATOM 2300 C C . GLU B 1 54 ? -6.934 15.43 31.766 1 92.25 54 GLU B C 1
ATOM 2302 O O . GLU B 1 54 ? -6.801 14.203 31.734 1 92.25 54 GLU B O 1
ATOM 2307 N N . ASN B 1 55 ? -5.945 16.125 31.828 1 92.62 55 ASN B N 1
ATOM 2308 C CA . ASN B 1 55 ? -4.586 15.719 32.156 1 92.62 55 ASN B CA 1
ATOM 2309 C C . ASN B 1 55 ? -4.016 14.766 31.109 1 92.62 55 ASN B C 1
ATOM 2311 O O . ASN B 1 55 ? -3.381 13.766 31.438 1 92.62 55 ASN B O 1
ATOM 2315 N N . LEU B 1 56 ? -4.414 15 29.906 1 96.62 56 LEU B N 1
ATOM 2316 C CA . LEU B 1 56 ? -3.709 14.297 28.844 1 96.62 56 LEU B CA 1
ATOM 2317 C C . LEU B 1 56 ? -2.225 14.648 28.844 1 96.62 56 LEU B C 1
ATOM 2319 O O . LEU B 1 56 ? -1.863 15.828 28.812 1 96.62 56 LEU B O 1
ATOM 2323 N N . ASN B 1 57 ? -1.397 13.688 28.969 1 98.19 57 ASN B N 1
ATOM 2324 C CA . ASN B 1 57 ? 0.033 13.922 29.125 1 98.19 57 ASN B CA 1
ATOM 2325 C C . ASN B 1 57 ? 0.797 13.688 27.828 1 98.19 57 ASN B C 1
ATOM 2327 O O . ASN B 1 57 ? 0.805 12.578 27.297 1 98.19 57 ASN B O 1
ATOM 2331 N N . PHE B 1 58 ? 1.471 14.672 27.297 1 98.62 58 PHE B N 1
ATOM 2332 C CA . PHE B 1 58 ? 2.203 14.586 26.031 1 98.62 58 PHE B CA 1
ATOM 2333 C C . PHE B 1 58 ? 3.699 14.43 26.281 1 98.62 58 PHE B C 1
ATOM 2335 O O . PHE B 1 58 ? 4.492 14.375 25.344 1 98.62 58 PHE B O 1
ATOM 2342 N N . SER B 1 59 ? 4.164 14.328 27.469 1 98.25 59 SER B N 1
ATOM 2343 C CA . SER B 1 59 ? 5.57 14.492 27.828 1 98.25 59 SER B CA 1
ATOM 2344 C C . SER B 1 59 ? 6.434 13.406 27.203 1 98.25 59 SER B C 1
ATOM 2346 O O . SER B 1 59 ? 7.641 13.586 27.031 1 98.25 59 SER B O 1
ATOM 2348 N N . LYS B 1 60 ? 5.824 12.281 26.828 1 98.5 60 LYS B N 1
ATOM 2349 C CA . LYS B 1 60 ? 6.598 11.18 26.266 1 98.5 60 LYS B CA 1
ATOM 2350 C C . LYS B 1 60 ? 6.27 10.977 24.797 1 98.5 60 LYS B C 1
ATOM 2352 O O . LYS B 1 60 ? 6.824 10.086 24.141 1 98.5 60 LYS B O 1
ATOM 2357 N N . VAL B 1 61 ? 5.41 11.828 24.281 1 98.69 61 VAL B N 1
ATOM 2358 C CA . VAL B 1 61 ? 4.977 11.742 22.891 1 98.69 61 VAL B CA 1
ATOM 2359 C C . VAL B 1 61 ? 6.078 12.266 21.969 1 98.69 61 VAL B C 1
ATOM 2361 O O . VAL B 1 61 ? 6.746 13.25 22.297 1 98.69 61 VAL B O 1
ATOM 2364 N N . GLN B 1 62 ? 6.309 11.539 20.891 1 98.88 62 GLN B N 1
ATOM 2365 C CA . GLN B 1 62 ? 7.145 12.016 19.797 1 98.88 62 GLN B CA 1
ATOM 2366 C C . GLN B 1 62 ? 6.305 12.352 18.562 1 98.88 62 GLN B C 1
ATOM 2368 O O . GLN B 1 62 ? 5.328 11.664 18.266 1 98.88 62 GLN B O 1
ATOM 2373 N N . THR B 1 63 ? 6.68 13.453 17.906 1 98.88 63 THR B N 1
ATOM 2374 C CA . THR B 1 63 ? 5.859 13.867 16.781 1 98.88 63 THR B CA 1
ATOM 2375 C C . THR B 1 63 ? 6.711 14.023 15.523 1 98.88 63 THR B C 1
ATOM 2377 O O . THR B 1 63 ? 7.887 14.383 15.602 1 98.88 63 THR B O 1
ATOM 2380 N N . PHE B 1 64 ? 6.18 13.664 14.406 1 98.88 64 PHE B N 1
ATOM 2381 C CA . PHE B 1 64 ? 6.703 13.93 13.07 1 98.88 64 PHE B CA 1
ATOM 2382 C C . PHE B 1 64 ? 5.656 14.625 12.203 1 98.88 64 PHE B C 1
ATOM 2384 O O . PHE B 1 64 ? 4.57 14.086 11.992 1 98.88 64 PHE B O 1
ATOM 2391 N N . ASN B 1 65 ? 5.98 15.797 11.719 1 98.75 65 ASN B N 1
ATOM 2392 C CA . ASN B 1 65 ? 5.043 16.484 10.828 1 98.75 65 ASN B CA 1
ATOM 2393 C C . ASN B 1 65 ? 5.203 16.016 9.383 1 98.75 65 ASN B C 1
ATOM 2395 O O . ASN B 1 65 ? 6.301 15.656 8.961 1 98.75 65 ASN B O 1
ATOM 2399 N N . LEU B 1 66 ? 4.148 16.141 8.625 1 98.19 66 LEU B N 1
ATOM 2400 C CA . LEU B 1 66 ? 4.066 15.617 7.262 1 98.19 66 LEU B CA 1
ATOM 2401 C C . LEU B 1 66 ? 4.977 16.406 6.324 1 98.19 66 LEU B C 1
ATOM 2403 O O . LEU B 1 66 ? 5.5 15.844 5.352 1 98.19 66 LEU B O 1
ATOM 2407 N N . ASP B 1 67 ? 5.023 17.703 6.52 1 97.25 67 ASP B N 1
ATOM 2408 C CA . ASP B 1 67 ? 5.664 18.484 5.469 1 97.25 67 ASP B CA 1
ATOM 2409 C C . ASP B 1 67 ? 6.125 19.844 5.996 1 97.25 67 ASP B C 1
ATOM 2411 O O . ASP B 1 67 ? 5.887 20.172 7.16 1 97.25 67 ASP B O 1
ATOM 2415 N N . GLU B 1 68 ? 6.934 20.5 5.289 1 97.88 68 GLU B N 1
ATOM 2416 C CA . GLU B 1 68 ? 7.418 21.859 5.508 1 97.88 68 GLU B CA 1
ATOM 2417 C C . GLU B 1 68 ? 7.727 22.547 4.188 1 97.88 68 GLU B C 1
ATOM 2419 O O . GLU B 1 68 ? 8.25 21.938 3.258 1 97.88 68 GLU B O 1
ATOM 2424 N N . TYR B 1 69 ? 7.328 23.828 4.121 1 96.38 69 TYR B N 1
ATOM 2425 C CA . TYR B 1 69 ? 7.695 24.594 2.941 1 96.38 69 TYR B CA 1
ATOM 2426 C C . TYR B 1 69 ? 9.211 24.688 2.801 1 96.38 69 TYR B C 1
ATOM 2428 O O . TYR B 1 69 ? 9.922 24.844 3.797 1 96.38 69 TYR B O 1
ATOM 2436 N N . TYR B 1 70 ? 9.656 24.562 1.576 1 96.62 70 TYR B N 1
ATOM 2437 C CA . TYR B 1 70 ? 11.086 24.734 1.303 1 96.62 70 TYR B CA 1
ATOM 2438 C C . TYR B 1 70 ? 11.43 26.188 1.06 1 96.62 70 TYR B C 1
ATOM 2440 O O . TYR B 1 70 ? 10.688 26.906 0.375 1 96.62 70 TYR B O 1
ATOM 2448 N N . GLY B 1 71 ? 12.516 26.625 1.647 1 93.75 71 GLY B N 1
ATOM 2449 C CA . GLY B 1 71 ? 12.977 27.984 1.461 1 93.75 71 GLY B CA 1
ATOM 2450 C C . GLY B 1 71 ? 12.336 28.969 2.422 1 93.75 71 GLY B C 1
ATOM 2451 O O . GLY B 1 71 ? 12.406 30.188 2.219 1 93.75 71 GLY B O 1
ATOM 2452 N N . VAL B 1 72 ? 11.664 28.5 3.373 1 93.06 72 VAL B N 1
ATOM 2453 C CA . VAL B 1 72 ? 10.992 29.344 4.367 1 93.06 72 VAL B CA 1
ATOM 2454 C C . VAL B 1 72 ? 11.594 29.078 5.746 1 93.06 72 VAL B C 1
ATOM 2456 O O . VAL B 1 72 ? 11.719 27.938 6.176 1 93.06 72 VAL B O 1
ATOM 2459 N N . SER B 1 73 ? 11.984 30.094 6.359 1 93.81 73 SER B N 1
ATOM 2460 C CA . SER B 1 73 ? 12.586 29.953 7.684 1 93.81 73 SER B CA 1
ATOM 2461 C C . SER B 1 73 ? 11.555 29.531 8.719 1 93.81 73 SER B C 1
ATOM 2463 O O . SER B 1 73 ? 10.352 29.75 8.539 1 93.81 73 SER B O 1
ATOM 2465 N N . ASP B 1 74 ? 12.031 28.938 9.789 1 93.5 74 ASP B N 1
ATOM 2466 C CA . ASP B 1 74 ? 11.156 28.344 10.805 1 93.5 74 ASP B CA 1
ATOM 2467 C C . ASP B 1 74 ? 10.398 29.438 11.562 1 93.5 74 ASP B C 1
ATOM 2469 O O . ASP B 1 74 ? 9.352 29.172 12.156 1 93.5 74 ASP B O 1
ATOM 2473 N N . ASP B 1 75 ? 10.906 30.672 11.578 1 91.88 75 ASP B N 1
ATOM 2474 C CA . ASP B 1 75 ? 10.273 31.766 12.305 1 91.88 75 ASP B CA 1
ATOM 2475 C C . ASP B 1 75 ? 9.289 32.531 11.414 1 91.88 75 ASP B C 1
ATOM 2477 O O . ASP B 1 75 ? 8.547 33.375 11.898 1 91.88 75 ASP B O 1
ATOM 2481 N N . ASN B 1 76 ? 9.352 32.188 10.109 1 91.81 76 ASN B N 1
ATOM 2482 C CA . ASN B 1 76 ? 8.359 32.781 9.203 1 91.81 76 ASN B CA 1
ATOM 2483 C C . ASN B 1 76 ? 6.949 32.312 9.547 1 91.81 76 ASN B C 1
ATOM 2485 O O . ASN B 1 76 ? 6.707 31.109 9.719 1 91.81 76 ASN B O 1
ATOM 2489 N N . PRO B 1 77 ? 6.004 33.219 9.68 1 91.19 77 PRO B N 1
ATOM 2490 C CA . PRO B 1 77 ? 4.637 32.844 10.062 1 91.19 77 PRO B CA 1
ATOM 2491 C C . PRO B 1 77 ? 3.982 31.891 9.078 1 91.19 77 PRO B C 1
ATOM 2493 O O . PRO B 1 77 ? 2.977 31.25 9.398 1 91.19 77 PRO B O 1
ATOM 2496 N N . GLN B 1 78 ? 4.555 31.75 7.965 1 88.31 78 GLN B N 1
ATOM 2497 C CA . GLN B 1 78 ? 3.982 30.875 6.938 1 88.31 78 GLN B CA 1
ATOM 2498 C C . GLN B 1 78 ? 4.566 29.469 7.016 1 88.31 78 GLN B C 1
ATOM 2500 O O . GLN B 1 78 ? 4.082 28.562 6.344 1 88.31 78 GLN B O 1
ATOM 2505 N N . SER B 1 79 ? 5.641 29.312 7.766 1 94.38 79 SER B N 1
ATOM 2506 C CA . SER B 1 79 ? 6.246 28 7.906 1 94.38 79 SER B CA 1
ATOM 2507 C C . SER B 1 79 ? 5.375 27.078 8.758 1 94.38 79 SER B C 1
ATOM 2509 O O . SER B 1 79 ? 4.605 27.547 9.594 1 94.38 79 SER B O 1
ATOM 2511 N N . TYR B 1 80 ? 5.488 25.844 8.547 1 96.12 80 TYR B N 1
ATOM 2512 C CA . TYR B 1 80 ? 4.73 24.891 9.344 1 96.12 80 TYR B CA 1
ATOM 2513 C C . TYR B 1 80 ? 5.367 24.688 10.719 1 96.12 80 TYR B C 1
ATOM 2515 O O . TYR B 1 80 ? 4.695 24.297 11.672 1 96.12 80 TYR B O 1
ATOM 2523 N N . HIS B 1 81 ? 6.656 25.047 10.844 1 97.12 81 HIS B N 1
ATOM 2524 C CA . HIS B 1 81 ? 7.246 25.172 12.172 1 97.12 81 HIS B CA 1
ATOM 2525 C C . HIS B 1 81 ? 6.48 26.172 13.023 1 97.12 81 HIS B C 1
ATOM 2527 O O . HIS B 1 81 ? 6.074 25.875 14.148 1 97.12 81 HIS B O 1
ATOM 2533 N N . TYR B 1 82 ? 6.324 27.328 12.422 1 96.38 82 TYR B N 1
ATOM 2534 C CA . TYR B 1 82 ? 5.605 28.391 13.109 1 96.38 82 TYR B CA 1
ATOM 2535 C C . TYR B 1 82 ? 4.156 28 13.375 1 96.38 82 TYR B C 1
ATOM 2537 O O . TYR B 1 82 ? 3.652 28.172 14.484 1 96.38 82 TYR B O 1
ATOM 2545 N N . TYR B 1 83 ? 3.564 27.406 12.422 1 96.38 83 TYR B N 1
ATOM 2546 C CA . TYR B 1 83 ? 2.186 26.953 12.516 1 96.38 83 TYR B CA 1
ATOM 2547 C C . TYR B 1 83 ? 2.006 26.016 13.711 1 96.38 83 TYR B C 1
ATOM 2549 O O . TYR B 1 83 ? 1.142 26.25 14.562 1 96.38 83 TYR B O 1
ATOM 2557 N N . MET B 1 84 ? 2.816 25 13.789 1 98.38 84 MET B N 1
ATOM 2558 C CA . MET B 1 84 ? 2.658 24 14.828 1 98.38 84 MET B CA 1
ATOM 2559 C C . MET B 1 84 ? 2.984 24.578 16.203 1 98.38 84 MET B C 1
ATOM 2561 O O . MET B 1 84 ? 2.295 24.281 17.188 1 98.38 84 MET B O 1
ATOM 2565 N N . LYS B 1 85 ? 4.031 25.344 16.25 1 98 85 LYS B N 1
ATOM 2566 C CA . LYS B 1 85 ? 4.426 25.969 17.516 1 98 85 LYS B CA 1
ATOM 2567 C C . LYS B 1 85 ? 3.291 26.812 18.094 1 98 85 LYS B C 1
ATOM 2569 O O . LYS B 1 85 ? 2.963 26.703 19.266 1 98 85 LYS B O 1
ATOM 2574 N N . ASN B 1 86 ? 2.619 27.516 17.234 1 97.62 86 ASN B N 1
ATOM 2575 C CA . ASN B 1 86 ? 1.678 28.531 17.703 1 97.62 86 ASN B CA 1
ATOM 2576 C C . ASN B 1 86 ? 0.255 27.984 17.766 1 97.62 86 ASN B C 1
ATOM 2578 O O . ASN B 1 86 ? -0.637 28.625 18.312 1 97.62 86 ASN B O 1
ATOM 2582 N N . ASN B 1 87 ? 0.096 26.797 17.25 1 97.88 87 ASN B N 1
ATOM 2583 C CA . ASN B 1 87 ? -1.262 26.266 17.266 1 97.88 87 ASN B CA 1
ATOM 2584 C C . ASN B 1 87 ? -1.351 25 18.125 1 97.88 87 ASN B C 1
ATOM 2586 O O . ASN B 1 87 ? -2.447 24.547 18.453 1 97.88 87 ASN B O 1
ATOM 2590 N N . PHE B 1 88 ? -0.172 24.438 18.516 1 98.75 88 PHE B N 1
ATOM 2591 C CA . PHE B 1 88 ? -0.283 23.172 19.234 1 98.75 88 PHE B CA 1
ATOM 2592 C C . PHE B 1 88 ? 0.851 23.016 20.234 1 98.75 88 PHE B C 1
ATOM 2594 O O . PHE B 1 88 ? 0.62 23.047 21.453 1 98.75 88 PHE B O 1
ATOM 2601 N N . PHE B 1 89 ? 2.123 23.062 19.812 1 98.69 89 PHE B N 1
ATOM 2602 C CA . PHE B 1 89 ? 3.246 22.609 20.625 1 98.69 89 PHE B CA 1
ATOM 2603 C C . PHE B 1 89 ? 3.43 23.484 21.844 1 98.69 89 PHE B C 1
ATOM 2605 O O . PHE B 1 89 ? 3.635 22.984 22.953 1 98.69 89 PHE B O 1
ATOM 2612 N N . LYS B 1 90 ? 3.295 24.797 21.719 1 97.81 90 LYS B N 1
ATOM 2613 C CA . LYS B 1 90 ? 3.535 25.719 22.828 1 97.81 90 LYS B CA 1
ATOM 2614 C C . LYS B 1 90 ? 2.459 25.562 23.891 1 97.81 90 LYS B C 1
ATOM 2616 O O . LYS B 1 90 ? 2.627 26.047 25.016 1 97.81 90 LYS B O 1
ATOM 2621 N N . PHE B 1 91 ? 1.382 24.938 23.625 1 98.38 91 PHE B N 1
ATOM 2622 C CA . PHE B 1 91 ? 0.241 24.859 24.531 1 98.38 91 PHE B CA 1
ATOM 2623 C C . PHE B 1 91 ? 0.139 23.484 25.172 1 98.38 91 PHE B C 1
ATOM 2625 O O . PHE B 1 91 ? -0.885 23.141 25.766 1 98.38 91 PHE B O 1
ATOM 2632 N N . THR B 1 92 ? 1.16 22.641 25 1 98.19 92 THR B N 1
ATOM 2633 C CA . THR B 1 92 ? 1.234 21.312 25.578 1 98.19 92 THR B CA 1
ATOM 2634 C C . THR B 1 92 ? 2.568 21.094 26.297 1 98.19 92 THR B C 1
ATOM 2636 O O . THR B 1 92 ? 3.391 22.016 26.359 1 98.19 92 THR B O 1
ATOM 2639 N N . ASN B 1 93 ? 2.77 19.906 26.859 1 98.44 93 ASN B N 1
ATOM 2640 C CA . ASN B 1 93 ? 4.035 19.641 27.531 1 98.44 93 ASN B CA 1
ATOM 2641 C C . ASN B 1 93 ? 4.922 18.703 26.703 1 98.44 93 ASN B C 1
ATOM 2643 O O . ASN B 1 93 ? 5.75 17.984 27.25 1 98.44 93 ASN B O 1
ATOM 2647 N N . ILE B 1 94 ? 4.684 18.656 25.359 1 98.5 94 ILE B N 1
ATOM 2648 C CA . ILE B 1 94 ? 5.59 17.922 24.484 1 98.5 94 ILE B CA 1
ATOM 2649 C C . ILE B 1 94 ? 6.996 18.5 24.594 1 98.5 94 ILE B C 1
ATOM 2651 O O . ILE B 1 94 ? 7.176 19.719 24.578 1 98.5 94 ILE B O 1
ATOM 2655 N N . LYS B 1 95 ? 7.945 17.656 24.766 1 98.38 95 LYS B N 1
ATOM 2656 C CA . LYS B 1 95 ? 9.328 18.109 24.844 1 98.38 95 LYS B CA 1
ATOM 2657 C C . LYS B 1 95 ? 9.852 18.547 23.484 1 98.38 95 LYS B C 1
ATOM 2659 O O . LYS B 1 95 ? 9.57 17.891 22.469 1 98.38 95 LYS B O 1
ATOM 2664 N N . ASN B 1 96 ? 10.594 19.594 23.469 1 97.75 96 ASN B N 1
ATOM 2665 C CA . ASN B 1 96 ? 11.117 20.141 22.219 1 97.75 96 ASN B CA 1
ATOM 2666 C C . ASN B 1 96 ? 11.938 19.094 21.453 1 97.75 96 ASN B C 1
ATOM 2668 O O . ASN B 1 96 ? 11.867 19.031 20.234 1 97.75 96 ASN B O 1
ATOM 2672 N N . GLU B 1 97 ? 12.672 18.25 22.109 1 97.81 97 GLU B N 1
ATOM 2673 C CA . GLU B 1 97 ? 13.539 17.266 21.484 1 97.81 97 GLU B CA 1
ATOM 2674 C C . GLU B 1 97 ? 12.727 16.156 20.828 1 97.81 97 GLU B C 1
ATOM 2676 O O . GLU B 1 97 ? 13.266 15.367 20.047 1 97.81 97 GLU B O 1
ATOM 2681 N N . ASN B 1 98 ? 11.438 16.078 21.203 1 98.5 98 ASN B N 1
ATOM 2682 C CA . ASN B 1 98 ? 10.57 15.039 20.672 1 98.5 98 ASN B CA 1
ATOM 2683 C C . ASN B 1 98 ? 9.789 15.539 19.453 1 98.5 98 ASN B C 1
ATOM 2685 O O . ASN B 1 98 ? 9.055 14.766 18.828 1 98.5 98 ASN B O 1
ATOM 2689 N N . ILE B 1 99 ? 9.961 16.844 19.156 1 98.69 99 ILE B N 1
ATOM 2690 C CA . ILE B 1 99 ? 9.273 17.453 18.016 1 98.69 99 ILE B CA 1
ATOM 2691 C C . ILE B 1 99 ? 10.148 17.375 16.766 1 98.69 99 ILE B C 1
ATOM 2693 O O . ILE B 1 99 ? 11.305 17.797 16.781 1 98.69 99 ILE B O 1
ATOM 2697 N N . ASN B 1 100 ? 9.594 16.719 15.75 1 98.81 100 ASN B N 1
ATOM 2698 C CA . ASN B 1 100 ? 10.344 16.594 14.508 1 98.81 100 ASN B CA 1
ATOM 2699 C C . ASN B 1 100 ? 9.578 17.203 13.336 1 98.81 100 ASN B C 1
ATOM 2701 O O . ASN B 1 100 ? 8.484 16.734 12.992 1 98.81 100 ASN B O 1
ATOM 2705 N N . ILE B 1 101 ? 10.133 18.219 12.758 1 98.62 101 ILE B N 1
ATOM 2706 C CA . ILE B 1 101 ? 9.664 18.859 11.539 1 98.62 101 ILE B CA 1
ATOM 2707 C C . ILE B 1 101 ? 10.82 19.016 10.555 1 98.62 101 ILE B C 1
ATOM 2709 O O . ILE B 1 101 ? 11.953 19.297 10.953 1 98.62 101 ILE B O 1
ATOM 2713 N N . LEU B 1 102 ? 10.547 18.812 9.297 1 98.5 102 LEU B N 1
ATOM 2714 C CA . LEU B 1 102 ? 11.562 18.969 8.266 1 98.5 102 LEU B CA 1
ATOM 2715 C C . LEU B 1 102 ? 12.133 20.375 8.273 1 98.5 102 LEU B C 1
ATOM 2717 O O . LEU B 1 102 ? 11.406 21.344 8.484 1 98.5 102 LEU B O 1
ATOM 2721 N N . ASP B 1 103 ? 13.406 20.469 8 1 98 103 ASP B N 1
ATOM 2722 C CA . ASP B 1 103 ? 14.078 21.766 7.91 1 98 103 ASP B CA 1
ATOM 2723 C C . ASP B 1 103 ? 13.875 22.391 6.535 1 98 103 ASP B C 1
ATOM 2725 O O . ASP B 1 103 ? 14.547 22.031 5.57 1 98 103 ASP B O 1
ATOM 2729 N N . GLY B 1 104 ? 13.023 23.375 6.5 1 96.94 104 GLY B N 1
ATOM 2730 C CA . GLY B 1 104 ? 12.703 24.016 5.234 1 96.94 104 GLY B CA 1
ATOM 2731 C C . GLY B 1 104 ? 13.836 24.875 4.691 1 96.94 104 GLY B C 1
ATOM 2732 O O . GLY B 1 104 ? 13.773 25.344 3.559 1 96.94 104 GLY B O 1
ATOM 2733 N N . THR B 1 105 ? 14.93 25 5.414 1 96.88 105 THR B N 1
ATOM 2734 C CA . THR B 1 105 ? 16.047 25.859 4.996 1 96.88 105 THR B CA 1
ATOM 2735 C C . THR B 1 105 ? 17.297 25.016 4.738 1 96.88 105 THR B C 1
ATOM 2737 O O . THR B 1 105 ? 18.391 25.562 4.578 1 96.88 105 THR B O 1
ATOM 2740 N N . THR B 1 106 ? 17.156 23.766 4.711 1 97.25 106 THR B N 1
ATOM 2741 C CA . THR B 1 106 ? 18.297 22.859 4.559 1 97.25 106 THR B CA 1
ATOM 2742 C C . THR B 1 106 ? 19.016 23.125 3.246 1 97.25 106 THR B C 1
ATOM 2744 O O . THR B 1 106 ? 18.391 23.422 2.225 1 97.25 106 THR B O 1
ATOM 2747 N N . SER B 1 107 ? 20.344 23.078 3.291 1 97 107 SER B N 1
ATOM 2748 C CA . SER B 1 107 ? 21.156 23.188 2.08 1 97 107 SER B CA 1
ATOM 2749 C C . SER B 1 107 ? 21.391 21.812 1.454 1 97 107 SER B C 1
ATOM 2751 O O . SER B 1 107 ? 21.844 21.719 0.312 1 97 107 SER B O 1
ATOM 2753 N N . ASP B 1 108 ? 21.094 20.781 2.143 1 98.06 108 ASP B N 1
ATOM 2754 C CA . ASP B 1 108 ? 21.25 19.406 1.676 1 98.06 108 ASP B CA 1
ATOM 2755 C C . ASP B 1 108 ? 19.922 18.656 1.724 1 98.06 108 ASP B C 1
ATOM 2757 O O . ASP B 1 108 ? 19.672 17.875 2.643 1 98.06 108 ASP B O 1
ATOM 2761 N N . ILE B 1 109 ? 19.203 18.844 0.686 1 97.81 109 ILE B N 1
ATOM 2762 C CA . ILE B 1 109 ? 17.828 18.328 0.598 1 97.81 109 ILE B CA 1
ATOM 2763 C C . ILE B 1 109 ? 17.844 16.812 0.731 1 97.81 109 ILE B C 1
ATOM 2765 O O . ILE B 1 109 ? 17.047 16.25 1.499 1 97.81 109 ILE B O 1
ATOM 2769 N N . GLU B 1 110 ? 18.719 16.156 0.025 1 97.5 110 GLU B N 1
ATOM 2770 C CA . GLU B 1 110 ? 18.766 14.695 0.035 1 97.5 110 GLU B CA 1
ATOM 2771 C C . GLU B 1 110 ? 19.031 14.164 1.441 1 97.5 110 GLU B C 1
ATOM 2773 O O . GLU B 1 110 ? 18.328 13.258 1.901 1 97.5 110 GLU B O 1
ATOM 2778 N N . ASN B 1 111 ? 19.969 14.719 2.088 1 98.31 111 ASN B N 1
ATOM 2779 C CA . ASN B 1 111 ? 20.281 14.273 3.439 1 98.31 111 ASN B CA 1
ATOM 2780 C C . ASN B 1 111 ? 19.156 14.57 4.414 1 98.31 111 ASN B C 1
ATOM 2782 O O . ASN B 1 111 ? 18.859 13.766 5.305 1 98.31 111 ASN B O 1
ATOM 2786 N N . GLU B 1 112 ? 18.562 15.734 4.328 1 98.5 112 GLU B N 1
ATOM 2787 C CA . GLU B 1 112 ? 17.438 16.094 5.191 1 98.5 112 GLU B CA 1
ATOM 2788 C C . GLU B 1 112 ? 16.297 15.094 5.066 1 98.5 112 GLU B C 1
ATOM 2790 O O . GLU B 1 112 ? 15.781 14.602 6.07 1 98.5 112 GLU B O 1
ATOM 2795 N N . CYS B 1 113 ? 15.984 14.742 3.873 1 98.31 113 CYS B N 1
ATOM 2796 C CA . CYS B 1 113 ? 14.891 13.812 3.604 1 98.31 113 CYS B CA 1
ATOM 2797 C C . CYS B 1 113 ? 15.227 12.414 4.102 1 98.31 113 CYS B C 1
ATOM 2799 O O . CYS B 1 113 ? 14.43 11.789 4.801 1 98.31 113 CYS B O 1
ATOM 2801 N N . LYS B 1 114 ? 16.422 11.961 3.775 1 97.88 114 LYS B N 1
ATOM 2802 C CA . LYS B 1 114 ? 16.859 10.633 4.188 1 97.88 114 LYS B CA 1
ATOM 2803 C C . LYS B 1 114 ? 16.922 10.523 5.711 1 97.88 114 LYS B C 1
ATOM 2805 O O . LYS B 1 114 ? 16.469 9.523 6.281 1 97.88 114 LYS B O 1
ATOM 2810 N N . SER B 1 115 ? 17.469 11.523 6.328 1 98.38 115 SER B N 1
ATOM 2811 C CA . SER B 1 115 ? 17.578 11.531 7.781 1 98.38 115 SER B CA 1
ATOM 2812 C C . SER B 1 115 ? 16.203 11.531 8.445 1 98.38 115 SER B C 1
ATOM 2814 O O . SER B 1 115 ? 16.016 10.906 9.492 1 98.38 115 SER B O 1
ATOM 2816 N N . TYR B 1 116 ? 15.305 12.234 7.91 1 98.62 116 TYR B N 1
ATOM 2817 C CA . TYR B 1 116 ? 13.953 12.305 8.445 1 98.62 116 TYR B CA 1
ATOM 2818 C C . TYR B 1 116 ? 13.281 10.938 8.414 1 98.62 116 TYR B C 1
ATOM 2820 O O . TYR B 1 116 ? 12.734 10.484 9.422 1 98.62 116 TYR B O 1
ATOM 2828 N N . ASP B 1 117 ? 13.352 10.242 7.281 1 98.06 117 ASP B N 1
ATOM 2829 C CA . ASP B 1 117 ? 12.805 8.898 7.148 1 98.06 117 ASP B CA 1
ATOM 2830 C C . ASP B 1 117 ? 13.469 7.934 8.125 1 98.06 117 ASP B C 1
ATOM 2832 O O . ASP B 1 117 ? 12.797 7.129 8.773 1 98.06 117 ASP B O 1
ATOM 2836 N N . ASN B 1 118 ? 14.773 8.047 8.227 1 97.94 118 ASN B N 1
ATOM 2837 C CA . ASN B 1 118 ? 15.508 7.176 9.141 1 97.94 118 ASN B CA 1
ATOM 2838 C C . ASN B 1 118 ? 15.102 7.41 10.586 1 97.94 118 ASN B C 1
ATOM 2840 O O . ASN B 1 118 ? 15.031 6.465 11.375 1 97.94 118 ASN B O 1
ATOM 2844 N N . LYS B 1 119 ? 14.891 8.648 10.906 1 98.56 119 LYS B N 1
ATOM 2845 C CA . LYS B 1 119 ? 14.484 8.977 12.273 1 98.56 119 LYS B CA 1
ATOM 2846 C C . LYS B 1 119 ? 13.117 8.383 12.602 1 98.56 119 LYS B C 1
ATOM 2848 O O . LYS B 1 119 ? 12.906 7.875 13.703 1 98.56 119 LYS B O 1
ATOM 2853 N N . ILE B 1 120 ? 12.219 8.43 11.672 1 98.31 120 ILE B N 1
ATOM 2854 C CA . ILE B 1 120 ? 10.906 7.82 11.859 1 98.31 120 ILE B CA 1
ATOM 2855 C C . ILE B 1 120 ? 11.055 6.32 12.102 1 98.31 120 ILE B C 1
ATOM 2857 O O . ILE B 1 120 ? 10.492 5.777 13.055 1 98.31 120 ILE B O 1
ATOM 2861 N N . LEU B 1 121 ? 11.859 5.695 11.281 1 95.69 121 LEU B N 1
ATOM 2862 C CA . LEU B 1 121 ? 12.078 4.258 11.406 1 95.69 121 LEU B CA 1
ATOM 2863 C C . LEU B 1 121 ? 12.711 3.918 12.75 1 95.69 121 LEU B C 1
ATOM 2865 O O . LEU B 1 121 ? 12.273 2.98 13.43 1 95.69 121 LEU B O 1
ATOM 2869 N N . SER B 1 122 ? 13.672 4.688 13.141 1 97.56 122 SER B N 1
ATOM 2870 C CA . SER B 1 122 ? 14.398 4.438 14.375 1 97.56 122 SER B CA 1
ATOM 2871 C C . SER B 1 122 ? 13.516 4.672 15.594 1 97.56 122 SER B C 1
ATOM 2873 O O . SER B 1 122 ? 13.805 4.172 16.688 1 97.56 122 SER B O 1
ATOM 2875 N N . SER B 1 123 ? 12.453 5.383 15.414 1 98.06 123 SER B N 1
ATOM 2876 C CA . SER B 1 123 ? 11.523 5.672 16.5 1 98.06 123 SER B CA 1
ATOM 2877 C C . SER B 1 123 ? 10.461 4.582 16.625 1 98.06 123 SER B C 1
ATOM 2879 O O . SER B 1 123 ? 9.547 4.684 17.438 1 98.06 123 SER B O 1
ATOM 2881 N N . GLY B 1 124 ? 10.562 3.58 15.773 1 96.06 124 GLY B N 1
ATOM 2882 C CA . GLY B 1 124 ? 9.609 2.482 15.805 1 96.06 124 GLY B CA 1
ATOM 2883 C C . GLY B 1 124 ? 8.445 2.682 14.859 1 96.06 124 GLY B C 1
ATOM 2884 O O . GLY B 1 124 ? 7.465 1.93 14.906 1 96.06 124 GLY B O 1
ATOM 2885 N N . GLY B 1 125 ? 8.555 3.666 14 1 97.5 125 GLY B N 1
ATOM 2886 C CA . GLY B 1 125 ? 7.465 3.986 13.094 1 97.5 125 GLY B CA 1
ATOM 2887 C C . GLY B 1 125 ? 6.391 4.852 13.727 1 97.5 125 GLY B C 1
ATOM 2888 O O . GLY B 1 125 ? 6.387 5.055 14.945 1 97.5 125 GLY B O 1
ATOM 2889 N N . ILE B 1 126 ? 5.508 5.367 12.938 1 98.44 126 ILE B N 1
ATOM 2890 C CA . ILE B 1 126 ? 4.43 6.234 13.398 1 98.44 126 ILE B CA 1
ATOM 2891 C C . ILE B 1 126 ? 3.248 5.391 13.867 1 98.44 126 ILE B C 1
ATOM 2893 O O . ILE B 1 126 ? 2.779 4.512 13.141 1 98.44 126 ILE B O 1
ATOM 2897 N N . ASP B 1 127 ? 2.799 5.691 15.086 1 98.69 127 ASP B N 1
ATOM 2898 C CA . ASP B 1 127 ? 1.676 4.945 15.641 1 98.69 127 ASP B CA 1
ATOM 2899 C C . ASP B 1 127 ? 0.359 5.371 15 1 98.69 127 ASP B C 1
ATOM 2901 O O . ASP B 1 127 ? -0.486 4.531 14.688 1 98.69 127 ASP B O 1
ATOM 2905 N N . ILE B 1 128 ? 0.162 6.633 14.844 1 98.81 128 ILE B N 1
ATOM 2906 C CA . ILE B 1 128 ? -1.027 7.156 14.18 1 98.81 128 ILE B CA 1
ATOM 2907 C C . ILE B 1 128 ? -0.664 8.398 13.375 1 98.81 128 ILE B C 1
ATOM 2909 O O . ILE B 1 128 ? -0.096 9.352 13.914 1 98.81 128 ILE B O 1
ATOM 2913 N N . GLN B 1 129 ? -0.845 8.367 12.078 1 98.88 129 GLN B N 1
ATOM 2914 C CA . GLN B 1 129 ? -0.59 9.469 11.148 1 98.88 129 GLN B CA 1
ATOM 2915 C C . GLN B 1 129 ? -1.873 10.227 10.836 1 98.88 129 GLN B C 1
ATOM 2917 O O . GLN B 1 129 ? -2.809 9.672 10.258 1 98.88 129 GLN B O 1
ATOM 2922 N N . VAL B 1 130 ? -1.935 11.492 11.242 1 98.94 130 VAL B N 1
ATOM 2923 C CA . VAL B 1 130 ? -3.047 12.367 10.898 1 98.94 130 VAL B CA 1
ATOM 2924 C C . VAL B 1 130 ? -2.838 12.945 9.5 1 98.94 130 VAL B C 1
ATOM 2926 O O . VAL B 1 130 ? -1.75 13.422 9.172 1 98.94 130 VAL B O 1
ATOM 2929 N N . LEU B 1 131 ? -3.855 12.859 8.711 1 98.81 131 LEU B N 1
ATOM 2930 C CA . LEU B 1 131 ? -3.811 13.398 7.359 1 98.81 131 LEU B CA 1
ATOM 2931 C C . LEU B 1 131 ? -4.977 14.344 7.109 1 98.81 131 LEU B C 1
ATOM 2933 O O . LEU B 1 131 ? -6.062 14.156 7.664 1 98.81 131 LEU B O 1
ATOM 2937 N N . GLY B 1 132 ? -4.699 15.391 6.406 1 98.06 132 GLY B N 1
ATOM 2938 C CA . GLY B 1 132 ? -5.723 16.047 5.609 1 98.06 132 GLY B CA 1
ATOM 2939 C C . GLY B 1 132 ? -5.711 15.617 4.152 1 98.06 132 GLY B C 1
ATOM 2940 O O . GLY B 1 132 ? -4.879 14.805 3.744 1 98.06 132 GLY B O 1
ATOM 2941 N N . ILE B 1 133 ? -6.68 16.172 3.426 1 98 133 ILE B N 1
ATOM 2942 C CA . ILE B 1 133 ? -6.73 15.852 2.004 1 98 133 ILE B CA 1
ATOM 2943 C C . ILE B 1 133 ? -7 17.125 1.195 1 98 133 ILE B C 1
ATOM 2945 O O . ILE B 1 133 ? -7.816 17.953 1.592 1 98 133 ILE B O 1
ATOM 2949 N N . GLY B 1 134 ? -6.211 17.344 0.132 1 96.31 134 GLY B N 1
ATOM 2950 C CA . GLY B 1 134 ? -6.492 18.438 -0.782 1 96.31 134 GLY B CA 1
ATOM 2951 C C . GLY B 1 134 ? -7.691 18.172 -1.674 1 96.31 134 GLY B C 1
ATOM 2952 O O . GLY B 1 134 ? -8.141 17.031 -1.803 1 96.31 134 GLY B O 1
ATOM 2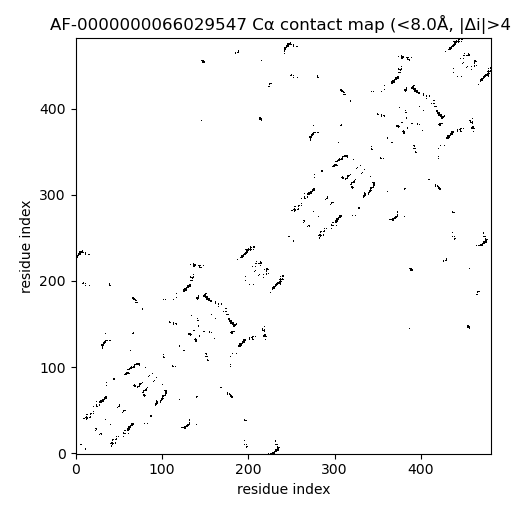953 N N . GLU B 1 135 ? -8.109 19.188 -2.324 1 95.62 135 GLU B N 1
ATOM 2954 C CA . GLU B 1 135 ? -9.242 19.062 -3.234 1 95.62 135 GLU B CA 1
ATOM 2955 C C . GLU B 1 135 ? -8.898 18.156 -4.41 1 95.62 135 GLU B C 1
ATOM 2957 O O . GLU B 1 135 ? -9.789 17.516 -4.984 1 95.62 135 GLU B O 1
ATOM 2962 N N . ASN B 1 136 ? -7.637 18.109 -4.699 1 95.06 136 ASN B N 1
ATOM 2963 C CA . ASN B 1 136 ? -7.191 17.266 -5.812 1 95.06 136 ASN B CA 1
ATOM 2964 C C . ASN B 1 136 ? -6.781 15.883 -5.34 1 95.06 136 ASN B C 1
ATOM 2966 O O . ASN B 1 136 ? -6.188 15.109 -6.098 1 95.06 136 ASN B O 1
ATOM 2970 N N . GLY B 1 137 ? -7.004 15.633 -4.09 1 97 137 GLY B N 1
ATOM 2971 C CA . GLY B 1 137 ? -6.77 14.305 -3.562 1 97 137 GLY B CA 1
ATOM 2972 C C . GLY B 1 137 ? -5.367 14.117 -3.014 1 97 137 GLY B C 1
ATOM 2973 O O . GLY B 1 137 ? -4.98 13 -2.646 1 97 137 GLY B O 1
ATOM 2974 N N . HIS B 1 138 ? -4.535 15.172 -2.953 1 97.31 138 HIS B N 1
ATOM 2975 C CA . HIS B 1 138 ? -3.193 14.992 -2.41 1 97.31 138 HIS B CA 1
ATOM 2976 C C . HIS B 1 138 ? -3.236 14.766 -0.902 1 97.31 138 HIS B C 1
ATOM 2978 O O . HIS B 1 138 ? -4.145 15.25 -0.224 1 97.31 138 HIS B O 1
ATOM 2984 N N . ILE B 1 139 ? -2.348 14.07 -0.315 1 97.62 139 ILE B N 1
ATOM 2985 C CA . ILE B 1 139 ? -2.051 13.938 1.107 1 97.62 139 ILE B CA 1
ATOM 2986 C C . ILE B 1 139 ? -0.602 14.336 1.371 1 97.62 139 ILE B C 1
ATOM 2988 O O . ILE B 1 139 ? 0.287 14.039 0.568 1 97.62 139 ILE B O 1
ATOM 2992 N N . GLY B 1 140 ? -0.342 15 2.521 1 96.06 140 GLY B N 1
ATOM 2993 C CA . GLY B 1 140 ? 0.897 15.766 2.51 1 96.06 140 GLY B CA 1
ATOM 2994 C C . GLY B 1 140 ? 1.024 16.672 1.306 1 96.06 140 GLY B C 1
ATOM 2995 O O . GLY B 1 140 ? 0.088 17.406 0.972 1 96.06 140 GLY B O 1
ATOM 2996 N N . PHE B 1 141 ? 2.148 16.734 0.757 1 95.94 141 PHE B N 1
ATOM 2997 C CA . PHE B 1 141 ? 2.301 17.484 -0.481 1 95.94 141 PHE B CA 1
ATOM 2998 C C . PHE B 1 141 ? 2.564 16.547 -1.656 1 95.94 141 PHE B C 1
ATOM 3000 O O . PHE B 1 141 ? 3.23 16.938 -2.621 1 95.94 141 PHE B O 1
ATOM 3007 N N . ASN B 1 142 ? 2.09 15.273 -1.433 1 96.94 142 ASN B N 1
ATOM 3008 C CA . ASN B 1 142 ? 2.111 14.367 -2.576 1 96.94 142 ASN B CA 1
ATOM 3009 C C . ASN B 1 142 ? 1.001 14.695 -3.572 1 96.94 142 ASN B C 1
ATOM 3011 O O . ASN B 1 142 ? -0.126 14.211 -3.43 1 96.94 142 ASN B O 1
ATOM 3015 N N . GLU B 1 143 ? 1.349 15.414 -4.629 1 95.5 143 GLU B N 1
ATOM 3016 C CA . GLU B 1 143 ? 0.423 15.914 -5.641 1 95.5 143 GLU B CA 1
ATOM 3017 C C . GLU B 1 143 ? 0.108 14.836 -6.68 1 95.5 143 GLU B C 1
ATOM 3019 O O . GLU B 1 143 ? 0.839 13.852 -6.801 1 95.5 143 GLU B O 1
ATOM 3024 N N . PRO B 1 144 ? -1.089 14.992 -7.348 1 95.56 144 PRO B N 1
ATOM 3025 C CA . PRO B 1 144 ? -1.365 14.07 -8.453 1 95.56 144 PRO B CA 1
ATOM 3026 C C . PRO B 1 144 ? -0.193 13.945 -9.422 1 95.56 144 PRO B C 1
ATOM 3028 O O . PRO B 1 144 ? 0.445 14.945 -9.758 1 95.56 144 PRO B O 1
ATOM 3031 N N . ASP B 1 145 ? 0.122 12.805 -9.828 1 95.31 145 ASP B N 1
ATOM 3032 C CA . ASP B 1 145 ? 1.255 12.5 -10.695 1 95.31 145 ASP B CA 1
ATOM 3033 C C . ASP B 1 145 ? 1.066 11.148 -11.391 1 95.31 145 ASP B C 1
ATOM 3035 O O . ASP B 1 145 ? -0.028 10.586 -11.367 1 95.31 145 ASP B O 1
ATOM 3039 N N . ILE B 1 146 ? 2.107 10.672 -12.07 1 94.25 146 ILE B N 1
ATOM 3040 C CA . ILE B 1 146 ? 2.061 9.383 -12.758 1 94.25 146 ILE B CA 1
ATOM 3041 C C . ILE B 1 146 ? 2.586 8.289 -11.828 1 94.25 146 ILE B C 1
ATOM 3043 O O . ILE B 1 146 ? 2.396 7.102 -12.094 1 94.25 146 ILE B O 1
ATOM 3047 N N . ASN B 1 147 ? 3.277 8.711 -10.742 1 96.31 147 ASN B N 1
ATOM 3048 C CA . ASN B 1 147 ? 3.805 7.77 -9.758 1 96.31 147 ASN B CA 1
ATOM 3049 C C . ASN B 1 147 ? 3.598 8.281 -8.336 1 96.31 147 ASN B C 1
ATOM 3051 O O . ASN B 1 147 ? 3.332 9.461 -8.125 1 96.31 147 ASN B O 1
ATOM 3055 N N . PHE B 1 148 ? 3.611 7.355 -7.344 1 96 148 PHE B N 1
ATOM 3056 C CA . PHE B 1 148 ? 3.66 7.703 -5.926 1 96 148 PHE B CA 1
ATOM 3057 C C . PHE B 1 148 ? 5.102 7.871 -5.461 1 96 148 PHE B C 1
ATOM 3059 O O . PHE B 1 148 ? 5.934 6.98 -5.66 1 96 148 PHE B O 1
ATOM 3066 N N . GLU B 1 149 ? 5.367 8.984 -4.887 1 93.69 149 GLU B N 1
ATOM 3067 C CA . GLU B 1 149 ? 6.703 9.148 -4.328 1 93.69 149 GLU B CA 1
ATOM 3068 C C . GLU B 1 149 ? 6.84 8.422 -2.996 1 93.69 149 GLU B C 1
ATOM 3070 O O . GLU B 1 1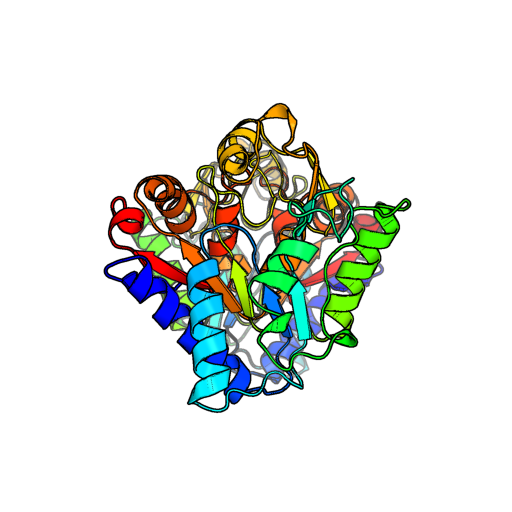49 ? 6.078 8.68 -2.061 1 93.69 149 GLU B O 1
ATOM 3075 N N . ALA B 1 150 ? 7.801 7.594 -2.891 1 93.56 150 ALA B N 1
ATOM 3076 C CA . ALA B 1 150 ? 7.895 6.668 -1.763 1 93.56 150 ALA B CA 1
ATOM 3077 C C . ALA B 1 150 ? 8.414 7.375 -0.516 1 93.56 150 ALA B C 1
ATOM 3079 O O . ALA B 1 150 ? 7.766 7.363 0.531 1 93.56 150 ALA B O 1
ATOM 3080 N N . LYS B 1 151 ? 9.555 8.023 -0.69 1 95.75 151 LYS B N 1
ATOM 3081 C CA . LYS B 1 151 ? 10.273 8.562 0.461 1 95.75 151 LYS B CA 1
ATOM 3082 C C . LYS B 1 151 ? 10.07 10.07 0.579 1 95.75 151 LYS B C 1
ATOM 3084 O O . LYS B 1 151 ? 9.516 10.703 -0.325 1 95.75 151 LYS B O 1
ATOM 3089 N N . THR B 1 152 ? 10.414 10.594 1.765 1 98.06 152 THR B N 1
ATOM 3090 C CA . THR B 1 152 ? 10.414 12.047 1.926 1 98.06 152 THR B CA 1
ATOM 3091 C C . THR B 1 152 ? 11.211 12.711 0.81 1 98.06 152 THR B C 1
ATOM 3093 O O . THR B 1 152 ? 12.273 12.227 0.423 1 98.06 152 THR B O 1
ATOM 3096 N N . HIS B 1 153 ? 10.641 13.797 0.29 1 97.38 153 HIS B N 1
ATOM 3097 C CA . HIS B 1 153 ? 11.242 14.359 -0.912 1 97.38 153 HIS B CA 1
ATOM 3098 C C . HIS B 1 153 ? 10.859 15.828 -1.085 1 97.38 153 HIS B C 1
ATOM 3100 O O . HIS B 1 153 ? 9.945 16.312 -0.418 1 97.38 153 HIS B O 1
ATOM 3106 N N . LEU B 1 154 ? 11.656 16.484 -1.929 1 97.38 154 LEU B N 1
ATOM 3107 C CA . LEU B 1 154 ? 11.297 17.828 -2.377 1 97.38 154 LEU B CA 1
ATOM 3108 C C . LEU B 1 154 ? 10.234 17.766 -3.469 1 97.38 154 LEU B C 1
ATOM 3110 O O . LEU B 1 154 ? 10.352 16.984 -4.418 1 97.38 154 LEU B O 1
ATOM 3114 N N . VAL B 1 155 ? 9.172 18.531 -3.293 1 96.25 155 VAL B N 1
ATOM 3115 C CA . VAL B 1 155 ? 8.086 18.516 -4.258 1 96.25 155 VAL B CA 1
ATOM 3116 C C . VAL B 1 155 ? 7.785 19.938 -4.73 1 96.25 155 VAL B C 1
ATOM 3118 O O . VAL B 1 155 ? 7.824 20.875 -3.938 1 96.25 155 VAL B O 1
ATOM 3121 N N . LYS B 1 156 ? 7.578 20.078 -6.031 1 93.12 156 LYS B N 1
ATOM 3122 C CA . LYS B 1 156 ? 7 21.297 -6.57 1 93.12 156 LYS B CA 1
ATOM 3123 C C . LYS B 1 156 ? 5.48 21.297 -6.438 1 93.12 156 LYS B C 1
ATOM 3125 O O . LYS B 1 156 ? 4.82 20.344 -6.863 1 93.12 156 LYS B O 1
ATOM 3130 N N . LEU B 1 157 ? 4.93 22.312 -5.895 1 92.69 157 LEU B N 1
ATOM 3131 C CA . LEU B 1 157 ? 3.5 22.359 -5.609 1 92.69 157 LEU B CA 1
ATOM 3132 C C . LEU B 1 157 ? 2.701 22.625 -6.875 1 92.69 157 LEU B C 1
ATOM 3134 O O . LEU B 1 157 ? 3.115 23.438 -7.715 1 92.69 157 LEU B O 1
ATOM 3138 N N . ASP B 1 158 ? 1.617 21.953 -6.973 1 90 158 ASP B N 1
ATOM 3139 C CA . ASP B 1 158 ? 0.689 22.203 -8.078 1 90 158 ASP B CA 1
ATOM 3140 C C . ASP B 1 158 ? 0.073 23.594 -7.973 1 90 158 ASP B C 1
ATOM 3142 O O . ASP B 1 158 ? -0.066 24.141 -6.879 1 90 158 ASP B O 1
ATOM 3146 N N . GLU B 1 159 ? -0.277 24.125 -9.18 1 87.25 159 GLU B N 1
ATOM 3147 C CA . GLU B 1 159 ? -0.91 25.438 -9.219 1 87.25 159 GLU B CA 1
ATOM 3148 C C . GLU B 1 159 ? -2.172 25.469 -8.359 1 87.25 159 GLU B C 1
ATOM 3150 O O . GLU B 1 159 ? -2.443 26.453 -7.676 1 87.25 159 GLU B O 1
ATOM 3155 N N . LYS B 1 160 ? -2.873 24.391 -8.406 1 86.56 160 LYS B N 1
ATOM 3156 C CA . LYS B 1 160 ? -4.102 24.328 -7.617 1 86.56 160 LYS B CA 1
ATOM 3157 C C . LYS B 1 160 ? -3.805 24.391 -6.121 1 86.56 160 LYS B C 1
ATOM 3159 O O . LYS B 1 160 ? -4.543 25.031 -5.367 1 86.56 160 LYS B O 1
ATOM 3164 N N . THR B 1 161 ? -2.801 23.719 -5.695 1 85.94 161 THR B N 1
ATOM 3165 C CA . THR B 1 161 ? -2.387 23.734 -4.297 1 85.94 161 THR B CA 1
ATOM 3166 C C . THR B 1 161 ? -1.925 25.141 -3.889 1 85.94 161 THR B C 1
ATOM 3168 O O . THR B 1 161 ? -2.266 25.609 -2.805 1 85.94 161 THR B O 1
ATOM 3171 N N . ILE B 1 162 ? -1.201 25.781 -4.766 1 87.44 162 ILE B N 1
ATOM 3172 C CA . ILE B 1 162 ? -0.729 27.141 -4.504 1 87.44 162 ILE B CA 1
ATOM 3173 C C . ILE B 1 162 ? -1.921 28.078 -4.344 1 87.44 162 ILE B C 1
ATOM 3175 O O . ILE B 1 162 ? -1.959 28.891 -3.416 1 87.44 162 ILE B O 1
ATOM 3179 N N . GLU B 1 163 ? -2.857 27.891 -5.215 1 85.44 163 GLU B N 1
ATOM 3180 C CA . GLU B 1 163 ? -4.066 28.703 -5.148 1 85.44 163 GLU B CA 1
ATOM 3181 C C . GLU B 1 163 ? -4.828 28.453 -3.852 1 85.44 163 GLU B C 1
ATOM 3183 O O . GLU B 1 163 ? -5.242 29.406 -3.174 1 85.44 163 GLU B O 1
ATOM 3188 N N . ALA B 1 164 ? -4.988 27.234 -3.506 1 81.44 164 ALA B N 1
ATOM 3189 C CA . ALA B 1 164 ? -5.719 26.875 -2.291 1 81.44 164 ALA B CA 1
ATOM 3190 C C . ALA B 1 164 ? -5.016 27.422 -1.052 1 81.44 164 ALA B C 1
ATOM 3192 O O . ALA B 1 164 ? -5.668 27.859 -0.1 1 81.44 164 ALA B O 1
ATOM 3193 N N . ASN B 1 165 ? -3.703 27.422 -1.104 1 84.06 165 ASN B N 1
ATOM 3194 C CA . ASN B 1 165 ? -2.914 27.828 0.053 1 84.06 165 ASN B CA 1
ATOM 3195 C C . ASN B 1 165 ? -2.787 29.344 0.134 1 84.06 165 ASN B C 1
ATOM 3197 O O . ASN B 1 165 ? -2.377 29.891 1.164 1 84.06 165 ASN B O 1
ATOM 3201 N N . SER B 1 166 ? -3.121 29.984 -0.952 1 83.25 166 SER B N 1
ATOM 3202 C CA . SER B 1 166 ? -2.979 31.438 -0.987 1 83.25 166 SER B CA 1
ATOM 3203 C C . SER B 1 166 ? -3.787 32.094 0.125 1 83.25 166 SER B C 1
ATOM 3205 O O . SER B 1 166 ? -3.457 33.188 0.568 1 83.25 166 SER B O 1
ATOM 3207 N N . ARG B 1 167 ? -4.785 31.391 0.624 1 76.25 167 ARG B N 1
ATOM 3208 C CA . ARG B 1 167 ? -5.648 31.922 1.67 1 76.25 167 ARG B CA 1
ATOM 3209 C C . ARG B 1 167 ? -4.887 32.094 2.982 1 76.25 167 ARG B C 1
ATOM 3211 O O . ARG B 1 167 ? -5.32 32.812 3.875 1 76.25 167 ARG B O 1
ATOM 3218 N N . PHE B 1 168 ? -3.766 31.422 3.076 1 75.56 168 PHE B N 1
ATOM 3219 C CA . PHE B 1 168 ? -2.971 31.453 4.297 1 75.56 168 PHE B CA 1
ATOM 3220 C C . PHE B 1 168 ? -1.875 32.5 4.207 1 75.56 168 PHE B C 1
ATOM 3222 O O . PHE B 1 168 ? -1.128 32.719 5.164 1 75.56 168 PHE B O 1
ATOM 3229 N N . PHE B 1 169 ? -1.83 33.219 3.035 1 81.5 169 PHE B N 1
ATOM 3230 C CA . PHE B 1 169 ? -0.797 34.188 2.77 1 81.5 169 PHE B CA 1
ATOM 3231 C C . PHE B 1 169 ? -1.417 35.531 2.354 1 81.5 169 PHE B C 1
ATOM 3233 O O . PHE B 1 169 ? -2.623 35.594 2.109 1 81.5 169 PHE B O 1
ATOM 3240 N N . ASN B 1 170 ? -0.594 36.531 2.385 1 81.19 170 ASN B N 1
ATOM 3241 C CA . ASN B 1 170 ? -1.115 37.844 2.02 1 81.19 170 ASN B CA 1
ATOM 3242 C C . ASN B 1 170 ? -1.413 37.938 0.525 1 81.19 170 ASN B C 1
ATOM 3244 O O . ASN B 1 170 ? -2.293 38.688 0.107 1 81.19 170 ASN B O 1
ATOM 3248 N N . SER B 1 171 ? -0.566 37.25 -0.268 1 81.06 171 SER B N 1
ATOM 3249 C CA . SER B 1 171 ? -0.771 37.188 -1.711 1 81.06 171 SER B CA 1
ATOM 3250 C C . SER B 1 171 ? -0.328 35.844 -2.271 1 81.06 171 SER B C 1
ATOM 3252 O O . SER B 1 171 ? 0.476 35.156 -1.653 1 81.06 171 SER B O 1
ATOM 3254 N N . LYS B 1 172 ? -0.882 35.5 -3.426 1 82.19 172 LYS B N 1
ATOM 3255 C CA . LYS B 1 172 ? -0.533 34.25 -4.105 1 82.19 172 LYS B CA 1
ATOM 3256 C C . LYS B 1 172 ? 0.969 34.156 -4.363 1 82.19 172 LYS B C 1
ATOM 3258 O O . LYS B 1 172 ? 1.557 33.094 -4.297 1 82.19 172 LYS B O 1
ATOM 3263 N N . ASN B 1 173 ? 1.558 35.281 -4.609 1 81.19 173 ASN B N 1
ATOM 3264 C CA . ASN B 1 173 ? 2.975 35.344 -4.953 1 81.19 173 ASN B CA 1
ATOM 3265 C C . ASN B 1 173 ? 3.854 35 -3.752 1 81.19 173 ASN B C 1
ATOM 3267 O O . ASN B 1 173 ? 5.039 34.688 -3.91 1 81.19 173 ASN B O 1
ATOM 3271 N N . GLU B 1 174 ? 3.266 34.969 -2.57 1 82.94 174 GLU B N 1
ATOM 3272 C CA . GLU B 1 174 ? 4.02 34.688 -1.354 1 82.94 174 GLU B CA 1
ATOM 3273 C C . GLU B 1 174 ? 3.99 33.188 -1.023 1 82.94 174 GLU B C 1
ATOM 3275 O O . GLU B 1 174 ? 4.727 32.719 -0.148 1 82.94 174 GLU B O 1
ATOM 3280 N N . VAL B 1 175 ? 3.15 32.5 -1.654 1 83.88 175 VAL B N 1
ATOM 3281 C CA . VAL B 1 175 ? 3.045 31.078 -1.392 1 83.88 175 VAL B CA 1
ATOM 3282 C C . VAL B 1 175 ? 4.273 30.359 -1.94 1 83.88 175 VAL B C 1
ATOM 3284 O O . VAL B 1 175 ? 4.594 30.484 -3.125 1 83.88 175 VAL B O 1
ATOM 3287 N N . PRO B 1 176 ? 4.938 29.688 -1.02 1 89.12 176 PRO B N 1
ATOM 3288 C CA . PRO B 1 176 ? 6.07 28.922 -1.53 1 89.12 176 PRO B CA 1
ATOM 3289 C C . PRO B 1 176 ? 5.668 27.938 -2.627 1 89.12 176 PRO B C 1
ATOM 3291 O O . PRO B 1 176 ? 4.562 27.391 -2.598 1 89.12 176 PRO B O 1
ATOM 3294 N N . THR B 1 177 ? 6.574 27.688 -3.574 1 91.5 177 THR B N 1
ATOM 3295 C CA . THR B 1 177 ? 6.238 26.859 -4.73 1 91.5 177 THR B CA 1
ATOM 3296 C C . THR B 1 177 ? 6.781 25.438 -4.559 1 91.5 177 THR B C 1
ATOM 3298 O O . THR B 1 177 ? 6.508 24.562 -5.383 1 91.5 177 THR B O 1
ATOM 3301 N N . SER B 1 178 ? 7.594 25.281 -3.512 1 95.62 178 SER B N 1
ATOM 3302 C CA . SER B 1 178 ? 8.125 23.953 -3.229 1 95.62 178 SER B CA 1
ATOM 3303 C C . SER B 1 178 ? 8.023 23.609 -1.742 1 95.62 178 SER B C 1
ATOM 3305 O O . SER B 1 178 ? 7.918 24.516 -0.907 1 95.62 178 SER B O 1
ATOM 3307 N N . ALA B 1 179 ? 8.031 22.391 -1.46 1 97.31 179 ALA B N 1
ATOM 3308 C CA . ALA B 1 179 ? 7.945 21.906 -0.086 1 97.31 179 ALA B CA 1
ATOM 3309 C C . ALA B 1 179 ? 8.648 20.547 0.061 1 97.31 179 ALA B C 1
ATOM 3311 O O . ALA B 1 179 ? 8.891 19.859 -0.93 1 97.31 179 ALA B O 1
ATOM 3312 N N . LEU B 1 180 ? 9.094 20.281 1.248 1 98.06 180 LEU B N 1
ATOM 3313 C CA . LEU B 1 180 ? 9.469 18.922 1.627 1 98.06 180 LEU B CA 1
ATOM 3314 C C . LEU B 1 180 ? 8.281 18.156 2.199 1 98.06 180 LEU B C 1
ATOM 3316 O O . LEU B 1 180 ? 7.523 18.703 3.006 1 98.06 180 LEU B O 1
ATOM 3320 N N . SER B 1 181 ? 8.062 16.922 1.774 1 98.25 181 SER B N 1
ATOM 3321 C CA . SER B 1 181 ? 6.926 16.141 2.234 1 98.25 181 SER B CA 1
ATOM 3322 C C . SER B 1 181 ? 7.309 14.688 2.461 1 98.25 181 SER B C 1
ATOM 3324 O O . SER B 1 181 ? 8.078 14.117 1.685 1 98.25 181 SER B O 1
ATOM 3326 N N . MET B 1 182 ? 6.77 14.141 3.574 1 98.19 182 MET B N 1
ATOM 3327 C CA . MET B 1 182 ? 6.812 12.68 3.664 1 98.19 182 MET B CA 1
ATOM 3328 C C . MET B 1 182 ? 6.309 12.039 2.373 1 98.19 182 MET B C 1
ATOM 3330 O O . MET B 1 182 ? 5.359 12.531 1.761 1 98.19 182 MET B O 1
ATOM 3334 N N . GLY B 1 183 ? 6.949 11.008 2.004 1 97.12 183 GLY B N 1
ATOM 3335 C CA . GLY B 1 183 ? 6.48 10.258 0.85 1 97.12 183 GLY B CA 1
ATOM 3336 C C . GLY B 1 183 ? 5.352 9.305 1.182 1 97.12 183 GLY B C 1
ATOM 3337 O O . GLY B 1 183 ? 5.035 9.086 2.355 1 97.12 183 GLY B O 1
ATOM 3338 N N . ILE B 1 184 ? 4.793 8.758 0.138 1 97.62 184 ILE B N 1
ATOM 3339 C CA . ILE B 1 184 ? 3.625 7.895 0.257 1 97.62 184 ILE B CA 1
ATOM 3340 C C . ILE B 1 184 ? 3.99 6.641 1.045 1 97.62 184 ILE B C 1
ATOM 3342 O O . ILE B 1 184 ? 3.207 6.168 1.87 1 97.62 184 ILE B O 1
ATOM 3346 N N . LYS B 1 185 ? 5.145 6.047 0.786 1 95.25 185 LYS B N 1
ATOM 3347 C CA . LYS B 1 185 ? 5.566 4.855 1.52 1 95.25 185 LYS B CA 1
ATOM 3348 C C . LYS B 1 185 ? 5.684 5.145 3.014 1 95.25 185 LYS B C 1
ATOM 3350 O O . LYS B 1 185 ? 5.227 4.359 3.842 1 95.25 185 LYS B O 1
ATOM 3355 N N . THR B 1 186 ? 6.309 6.293 3.318 1 95.56 186 THR B N 1
ATOM 3356 C CA . THR B 1 186 ? 6.445 6.699 4.711 1 95.56 186 THR B CA 1
ATOM 3357 C C . THR B 1 186 ? 5.078 6.828 5.379 1 95.56 186 THR B C 1
ATOM 3359 O O . THR B 1 186 ? 4.871 6.328 6.484 1 95.56 186 THR B O 1
ATOM 3362 N N . ILE B 1 187 ? 4.168 7.43 4.727 1 97.81 187 ILE B N 1
ATOM 3363 C CA . ILE B 1 187 ? 2.811 7.605 5.234 1 97.81 187 ILE B CA 1
ATOM 3364 C C . ILE B 1 187 ? 2.148 6.242 5.422 1 97.81 187 ILE B C 1
ATOM 3366 O O . ILE B 1 187 ? 1.596 5.953 6.484 1 97.81 187 ILE B O 1
ATOM 3370 N N . MET B 1 188 ? 2.281 5.398 4.457 1 96.62 188 MET B N 1
ATOM 3371 C CA . MET B 1 188 ? 1.59 4.113 4.426 1 96.62 188 MET B CA 1
ATOM 3372 C C . MET B 1 188 ? 2.18 3.152 5.453 1 96.62 188 MET B C 1
ATOM 3374 O O . MET B 1 188 ? 1.548 2.158 5.816 1 96.62 188 MET B O 1
ATOM 3378 N N . GLN B 1 189 ? 3.355 3.371 5.914 1 94.56 189 GLN B N 1
ATOM 3379 C CA . GLN B 1 189 ? 4.012 2.5 6.883 1 94.56 189 GLN B CA 1
ATOM 3380 C C . GLN B 1 189 ? 3.584 2.84 8.305 1 94.56 189 GLN B C 1
ATOM 3382 O O . GLN B 1 189 ? 3.965 2.152 9.258 1 94.56 189 GLN B O 1
ATOM 3387 N N . SER B 1 190 ? 2.777 3.877 8.484 1 97.12 190 SER B N 1
ATOM 3388 C CA . SER B 1 190 ? 2.195 4.148 9.797 1 97.12 190 SER B CA 1
ATOM 3389 C C . SER B 1 190 ? 1.286 3.006 10.242 1 97.12 190 SER B C 1
ATOM 3391 O O . SER B 1 190 ? 0.673 2.332 9.414 1 97.12 190 SER B O 1
ATOM 3393 N N . LYS B 1 191 ? 1.227 2.84 11.562 1 96.56 191 LYS B N 1
ATOM 3394 C CA . LYS B 1 191 ? 0.409 1.749 12.086 1 96.56 191 LYS B CA 1
ATOM 3395 C C . LYS B 1 191 ? -1.077 2.035 11.891 1 96.56 191 LYS B C 1
ATOM 3397 O O . LYS B 1 191 ? -1.842 1.144 11.516 1 96.56 191 LYS B O 1
ATOM 3402 N N . LYS B 1 192 ? -1.479 3.277 12.117 1 98.06 192 LYS B N 1
ATOM 3403 C CA . LYS B 1 192 ? -2.838 3.766 11.898 1 98.06 192 LYS B CA 1
ATOM 3404 C C . LYS B 1 192 ? -2.832 5.078 11.117 1 98.06 192 LYS B C 1
ATOM 3406 O O . LYS B 1 192 ? -1.886 5.859 11.219 1 98.06 192 LYS B O 1
ATOM 3411 N N . ILE B 1 193 ? -3.871 5.285 10.352 1 98.69 193 ILE B N 1
ATOM 3412 C CA . ILE B 1 193 ? -4.035 6.547 9.633 1 98.69 193 ILE B CA 1
ATOM 3413 C C . ILE B 1 193 ? -5.379 7.176 9.992 1 98.69 193 ILE B C 1
ATOM 3415 O O . ILE B 1 193 ? -6.402 6.488 10.039 1 98.69 193 ILE B O 1
ATOM 3419 N N . LEU B 1 194 ? -5.383 8.383 10.375 1 98.88 194 LEU B N 1
ATOM 3420 C CA . LEU B 1 194 ? -6.566 9.188 10.648 1 98.88 194 LEU B CA 1
ATOM 3421 C C . LEU B 1 194 ? -6.672 10.352 9.664 1 98.88 194 LEU B C 1
ATOM 3423 O O . LEU B 1 194 ? -5.895 11.305 9.734 1 98.88 194 LEU B O 1
ATOM 3427 N N . LEU B 1 195 ? -7.582 10.258 8.742 1 98.88 195 LEU B N 1
ATOM 3428 C CA . LEU B 1 19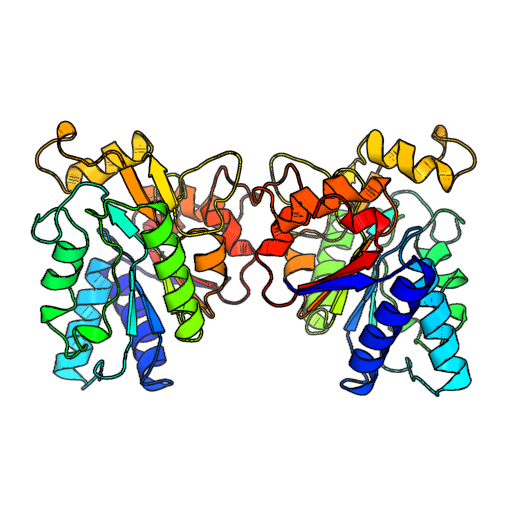5 ? -7.758 11.32 7.762 1 98.88 195 LEU B CA 1
ATOM 3429 C C . LEU B 1 195 ? -8.961 12.188 8.109 1 98.88 195 LEU B C 1
ATOM 3431 O O . LEU B 1 195 ? -10.047 11.672 8.383 1 98.88 195 LEU B O 1
ATOM 3435 N N . LEU B 1 196 ? -8.742 13.5 8.141 1 98.88 196 LEU B N 1
ATOM 3436 C CA . LEU B 1 196 ? -9.781 14.484 8.445 1 98.88 196 LEU B CA 1
ATOM 3437 C C . LEU B 1 196 ? -10.109 15.32 7.211 1 98.88 196 LEU B C 1
ATOM 3439 O O . LEU B 1 196 ? -9.211 15.812 6.527 1 98.88 196 LEU B O 1
ATOM 3443 N N . ALA B 1 197 ? -11.359 15.508 6.934 1 98.75 197 ALA B N 1
ATOM 3444 C CA . ALA B 1 197 ? -11.789 16.375 5.848 1 98.75 197 ALA B CA 1
ATOM 3445 C C . ALA B 1 197 ? -13.148 17 6.145 1 98.75 197 ALA B C 1
ATOM 3447 O O . ALA B 1 197 ? -14.031 16.328 6.695 1 98.75 197 ALA B O 1
ATOM 3448 N N . ASN B 1 198 ? -13.297 18.219 5.82 1 98.25 198 ASN B N 1
ATOM 3449 C CA . ASN B 1 198 ? -14.57 18.906 6.016 1 98.25 198 ASN B CA 1
ATOM 3450 C C . ASN B 1 198 ? -14.898 19.828 4.848 1 98.25 198 ASN B C 1
ATOM 3452 O O . ASN B 1 198 ? -13.992 20.359 4.199 1 98.25 198 ASN B O 1
ATOM 3456 N N . GLY B 1 199 ? -16.203 20.016 4.633 1 97.69 199 GLY B N 1
ATOM 3457 C CA . GLY B 1 199 ? -16.656 20.969 3.625 1 97.69 199 GLY B CA 1
ATOM 3458 C C . GLY B 1 199 ? -16.969 20.312 2.289 1 97.69 199 GLY B C 1
ATOM 3459 O O . GLY B 1 199 ? -16.375 19.297 1.939 1 97.69 199 GLY B O 1
ATOM 3460 N N . GLU B 1 200 ? -17.719 21.016 1.519 1 97.69 200 GLU B N 1
ATOM 3461 C CA . GLU B 1 200 ? -18.203 20.5 0.242 1 97.69 200 GLU B CA 1
ATOM 3462 C C . GLU B 1 200 ? -17.062 20.391 -0.77 1 97.69 200 GLU B C 1
ATOM 3464 O O . GLU B 1 200 ? -17.078 19.5 -1.628 1 97.69 200 GLU B O 1
ATOM 3469 N N . LYS B 1 201 ? -16.109 21.234 -0.623 1 96.75 201 LYS B N 1
ATOM 3470 C CA . LYS B 1 201 ? -15.008 21.281 -1.577 1 96.75 201 LYS B CA 1
ATOM 3471 C C . LYS B 1 201 ? -14.18 20.016 -1.526 1 96.75 201 LYS B C 1
ATOM 3473 O O . LYS B 1 201 ? -13.43 19.703 -2.461 1 96.75 201 LYS B O 1
ATOM 3478 N N . LYS B 1 202 ? -14.258 19.281 -0.405 1 97.88 202 LYS B N 1
ATOM 3479 C CA . LYS B 1 202 ? -13.469 18.078 -0.242 1 97.88 202 LYS B CA 1
ATOM 3480 C C . LYS B 1 202 ? -14.242 16.844 -0.711 1 97.88 202 LYS B C 1
ATOM 3482 O O . LYS B 1 202 ? -13.695 15.742 -0.769 1 97.88 202 LYS B O 1
ATOM 3487 N N . ALA B 1 203 ? -15.484 16.984 -1.089 1 98.44 203 ALA B N 1
ATOM 3488 C CA . ALA B 1 203 ? -16.391 15.859 -1.321 1 98.44 203 ALA B CA 1
ATOM 3489 C C . ALA B 1 203 ? -15.898 14.984 -2.473 1 98.44 203 ALA B C 1
ATOM 3491 O O . ALA B 1 203 ? -15.898 13.758 -2.371 1 98.44 203 ALA B O 1
ATOM 3492 N N . GLU B 1 204 ? -15.516 15.602 -3.549 1 98.31 204 GLU B N 1
ATOM 3493 C CA . GLU B 1 204 ? -15.055 14.836 -4.703 1 98.31 204 GLU B CA 1
ATOM 3494 C C . GLU B 1 204 ? -13.781 14.062 -4.379 1 98.31 204 GLU B C 1
ATOM 3496 O O . GLU B 1 204 ? -13.656 12.891 -4.742 1 98.31 204 GLU B O 1
ATOM 3501 N N . ALA B 1 205 ? -12.852 14.727 -3.736 1 98.19 205 ALA B N 1
ATOM 3502 C CA . ALA B 1 205 ? -11.602 14.078 -3.342 1 98.19 205 ALA B CA 1
ATOM 3503 C C . ALA B 1 205 ? -11.875 12.883 -2.432 1 98.19 205 ALA B C 1
ATOM 3505 O O . ALA B 1 205 ? -11.281 11.812 -2.602 1 98.19 205 ALA B O 1
ATOM 3506 N N . ILE B 1 206 ? -12.805 13.047 -1.48 1 98.56 206 ILE B N 1
ATOM 3507 C CA . ILE B 1 206 ? -13.164 11.977 -0.554 1 98.56 206 ILE B CA 1
ATOM 3508 C C . ILE B 1 206 ? -13.781 10.812 -1.324 1 98.56 206 ILE B C 1
ATOM 3510 O O . ILE B 1 206 ? -13.414 9.656 -1.106 1 98.56 206 ILE B O 1
ATOM 3514 N N . PHE B 1 207 ? -14.648 11.117 -2.258 1 98.31 207 PHE B N 1
ATOM 3515 C CA . PHE B 1 207 ? -15.289 10.086 -3.061 1 98.31 207 PHE B CA 1
ATOM 3516 C C . PHE B 1 207 ? -14.25 9.289 -3.846 1 98.31 207 PHE B C 1
ATOM 3518 O O . PHE B 1 207 ? -14.258 8.062 -3.824 1 98.31 207 PHE B O 1
ATOM 3525 N N . LYS B 1 208 ? -13.352 9.984 -4.496 1 97.75 208 LYS B N 1
ATOM 3526 C CA . LYS B 1 208 ? -12.328 9.344 -5.316 1 97.75 208 LYS B CA 1
ATOM 3527 C C . LYS B 1 208 ? -11.359 8.531 -4.461 1 97.75 208 LYS B C 1
ATOM 3529 O O . LYS B 1 208 ? -10.938 7.449 -4.859 1 97.75 208 LYS B O 1
ATOM 3534 N N . MET B 1 209 ? -11.031 9.023 -3.301 1 97.75 209 MET B N 1
ATOM 3535 C CA . MET B 1 209 ? -10.109 8.336 -2.398 1 97.75 209 MET B CA 1
ATOM 3536 C C . MET B 1 209 ? -10.703 7.02 -1.909 1 97.75 209 MET B C 1
ATOM 3538 O O . MET B 1 209 ? -10 6.012 -1.818 1 97.75 209 MET B O 1
ATOM 3542 N N . VAL B 1 210 ? -12 7.055 -1.626 1 96.81 210 VAL B N 1
ATOM 3543 C CA . VAL B 1 210 ? -12.656 5.926 -0.983 1 96.81 210 VAL B CA 1
ATOM 3544 C C . VAL B 1 210 ? -13.102 4.918 -2.041 1 96.81 210 VAL B C 1
ATOM 3546 O O . VAL B 1 210 ? -12.883 3.715 -1.894 1 96.81 210 VAL B O 1
ATOM 3549 N N . ASN B 1 211 ? -13.672 5.41 -3.143 1 94.56 211 ASN B N 1
ATOM 3550 C CA . ASN B 1 211 ? -14.375 4.527 -4.07 1 94.56 211 ASN B CA 1
ATOM 3551 C C . ASN B 1 211 ? -13.703 4.5 -5.438 1 94.56 211 ASN B C 1
ATOM 3553 O O . ASN B 1 211 ? -14.062 3.693 -6.297 1 94.56 211 ASN B O 1
ATOM 3557 N N . GLY B 1 212 ? -12.867 5.41 -5.672 1 94.12 212 GLY B N 1
ATOM 3558 C CA . GLY B 1 212 ? -12.234 5.504 -6.977 1 94.12 212 GLY B CA 1
ATOM 3559 C C . GLY B 1 212 ? -11.156 4.461 -7.195 1 94.12 212 GLY B C 1
ATOM 3560 O O . GLY B 1 212 ? -10.875 3.656 -6.305 1 94.12 212 GLY B O 1
ATOM 3561 N N . LYS B 1 213 ? -10.594 4.473 -8.391 1 94.44 213 LYS B N 1
ATOM 3562 C CA . LYS B 1 213 ? -9.453 3.613 -8.711 1 94.44 213 LYS B CA 1
ATOM 3563 C C . LYS B 1 213 ? -8.211 4.047 -7.941 1 94.44 213 LYS B C 1
ATOM 3565 O O . LYS B 1 213 ? -8.047 5.227 -7.629 1 94.44 213 LYS B O 1
ATOM 3570 N N . ILE B 1 214 ? -7.414 3.105 -7.57 1 97.19 214 ILE B N 1
ATOM 3571 C CA . ILE B 1 214 ? -6.152 3.432 -6.918 1 97.19 214 ILE B CA 1
ATOM 3572 C C . ILE B 1 214 ? -5.141 3.914 -7.953 1 97.19 214 ILE B C 1
ATOM 3574 O O . ILE B 1 214 ? -4.719 3.146 -8.82 1 97.19 214 ILE B O 1
ATOM 3578 N N . SER B 1 215 ? -4.809 5.211 -7.867 1 96.81 215 SER B N 1
ATOM 3579 C CA . SER B 1 215 ? -3.975 5.824 -8.898 1 96.81 215 SER B CA 1
ATOM 3580 C C . SER B 1 215 ? -3.193 7.008 -8.344 1 96.81 215 SER B C 1
ATOM 3582 O O . SER B 1 215 ? -3.695 7.746 -7.488 1 96.81 215 SER B O 1
ATOM 3584 N N . PRO B 1 216 ? -1.97 7.234 -8.922 1 96.75 216 PRO B N 1
ATOM 3585 C CA . PRO B 1 216 ? -1.225 8.422 -8.516 1 96.75 216 PRO B CA 1
ATOM 3586 C C . PRO B 1 216 ? -1.926 9.727 -8.906 1 96.75 216 PRO B C 1
ATOM 3588 O O . PRO B 1 216 ? -1.567 10.797 -8.414 1 96.75 216 PRO B O 1
ATOM 3591 N N . GLU B 1 217 ? -2.926 9.648 -9.766 1 96.88 217 GLU B N 1
ATOM 3592 C CA . GLU B 1 217 ? -3.707 10.82 -10.125 1 96.88 217 GLU B CA 1
ATOM 3593 C C . GLU B 1 217 ? -4.566 11.297 -8.961 1 96.88 217 GLU B C 1
ATOM 3595 O O . GLU B 1 217 ? -5.043 12.438 -8.953 1 96.88 217 GLU B O 1
ATOM 3600 N N . VAL B 1 218 ? -4.926 10.414 -8.086 1 97.5 218 VAL B N 1
ATOM 3601 C CA . VAL B 1 218 ? -5.562 10.68 -6.797 1 97.5 218 VAL B CA 1
ATOM 3602 C C . VAL B 1 218 ? -4.727 10.078 -5.672 1 97.5 218 VAL B C 1
ATOM 3604 O O . VAL B 1 218 ? -5.047 9.008 -5.16 1 97.5 218 VAL B O 1
ATOM 3607 N N . PRO B 1 219 ? -3.701 10.781 -5.258 1 97.94 219 PRO B N 1
ATOM 3608 C CA . PRO B 1 219 ? -2.732 10.188 -4.332 1 97.94 219 PRO B CA 1
ATOM 3609 C C . PRO B 1 219 ? -3.393 9.578 -3.098 1 97.94 219 PRO B C 1
ATOM 3611 O O . PRO B 1 219 ? -2.98 8.508 -2.641 1 97.94 219 PRO B O 1
ATOM 3614 N N . ALA B 1 220 ? -4.445 10.172 -2.621 1 98.5 220 ALA B N 1
ATOM 3615 C CA . ALA B 1 220 ? -5.117 9.68 -1.419 1 98.5 220 ALA B CA 1
ATOM 3616 C C . ALA B 1 220 ? -5.754 8.312 -1.664 1 98.5 220 ALA B C 1
ATOM 3618 O O . ALA B 1 220 ? -6.105 7.609 -0.717 1 98.5 220 ALA B O 1
ATOM 3619 N N . SER B 1 221 ? -5.941 7.926 -2.961 1 97.81 221 SER B N 1
ATOM 3620 C CA . SER B 1 221 ? -6.555 6.641 -3.279 1 97.81 221 SER B CA 1
ATOM 3621 C C . SER B 1 221 ? -5.703 5.48 -2.77 1 97.81 221 SER B C 1
ATOM 3623 O O . SER B 1 221 ? -6.219 4.387 -2.535 1 97.81 221 SER B O 1
ATOM 3625 N N . ILE B 1 222 ? -4.402 5.73 -2.516 1 97.94 222 ILE B N 1
ATOM 3626 C CA . ILE B 1 222 ? -3.459 4.711 -2.074 1 97.94 222 ILE B CA 1
ATOM 3627 C C . ILE B 1 222 ? -3.848 4.215 -0.683 1 97.94 222 ILE B C 1
ATOM 3629 O O . ILE B 1 222 ? -3.479 3.107 -0.287 1 97.94 222 ILE B O 1
ATOM 3633 N N . LEU B 1 223 ? -4.633 4.988 0.071 1 97.81 223 LEU B N 1
ATOM 3634 C CA . LEU B 1 223 ? -5.012 4.66 1.441 1 97.81 223 LEU B CA 1
ATOM 3635 C C . LEU B 1 223 ? -5.957 3.467 1.472 1 97.81 223 LEU B C 1
ATOM 3637 O O . LEU B 1 223 ? -6.16 2.854 2.523 1 97.81 223 LEU B O 1
ATOM 3641 N N . GLN B 1 224 ? -6.574 3.137 0.327 1 96.06 224 GLN B N 1
ATOM 3642 C CA . GLN B 1 224 ? -7.414 1.949 0.227 1 96.06 224 GLN B CA 1
ATOM 3643 C C . GLN B 1 224 ? -6.625 0.686 0.554 1 96.06 224 GLN B C 1
ATOM 3645 O O . GLN B 1 224 ? -7.207 -0.35 0.883 1 96.06 224 GLN B O 1
ATOM 3650 N N . LEU B 1 225 ? -5.301 0.808 0.459 1 94.75 225 LEU B N 1
ATOM 3651 C CA . LEU B 1 225 ? -4.449 -0.365 0.642 1 94.75 225 LEU B CA 1
ATOM 3652 C C . LEU B 1 225 ? -4.004 -0.492 2.096 1 94.75 225 LEU B C 1
ATOM 3654 O O . LEU B 1 225 ? -3.402 -1.497 2.479 1 94.75 225 LEU B O 1
ATOM 3658 N N . HIS B 1 226 ? -4.23 0.486 2.887 1 94.5 226 HIS B N 1
ATOM 3659 C CA . HIS B 1 226 ? -3.797 0.451 4.281 1 94.5 226 HIS B CA 1
ATOM 3660 C C . HIS B 1 226 ? -4.77 -0.349 5.141 1 94.5 226 HIS B C 1
ATOM 3662 O O . HIS B 1 226 ? -5.988 -0.243 4.969 1 94.5 226 HIS B O 1
ATOM 3668 N N . ASN B 1 227 ? -4.352 -1.079 6.117 1 89.06 227 ASN B N 1
ATOM 3669 C CA . ASN B 1 227 ? -5.156 -2.033 6.871 1 89.06 227 ASN B CA 1
ATOM 3670 C C . ASN B 1 227 ? -5.953 -1.344 7.977 1 89.06 227 ASN B C 1
ATOM 3672 O O . ASN B 1 227 ? -6.898 -1.92 8.516 1 89.06 227 ASN B O 1
ATOM 3676 N N . ASP B 1 228 ? -5.539 -0.1 8.328 1 95.12 228 ASP B N 1
ATOM 3677 C CA . ASP B 1 228 ? -6.18 0.586 9.445 1 95.12 228 ASP B CA 1
ATOM 3678 C C . ASP B 1 228 ? -6.293 2.086 9.172 1 95.12 228 ASP B C 1
ATOM 3680 O O . ASP B 1 228 ? -5.5 2.875 9.695 1 95.12 228 ASP B O 1
ATOM 3684 N N . THR B 1 229 ? -7.223 2.488 8.391 1 97.81 229 THR B N 1
ATOM 3685 C CA . THR B 1 229 ? -7.496 3.883 8.055 1 97.81 229 THR B CA 1
ATOM 3686 C C . THR B 1 229 ? -8.875 4.297 8.555 1 97.81 229 THR B C 1
ATOM 3688 O O . THR B 1 229 ? -9.875 3.637 8.258 1 97.81 229 THR B O 1
ATOM 3691 N N . THR B 1 230 ? -8.922 5.301 9.375 1 98.62 230 THR B N 1
ATOM 3692 C CA . THR B 1 230 ? -10.164 5.945 9.789 1 98.62 230 THR B CA 1
ATOM 3693 C C . THR B 1 230 ? -10.305 7.32 9.141 1 98.62 230 THR B C 1
ATOM 3695 O O . THR B 1 230 ? -9.391 8.141 9.211 1 98.62 230 THR B O 1
ATOM 3698 N N . ILE B 1 231 ? -11.406 7.496 8.523 1 98.75 231 ILE B N 1
ATOM 3699 C CA . ILE B 1 231 ? -11.727 8.781 7.906 1 98.75 231 ILE B CA 1
ATOM 3700 C C . ILE B 1 231 ? -12.852 9.461 8.688 1 98.75 231 ILE B C 1
ATOM 3702 O O . ILE B 1 231 ? -13.93 8.883 8.867 1 98.75 231 ILE B O 1
ATOM 3706 N N . ILE B 1 232 ? -12.578 10.594 9.195 1 98.88 232 ILE B N 1
ATOM 3707 C CA . ILE B 1 232 ? -13.609 11.398 9.844 1 98.88 232 ILE B CA 1
ATOM 3708 C C . ILE B 1 232 ? -13.953 12.602 8.969 1 98.88 232 ILE B C 1
ATOM 3710 O O . ILE B 1 232 ? -13.117 13.484 8.758 1 98.88 232 ILE B O 1
ATOM 3714 N N . ILE B 1 233 ? -15.156 12.656 8.492 1 98.81 233 ILE B N 1
ATOM 3715 C CA . ILE B 1 233 ? -15.586 13.695 7.566 1 98.81 233 ILE B CA 1
ATOM 3716 C C . ILE B 1 233 ? -16.938 14.25 8.008 1 98.81 233 ILE B C 1
ATOM 3718 O O . ILE B 1 233 ? -17.734 13.539 8.641 1 98.81 233 ILE B O 1
ATOM 3722 N N . ASP B 1 234 ? -17.125 15.531 7.73 1 98.56 234 ASP B N 1
ATOM 3723 C CA . ASP B 1 234 ? -18.453 16.078 8.031 1 98.56 234 ASP B CA 1
ATOM 3724 C C . ASP B 1 234 ? -19.438 15.758 6.918 1 98.56 234 ASP B C 1
ATOM 3726 O O . ASP B 1 234 ? -19.062 15.219 5.875 1 98.56 234 ASP B O 1
ATOM 3730 N N . LYS B 1 235 ? -20.656 16.094 7.152 1 98.44 235 LYS B N 1
ATOM 3731 C CA . LYS B 1 235 ? -21.734 15.773 6.211 1 98.44 235 LYS B CA 1
ATOM 3732 C C . LYS B 1 235 ? -21.453 16.391 4.84 1 98.44 235 LYS B C 1
ATOM 3734 O O . LYS B 1 235 ? -21.719 15.766 3.811 1 98.44 235 LYS B O 1
ATOM 3739 N N . ALA B 1 236 ? -20.984 17.578 4.84 1 98.25 236 ALA B N 1
ATOM 3740 C CA . ALA B 1 236 ? -20.719 18.281 3.586 1 98.25 236 ALA B CA 1
ATOM 3741 C C . ALA B 1 236 ? -19.672 17.547 2.762 1 98.25 236 ALA B C 1
ATOM 3743 O O . ALA B 1 236 ? -19.844 17.344 1.557 1 98.25 236 ALA B O 1
ATOM 3744 N N . ALA B 1 237 ? -18.562 17.109 3.377 1 98.31 237 ALA B N 1
ATOM 3745 C CA . ALA B 1 237 ? -17.5 16.375 2.699 1 98.31 237 ALA B CA 1
ATOM 3746 C C . ALA B 1 237 ? -17.953 14.992 2.279 1 98.31 237 ALA B C 1
ATOM 3748 O O . ALA B 1 237 ? -17.406 14.391 1.357 1 98.31 237 ALA B O 1
ATOM 3749 N N . ALA B 1 238 ? -18.984 14.484 2.908 1 98.12 238 ALA B N 1
ATOM 3750 C CA . ALA B 1 238 ? -19.469 13.125 2.672 1 98.12 238 ALA B CA 1
ATOM 3751 C C . ALA B 1 238 ? -20.562 13.102 1.615 1 98.12 238 ALA B C 1
ATOM 3753 O O . ALA B 1 238 ? -21.109 12.047 1.304 1 98.12 238 ALA B O 1
ATOM 3754 N N . LYS B 1 239 ? -20.859 14.203 1.094 1 97.62 239 LYS B N 1
ATOM 3755 C CA . LYS B 1 239 ? -22.078 14.359 0.308 1 97.62 239 LYS B CA 1
ATOM 3756 C C . LYS B 1 239 ? -22.078 13.43 -0.901 1 97.62 239 LYS B C 1
ATOM 3758 O O . LYS B 1 239 ? -23.141 13.016 -1.367 1 97.62 239 LYS B O 1
ATOM 3763 N N . MET B 1 240 ? -20.922 13.102 -1.428 1 96.88 240 MET B N 1
ATOM 3764 C CA . MET B 1 240 ? -20.859 12.289 -2.641 1 96.88 240 MET B CA 1
ATOM 3765 C C . MET B 1 240 ? -20.703 10.812 -2.301 1 96.88 240 MET B C 1
ATOM 3767 O O . MET B 1 240 ? -20.641 9.969 -3.197 1 96.88 240 MET B O 1
ATOM 3771 N N . LEU B 1 241 ? -20.578 10.422 -1.082 1 95.62 241 LEU B N 1
ATOM 3772 C CA . LEU B 1 241 ? -20.391 9.039 -0.666 1 95.62 241 LEU B CA 1
ATOM 3773 C C . LEU B 1 241 ? -21.719 8.297 -0.608 1 95.62 241 LEU B C 1
ATOM 3775 O O . LEU B 1 241 ? -22.75 8.891 -0.291 1 95.62 241 LEU B O 1
#

Sequence (482 aa):
MKIVTVNDYDEMSKFAAKIIASQIILKENSVLGLATGGTPLGMYKELINLYNKENLNFSKVQTFNLDEYYGVSDDNPQSYHYYMKNNFFKFTNIKNENINILDGTTSDIENECKSYDNKILSSGGIDIQVLGIGENGHIGFNEPDINFEAKTHLVKLDEKTIEANSRFFNSKNEVPTSALSMGIKTIMQSKKILLLANGEKKAEAIFKMVNGKISPEVPASILQLHNDTTIIIDKAAAKMLMKIVTVNDYDEMSKFAAKIIASQIILKENSVLGLATGGTPLGMYKELINLYNKENLNFSKVQTFNLDEYYGVSDDNPQSYHYYMKNNFFKFTNIKNENINILDGTTSDIENECKSYDNKILSSGGIDIQVLGIGENGHIGFNEPDINFEAKTHLVKLDEKTIEANSRFFNSKNEVPTSALSMGIKTIMQSKKILLLANGEKKAEAIFKMVNGKISPEVPASILQLHNDTTIIIDKAAAKML

Organism: Clostridium acetobutylicum (strain ATCC 824 / DSM 792 / JCM 1419 / IAM 19013 / LMG 5710 / NBRC 13948 / NRRL B-527 / VKM B-1787 / 2291 / W) (NCBI:txid272562)

Solvent-accessible surface area (backbone atoms only — not comparable to full-atom values): 23978 Å² total; per-residue (Å²): 110,46,79,46,77,34,80,34,63,67,52,34,14,49,52,50,23,50,53,54,48,50,48,34,71,78,33,49,64,33,28,36,26,37,53,73,74,74,74,50,48,52,19,37,50,40,41,39,48,37,33,74,74,65,64,53,68,37,62,51,29,30,38,38,44,35,48,21,41,41,78,37,51,58,83,37,79,80,18,48,58,30,43,42,42,76,55,40,51,73,67,53,59,48,40,73,90,34,58,41,66,63,68,23,65,58,90,49,62,67,59,54,26,53,51,52,53,49,51,43,54,75,66,73,34,32,49,38,29,40,34,48,62,39,61,63,14,17,37,68,63,40,56,56,40,82,42,44,53,43,55,42,37,82,35,76,58,49,70,66,55,38,58,66,47,17,79,77,42,96,39,61,87,69,43,64,58,33,27,37,18,49,10,52,35,58,60,57,58,25,64,24,36,39,36,42,45,58,40,59,72,30,10,64,21,48,33,38,24,74,72,42,67,29,23,25,60,29,35,39,11,56,54,69,51,39,91,43,31,39,35,38,25,10,46,49,16,43,64,68,103,112,45,79,44,75,33,79,35,65,67,53,35,16,48,54,50,24,50,52,55,49,50,48,34,70,79,31,47,65,34,27,36,27,37,54,73,74,75,75,51,48,52,20,36,49,40,41,38,47,36,32,74,74,65,64,53,70,37,62,52,31,30,37,38,46,36,46,20,43,40,76,37,51,59,83,36,79,79,18,48,56,30,44,42,42,75,54,40,50,71,67,51,60,49,40,74,90,32,57,43,66,64,68,22,65,59,91,47,61,69,59,53,27,52,49,51,54,48,51,42,54,75,65,72,34,33,49,39,29,41,34,48,61,40,60,64,15,17,36,67,63,40,55,54,40,81,43,42,53,44,54,41,39,82,34,74,58,50,70,67,55,39,57,65,48,17,77,78,42,96,39,62,88,69,44,65,57,33,26,36,17,48,10,53,35,58,60,57,58,25,65,26,36,40,35,42,47,57,40,58,74,30,8,63,22,47,32,38,23,74,72,42,67,29,23,25,59,30,35,40,10,56,54,69,53,40,90,44,31,39,34,40,25,10,45,48,16,43,64,68,102